Protein AF-A0A8J4U3E1-F1 (afdb_monomer)

pLDDT: mean 73.74, std 19.03, range [30.02, 97.69]

Mean predicted aligned error: 21.43 Å

Foldseek 3Di:
DDDDDDDDDDDDDDPCPRDPVVCLLQQLLLLLLLPLPDDVVVSVVSLVSNLVSLLVSLVVVLVVVVVVDDDDPPVVVVSVVVSVVSSVVSCCLRRPVSSVVLNVQLVVQLVCCVVPDPDDSVVSSVVSSVRSVVCSCVSVVVSVVCVVVVVVPDDDQVFDWDDDPWKTKTKGADDDPDDDDDPQQQKAWQPDGFPDADPVRRTGIRTGTLPPNPWDWDDDPFKIKTKTWIWGADPPRPDIDIDMDIDIDTCDCVCVVVVVQVVFKDKDKAWADPVNPGGHPALEAEFQDKTKIKIFIGGPDPFAKAKAWQWKKKFLDPDPVPGPFIDTQAYQQAERVCLVVHNKDWDQDPGRRMTMMIGGFHPGPAPGWMKMKTKMKMARDDDDASNDFHWHADPVVRAIATRHDRVVSVRVVCVVPHRDDDPDPHDMDIDMDMDDGGHYHYDDPPPDDDDDDDDDDPDDDDDDDDDDDDD

Secondary structure (DSSP, 8-state):
-PPPPPPPPP----HHHHSGGGGGGGHHHHHHHHTTTS-HHHHHHHHHHHHHHHHHHHHHHHHHHHHHS---TTHHHHHHHHHHHHHHHHHIIIIIHHHHHHHHHHHHHHHHHHHH----HHHHHHHHHHHHHHHHHHHHHHHHHHHHHHTTSSS-SEEEEEE-SSEEEEEEE----SSS---GGGEEETTBPPSEEETTTTEEEEEEETTSTTPEEEE-SSEEEEEEEEEEEPTTSS-EEEEEEEEEEE--THHHHHHHHTTS-EEEEEEB-TTSSSB-S-SEEETTSEEEEEEEEE--SSS--EEEEEEEEEESSS-GGG-SSEEEEEBTTTB-THHHHS-EEEPPPSSTTEEEEEEE--SSSTTSEEEEEEEEEEESS---BTTB--EEEEGGGTEEEESS-GGGGGGGGGGGS----------EEEEEEEEEEEEEE------------S----------PPPPPP-

Radius of gyration: 37.75 Å; Cα contacts (8 Å, |Δi|>4): 751; chains: 1; bounding box: 101×76×118 Å

Organism: Clarias magur (NCBI:txid1594786)

InterPro domains:
  IPR001507 Zona pellucida domain [PS51034] (162-398)
  IPR001507 Zona pellucida domain [SM00241] (162-394)
  IPR019560 Mitochondrial 18kDa protein [PF10558] (21-68)
  IPR019560 Mitochondrial 18kDa protein [PF10558] (75-145)
  IPR019560 Mitochondrial 18kDa protein [PTHR11001] (7-146)
  IPR042235 Zona pellucida, ZP-C domain [G3DSA:2.60.40.4100] (267-424)
  IPR055355 ZP-C domain [PF00100] (264-391)
  IPR055356 ZP-N domain [PF23344] (163-237)

Nearest PDB structures (foldseek):
  3nk4-assembly1_A  TM=5.485E-01  e=9.699E-20  Gallus gallus
  3nk3-assembly1_B  TM=5.450E-01  e=2.385E-19  Gallus gallus
  3nk4-assembly1_B  TM=5.344E-01  e=3.741E-19  Gallus gallus
  8bqu-assembly1_A  TM=5.198E-01  e=2.833E-18  Oryzias latipes
  8rki-assembly1_A  TM=5.276E-01  e=1.620E-17  Oryzias latipes

Solvent-accessible surface area (backbone atoms only — not comparable to full-atom values): 27109 Å² total; per-residue (Å²): 136,84,84,77,85,82,77,83,82,77,81,80,80,49,65,61,75,75,37,79,63,42,58,43,41,51,33,28,46,53,24,34,18,40,51,74,81,48,62,67,69,60,32,54,51,20,43,51,48,14,50,52,44,49,52,51,49,38,52,53,52,42,52,53,57,56,70,75,44,82,95,58,94,71,45,69,61,55,52,49,49,53,34,50,52,52,38,54,51,49,46,43,64,55,50,48,52,53,26,51,50,35,40,50,52,29,52,50,44,41,51,47,47,63,75,76,43,93,67,58,69,68,60,44,36,55,50,22,26,53,50,25,57,64,41,46,67,69,49,48,57,52,43,62,60,47,44,58,58,62,49,67,76,65,82,68,63,52,63,46,77,47,68,54,102,60,34,38,38,35,41,38,27,78,85,76,92,73,98,65,84,76,68,73,83,47,37,26,44,55,78,30,67,64,67,46,73,42,82,94,67,71,21,41,30,33,71,45,47,57,81,41,43,76,40,46,78,47,79,54,100,62,37,39,36,36,36,40,44,37,38,37,62,44,87,86,76,82,52,65,55,72,46,82,43,78,41,79,42,70,69,52,74,76,50,50,68,47,52,63,53,71,76,44,68,48,79,46,65,44,56,26,28,98,81,67,83,46,66,36,94,60,58,65,41,44,51,73,39,76,49,32,39,39,38,37,50,48,66,81,63,95,68,70,40,34,50,40,57,32,35,27,36,40,23,62,40,97,46,77,93,73,44,88,49,77,46,67,45,21,36,64,36,11,25,33,48,28,19,65,79,53,58,34,49,73,50,83,74,87,45,59,29,36,45,42,36,34,35,45,36,56,98,55,67,66,73,38,54,32,25,38,38,33,38,35,37,35,29,73,61,96,63,81,44,54,73,42,42,50,24,38,37,41,74,95,72,74,42,54,35,24,69,93,46,62,91,56,17,74,58,34,64,33,63,87,65,72,51,74,69,71,82,66,95,63,84,62,55,75,48,77,50,75,38,67,75,30,32,27,32,74,85,70,80,80,88,78,73,80,87,75,80,95,82,81,85,91,78,88,90,88,85,86,85,83,86,86,84,91,130

Structure (mmCIF, N/CA/C/O backbone):
data_AF-A0A8J4U3E1-F1
#
_entry.id   AF-A0A8J4U3E1-F1
#
loop_
_atom_site.group_PDB
_atom_site.id
_atom_site.type_symbol
_atom_site.label_atom_id
_atom_site.label_alt_id
_atom_site.label_comp_id
_atom_site.label_asym_id
_atom_site.label_entity_id
_atom_site.label_seq_id
_atom_site.pdbx_PDB_ins_code
_atom_site.Cartn_x
_atom_site.Cartn_y
_atom_site.Cartn_z
_atom_site.occupancy
_atom_site.B_iso_or_equiv
_atom_site.auth_seq_id
_atom_site.auth_comp_id
_atom_site.auth_asym_id
_atom_site.auth_atom_id
_atom_site.pdbx_PDB_model_num
ATOM 1 N N . MET A 1 1 ? 16.802 47.650 -18.721 1.00 38.56 1 MET A N 1
ATOM 2 C CA . MET A 1 1 ? 17.760 46.541 -18.564 1.00 38.56 1 MET A CA 1
ATOM 3 C C . MET A 1 1 ? 17.253 45.422 -19.461 1.00 38.56 1 MET A C 1
ATOM 5 O O . MET A 1 1 ? 16.408 44.644 -19.043 1.00 38.56 1 MET A O 1
ATOM 9 N N . GLU A 1 2 ? 17.628 45.460 -20.736 1.00 30.02 2 GLU A N 1
ATOM 10 C CA . GLU A 1 2 ? 17.393 44.355 -21.674 1.00 30.02 2 GLU A CA 1
ATOM 11 C C . GLU A 1 2 ? 18.264 43.160 -21.262 1.00 30.02 2 GLU A C 1
ATOM 13 O O . GLU A 1 2 ? 19.435 43.372 -20.930 1.00 30.02 2 GLU A O 1
ATOM 18 N N . PRO A 1 3 ? 17.737 41.925 -21.254 1.00 31.91 3 PRO A N 1
ATOM 19 C CA . PRO A 1 3 ? 18.568 40.743 -21.109 1.00 31.91 3 PRO A CA 1
ATOM 20 C C . PRO A 1 3 ? 19.284 40.455 -22.438 1.00 31.91 3 PRO A C 1
ATOM 22 O O . PRO A 1 3 ? 18.690 40.496 -23.513 1.00 31.91 3 PRO A O 1
ATOM 25 N N . LEU A 1 4 ? 20.590 40.213 -22.336 1.00 34.25 4 LEU A N 1
ATOM 26 C CA . LEU A 1 4 ? 21.503 39.909 -23.439 1.00 34.25 4 LEU A CA 1
ATOM 27 C C . LEU A 1 4 ? 21.145 38.576 -24.133 1.00 34.25 4 LEU A C 1
ATOM 29 O O . LEU A 1 4 ? 20.602 37.685 -23.480 1.00 34.25 4 LEU A O 1
ATOM 33 N N . PRO A 1 5 ? 21.477 38.408 -25.427 1.00 38.28 5 PRO A N 1
ATOM 34 C CA . PRO A 1 5 ? 21.166 37.193 -26.175 1.00 38.28 5 PRO A CA 1
ATOM 35 C C . PRO A 1 5 ? 22.065 36.025 -25.745 1.00 38.28 5 PRO A C 1
ATOM 37 O O . PRO A 1 5 ? 23.292 36.144 -25.740 1.00 38.28 5 PRO A O 1
ATOM 40 N N . GLU A 1 6 ? 21.457 34.881 -25.428 1.00 37.19 6 GLU A N 1
ATOM 41 C CA . GLU A 1 6 ? 22.171 33.619 -25.222 1.00 37.19 6 GLU A CA 1
ATOM 42 C C . GLU A 1 6 ? 22.764 33.105 -26.547 1.00 37.19 6 GLU A C 1
ATOM 44 O O . GLU A 1 6 ? 22.101 33.031 -27.583 1.00 37.19 6 GLU A O 1
ATOM 49 N N . THR A 1 7 ? 24.053 32.768 -26.520 1.00 33.53 7 THR A N 1
ATOM 50 C CA . THR A 1 7 ? 24.796 32.140 -27.621 1.00 33.53 7 THR A CA 1
ATOM 51 C C . THR A 1 7 ? 24.285 30.724 -27.918 1.00 33.53 7 THR A C 1
ATOM 53 O O . THR A 1 7 ? 24.004 29.990 -26.972 1.00 33.53 7 THR A O 1
ATOM 56 N N . PRO A 1 8 ? 24.243 30.272 -29.187 1.00 40.81 8 PRO A N 1
ATOM 57 C CA . PRO A 1 8 ? 23.821 28.915 -29.513 1.00 40.81 8 PRO A CA 1
ATOM 58 C C . PRO A 1 8 ? 24.887 27.910 -29.054 1.00 40.81 8 PRO A C 1
ATOM 60 O O . PRO A 1 8 ? 26.009 27.911 -29.566 1.00 40.81 8 PRO A O 1
ATOM 63 N N . GLU A 1 9 ? 24.549 27.034 -28.105 1.00 38.50 9 GLU A N 1
ATOM 64 C CA . GLU A 1 9 ? 25.389 25.883 -27.770 1.00 38.50 9 GLU A CA 1
ATOM 65 C C . GLU A 1 9 ? 25.626 25.023 -29.022 1.00 38.50 9 GLU A C 1
ATOM 67 O O . GLU A 1 9 ? 24.704 24.527 -29.675 1.00 38.50 9 GLU A O 1
ATOM 72 N N . SER A 1 10 ? 26.897 24.843 -29.380 1.00 39.38 10 SER A N 1
ATOM 73 C CA . SER A 1 10 ? 27.317 24.000 -30.492 1.00 39.38 10 SER A CA 1
ATOM 74 C C . SER A 1 10 ? 26.943 22.536 -30.225 1.00 39.38 10 SER A C 1
ATOM 76 O O . SER A 1 10 ? 27.483 21.922 -29.299 1.00 39.38 10 SER A O 1
ATOM 78 N N . LYS A 1 11 ? 26.092 21.930 -31.065 1.00 42.69 11 LYS A N 1
ATOM 79 C CA . LYS A 1 11 ? 25.952 20.464 -31.135 1.00 42.69 11 LYS A CA 1
ATOM 80 C C . LYS A 1 11 ? 27.339 19.850 -31.358 1.00 42.69 11 LYS A C 1
ATOM 82 O O . LYS A 1 11 ? 27.929 20.036 -32.421 1.00 42.69 11 LYS A O 1
ATOM 87 N N . LYS A 1 12 ? 27.875 19.131 -30.368 1.00 46.25 12 LYS A N 1
ATOM 88 C CA . LYS A 1 12 ? 29.114 18.355 -30.528 1.00 46.25 12 LYS A CA 1
ATOM 89 C C . LYS A 1 12 ? 28.865 17.259 -31.570 1.00 46.25 12 LYS A C 1
ATOM 91 O O . LYS A 1 12 ? 28.047 16.378 -31.335 1.00 46.25 12 LYS A O 1
ATOM 96 N N . VAL A 1 13 ? 29.543 17.348 -32.714 1.00 56.12 13 VAL A N 1
ATOM 97 C CA . VAL A 1 13 ? 29.458 16.379 -33.819 1.00 56.12 13 VAL A CA 1
ATOM 98 C C . VAL A 1 13 ? 30.050 15.043 -33.368 1.00 56.12 13 VAL A C 1
ATOM 100 O O . VAL A 1 13 ? 31.190 15.008 -32.899 1.00 56.12 13 VAL A O 1
ATOM 103 N N . ASP A 1 14 ? 29.300 13.948 -33.507 1.00 59.75 14 ASP A N 1
ATOM 104 C CA . ASP A 1 14 ? 29.813 12.614 -33.203 1.00 59.75 14 ASP A CA 1
ATOM 105 C C . ASP A 1 14 ? 30.542 12.048 -34.429 1.00 59.75 14 ASP A C 1
ATOM 107 O O . ASP A 1 14 ? 29.930 11.722 -35.446 1.00 59.75 14 ASP A O 1
ATOM 111 N N . ILE A 1 15 ? 31.870 11.932 -34.343 1.00 70.94 15 ILE A N 1
ATOM 112 C CA . ILE A 1 15 ? 32.731 11.522 -35.461 1.00 70.94 15 ILE A CA 1
ATOM 113 C C . ILE A 1 15 ? 32.307 10.157 -36.022 1.00 70.94 15 ILE A C 1
ATOM 115 O O . ILE A 1 15 ? 32.323 9.973 -37.236 1.00 70.94 15 ILE A O 1
ATOM 119 N N . TYR A 1 16 ? 31.884 9.209 -35.185 1.00 63.84 16 TYR A N 1
ATOM 120 C CA . TYR A 1 16 ? 31.587 7.847 -35.638 1.00 63.84 16 TYR A CA 1
ATOM 121 C C . TYR A 1 16 ? 30.203 7.708 -36.277 1.00 63.84 16 TYR A C 1
ATOM 123 O O . TYR A 1 16 ? 30.011 6.818 -37.108 1.00 63.84 16 TYR A O 1
ATOM 131 N N . ARG A 1 17 ? 29.258 8.598 -35.947 1.00 60.19 17 ARG A N 1
ATOM 132 C CA . ARG A 1 17 ? 27.871 8.549 -36.435 1.00 60.19 17 ARG A CA 1
ATOM 133 C C . ARG A 1 17 ? 27.582 9.565 -37.539 1.00 60.19 17 ARG A C 1
ATOM 135 O O . ARG A 1 17 ? 26.903 9.219 -38.505 1.00 60.19 17 ARG A O 1
ATOM 142 N N . ASP A 1 18 ? 28.103 10.780 -37.403 1.00 55.88 18 ASP A N 1
ATOM 143 C CA . ASP A 1 18 ? 27.732 11.926 -38.240 1.00 55.88 18 ASP A CA 1
ATOM 144 C C . ASP A 1 18 ? 28.701 12.147 -39.413 1.00 55.88 18 ASP A C 1
ATOM 146 O O . ASP A 1 18 ? 28.470 13.012 -40.259 1.00 55.88 18 ASP A O 1
ATOM 150 N N . THR A 1 19 ? 29.779 11.358 -39.501 1.00 71.81 19 THR A N 1
ATOM 151 C CA . THR A 1 19 ? 30.759 11.446 -40.594 1.00 71.81 19 THR A CA 1
ATOM 152 C C . THR A 1 19 ? 30.809 10.182 -41.456 1.00 71.81 19 THR A C 1
ATOM 154 O O . THR A 1 19 ? 30.267 9.125 -41.128 1.00 71.81 19 THR A O 1
ATOM 157 N N . TRP A 1 20 ? 31.519 10.282 -42.583 1.00 71.38 20 TRP A N 1
ATOM 158 C CA . TRP A 1 20 ? 31.748 9.199 -43.545 1.00 71.38 20 TRP A CA 1
ATOM 159 C C . TRP A 1 20 ? 32.472 7.981 -42.956 1.00 71.38 20 TRP A C 1
ATOM 161 O O . TRP A 1 20 ? 32.438 6.905 -43.551 1.00 71.38 20 TRP A O 1
ATOM 171 N N . VAL A 1 21 ? 33.080 8.121 -41.774 1.00 72.69 21 VAL A N 1
ATOM 172 C CA . VAL A 1 21 ? 33.740 7.028 -41.045 1.00 72.69 21 VAL A CA 1
ATOM 173 C C . VAL A 1 21 ? 32.752 5.892 -40.740 1.00 72.69 21 VAL A C 1
ATOM 175 O O . VAL A 1 21 ? 33.151 4.731 -40.738 1.00 72.69 21 VAL A O 1
ATOM 178 N N . ARG A 1 22 ? 31.448 6.191 -40.625 1.00 71.88 22 ARG A N 1
ATOM 179 C CA . ARG A 1 22 ? 30.378 5.195 -40.458 1.00 71.88 22 ARG A CA 1
ATOM 180 C C . ARG A 1 22 ? 30.391 4.075 -41.496 1.00 71.88 22 ARG A C 1
ATOM 182 O O . ARG A 1 22 ? 30.042 2.941 -41.188 1.00 71.88 22 ARG A O 1
ATOM 189 N N . PHE A 1 23 ? 30.801 4.371 -42.726 1.00 76.69 23 PHE A N 1
ATOM 190 C CA . PHE A 1 23 ? 30.786 3.381 -43.801 1.00 76.69 23 PHE A CA 1
ATOM 191 C C . PHE A 1 23 ? 31.854 2.290 -43.651 1.00 76.69 23 PHE A C 1
ATOM 193 O O . PHE A 1 23 ? 31.731 1.239 -44.274 1.00 76.69 23 PHE A O 1
ATOM 200 N N . LEU A 1 24 ? 32.860 2.490 -42.793 1.00 78.50 24 LEU A N 1
ATOM 201 C CA . LEU A 1 24 ? 33.874 1.471 -42.508 1.00 78.50 24 LEU A CA 1
ATOM 202 C C . LEU A 1 24 ? 33.285 0.246 -41.796 1.00 78.50 24 LEU A C 1
ATOM 204 O O . LEU A 1 24 ? 33.775 -0.865 -42.005 1.00 78.50 24 LEU A O 1
ATOM 208 N N . GLY A 1 25 ? 32.203 0.430 -41.032 1.00 75.31 25 GLY A N 1
ATOM 209 C CA . GLY A 1 25 ? 31.465 -0.655 -40.385 1.00 75.31 25 GLY A CA 1
ATOM 210 C C . GLY A 1 25 ? 30.764 -1.609 -41.353 1.00 75.31 25 GLY A C 1
ATOM 211 O O . GLY A 1 25 ? 30.415 -2.698 -40.931 1.00 75.31 25 GLY A O 1
ATOM 212 N N . TYR A 1 26 ? 30.615 -1.229 -42.631 1.00 77.62 26 TYR A N 1
ATOM 213 C CA . TYR A 1 26 ? 29.987 -2.051 -43.676 1.00 77.62 26 TYR A CA 1
ATOM 214 C C . TYR A 1 26 ? 30.997 -2.698 -44.641 1.00 77.62 26 TYR A C 1
ATOM 216 O O . TYR A 1 26 ? 30.669 -3.118 -45.757 1.00 77.62 26 TYR A O 1
ATOM 224 N N . SER A 1 27 ? 32.283 -2.675 -44.284 1.00 85.69 27 SER A N 1
ATOM 225 C CA . SER A 1 27 ? 33.347 -3.126 -45.183 1.00 85.69 27 SER A CA 1
ATOM 226 C C . SER A 1 27 ? 33.351 -4.647 -45.375 1.00 85.69 27 SER A C 1
ATOM 228 O O . SER A 1 27 ? 33.671 -5.116 -46.470 1.00 85.69 27 SER A O 1
ATOM 230 N N . ASN A 1 28 ? 32.936 -5.417 -44.368 1.00 86.00 28 ASN A N 1
ATOM 231 C CA . ASN A 1 28 ? 32.833 -6.877 -44.424 1.00 86.00 28 ASN A CA 1
ATOM 232 C C . ASN A 1 28 ? 31.723 -7.358 -45.375 1.00 86.00 28 ASN A C 1
ATOM 234 O O . ASN A 1 28 ? 31.923 -8.340 -46.088 1.00 86.00 28 ASN A O 1
ATOM 238 N N . GLU A 1 29 ? 30.590 -6.658 -45.470 1.00 86.44 29 GLU A N 1
ATOM 239 C CA . GLU A 1 29 ? 29.503 -6.949 -46.418 1.00 86.44 29 GLU A CA 1
ATOM 240 C C . GLU A 1 29 ? 29.973 -6.784 -47.860 1.00 86.44 29 GLU A C 1
ATOM 242 O O . GLU A 1 29 ? 29.695 -7.619 -48.726 1.00 86.44 29 GLU A O 1
ATOM 247 N N . VAL A 1 30 ? 30.724 -5.710 -48.113 1.00 88.06 30 VAL A N 1
ATOM 248 C CA . VAL A 1 30 ? 31.354 -5.469 -49.410 1.00 88.06 30 VAL A CA 1
ATOM 249 C C . VAL A 1 30 ? 32.368 -6.581 -49.694 1.00 88.06 30 VAL A C 1
ATOM 251 O O . VAL A 1 30 ? 32.330 -7.180 -50.768 1.00 88.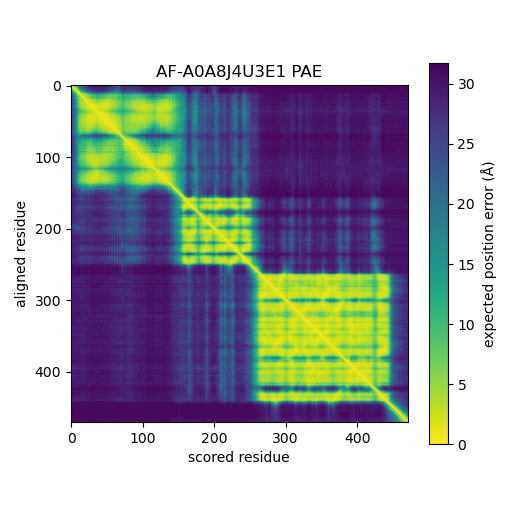06 30 VAL A O 1
ATOM 254 N N . GLY A 1 31 ? 33.215 -6.939 -48.727 1.00 88.00 31 GLY A N 1
ATOM 255 C CA . GLY A 1 31 ? 34.158 -8.053 -48.860 1.00 88.00 31 GLY A CA 1
ATOM 256 C C . GLY A 1 31 ? 33.488 -9.382 -49.228 1.00 88.00 31 GLY A C 1
ATOM 257 O O . GLY A 1 31 ? 33.941 -10.071 -50.146 1.00 88.00 31 GLY A O 1
ATOM 258 N N . GLU A 1 32 ? 32.372 -9.719 -48.581 1.00 87.38 32 GLU A N 1
ATOM 259 C CA . GLU A 1 32 ? 31.607 -10.942 -48.855 1.00 87.38 32 GLU A CA 1
ATOM 260 C C . GLU A 1 32 ? 30.890 -10.912 -50.218 1.00 87.38 32 GLU A C 1
ATOM 262 O O . GLU A 1 32 ? 30.828 -11.935 -50.907 1.00 87.38 32 GLU A O 1
ATOM 267 N N . ALA A 1 33 ? 30.436 -9.748 -50.691 1.00 88.81 33 ALA A N 1
ATOM 268 C CA . ALA A 1 33 ? 29.903 -9.606 -52.050 1.00 88.81 33 ALA A CA 1
ATOM 269 C C . ALA A 1 33 ? 30.978 -9.853 -53.130 1.00 88.81 33 ALA A C 1
ATOM 271 O O . ALA A 1 33 ? 30.711 -10.443 -54.184 1.00 88.81 33 ALA A O 1
ATOM 272 N N . PHE A 1 34 ? 32.222 -9.449 -52.861 1.00 89.12 34 PHE A N 1
ATOM 273 C CA . PHE A 1 34 ? 33.355 -9.615 -53.775 1.00 89.12 34 PHE A CA 1
ATOM 274 C C . PHE A 1 34 ? 34.077 -10.964 -53.652 1.00 89.12 34 PHE A C 1
ATOM 276 O O . PHE A 1 34 ? 34.963 -11.246 -54.462 1.00 89.12 34 PHE A O 1
ATOM 283 N N . ARG A 1 35 ? 33.678 -11.845 -52.724 1.00 86.88 35 ARG A N 1
ATOM 284 C CA . ARG A 1 35 ? 34.328 -13.142 -52.444 1.00 86.88 35 ARG A CA 1
ATOM 285 C C . ARG A 1 35 ? 34.554 -14.031 -53.675 1.00 86.88 35 ARG A C 1
ATOM 287 O O . ARG A 1 35 ? 35.485 -14.830 -53.708 1.00 86.88 35 ARG A O 1
ATOM 294 N N . ALA A 1 36 ? 33.712 -13.908 -54.702 1.00 83.75 36 ALA A N 1
ATOM 295 C CA . ALA A 1 36 ? 33.844 -14.661 -55.951 1.00 83.75 36 ALA A CA 1
ATOM 296 C C . ALA A 1 36 ? 35.002 -14.176 -56.858 1.00 83.75 36 ALA A C 1
ATOM 298 O O . ALA A 1 36 ? 35.461 -14.932 -57.729 1.00 83.75 36 ALA A O 1
ATOM 299 N N . LEU A 1 37 ? 35.453 -12.931 -56.662 1.00 86.62 37 LEU A N 1
ATOM 300 C CA . LEU A 1 37 ? 36.422 -12.205 -57.490 1.00 86.62 37 LEU A CA 1
ATOM 301 C C . LEU A 1 37 ? 37.765 -11.953 -56.785 1.00 86.62 37 LEU A C 1
ATOM 303 O O . LEU A 1 37 ? 38.789 -11.931 -57.464 1.00 86.62 37 LEU A O 1
ATOM 307 N N . VAL A 1 38 ? 37.782 -11.784 -55.459 1.00 89.06 38 VAL A N 1
ATOM 308 C CA . VAL A 1 38 ? 38.990 -11.431 -54.684 1.00 89.06 38 VAL A CA 1
ATOM 309 C C . VAL A 1 38 ? 39.526 -12.617 -53.869 1.00 89.06 38 VAL A C 1
ATOM 311 O O . VAL A 1 38 ? 38.759 -13.520 -53.525 1.00 89.06 38 VAL A O 1
ATOM 314 N N . PRO A 1 39 ? 40.834 -12.656 -53.539 1.00 87.25 39 PRO A N 1
ATOM 315 C CA . PRO A 1 39 ? 41.374 -13.687 -52.659 1.00 87.25 39 PRO A CA 1
ATOM 316 C C . PRO A 1 39 ? 40.782 -13.577 -51.251 1.00 87.25 39 PRO A C 1
ATOM 318 O O . PRO A 1 39 ? 40.477 -12.489 -50.763 1.00 87.25 39 PRO A O 1
ATOM 321 N N . VAL A 1 40 ? 40.682 -14.720 -50.570 1.00 84.88 40 VAL A N 1
ATOM 322 C CA . VAL A 1 40 ? 40.094 -14.820 -49.225 1.00 84.88 40 VAL A CA 1
ATOM 323 C C . VAL A 1 40 ? 40.796 -13.887 -48.232 1.00 84.88 40 VAL A C 1
ATOM 325 O O . VAL A 1 40 ? 40.128 -13.296 -47.395 1.00 84.88 40 VAL A O 1
ATOM 328 N N . SER A 1 41 ? 42.104 -13.655 -48.369 1.00 85.44 41 SER A N 1
ATOM 329 C CA . SER A 1 41 ? 42.853 -12.708 -47.527 1.00 85.44 41 SER A CA 1
ATOM 330 C C . SER A 1 41 ? 42.258 -11.295 -47.513 1.00 85.44 41 SER A C 1
ATOM 332 O O . SER A 1 41 ? 42.220 -10.660 -46.462 1.00 85.44 41 SER A O 1
ATOM 334 N N . LEU A 1 42 ? 41.743 -10.817 -48.649 1.00 88.00 42 LEU A N 1
ATOM 335 C CA . LEU A 1 42 ? 41.146 -9.487 -48.761 1.00 88.00 42 LEU A CA 1
ATOM 336 C C . LEU A 1 42 ? 39.767 -9.423 -48.088 1.00 88.00 42 LEU A C 1
ATOM 338 O O . LEU A 1 42 ? 39.402 -8.402 -47.512 1.00 88.00 42 LEU A O 1
ATOM 342 N N . VAL A 1 43 ? 39.039 -10.542 -48.079 1.00 87.25 43 VAL A N 1
ATOM 343 C CA . VAL A 1 43 ? 37.788 -10.679 -47.322 1.00 87.25 43 VAL A CA 1
ATOM 344 C C . VAL A 1 43 ? 38.078 -10.628 -45.820 1.00 87.25 43 VAL A C 1
ATOM 346 O O . VAL A 1 43 ? 37.457 -9.852 -45.104 1.00 87.25 43 VAL A O 1
ATOM 349 N N . TRP A 1 44 ? 39.085 -11.354 -45.332 1.00 86.00 44 TRP A N 1
ATOM 350 C CA . TRP A 1 44 ? 39.479 -11.296 -43.916 1.00 86.00 44 TRP A CA 1
ATOM 351 C C . TRP A 1 44 ? 39.955 -9.900 -43.494 1.00 86.00 44 TRP A C 1
ATOM 353 O O . TRP A 1 44 ? 39.622 -9.444 -42.402 1.00 86.00 44 TRP A O 1
ATOM 363 N N . ALA A 1 45 ? 40.668 -9.187 -44.372 1.00 88.81 45 ALA A N 1
ATOM 364 C CA . ALA A 1 45 ? 41.051 -7.798 -44.129 1.00 88.81 45 ALA A CA 1
ATOM 365 C C . ALA A 1 45 ? 39.828 -6.874 -43.977 1.00 88.81 45 ALA A C 1
ATOM 367 O O . ALA A 1 45 ? 39.830 -5.995 -43.117 1.00 88.81 45 ALA A O 1
ATOM 368 N N . SER A 1 46 ? 38.762 -7.103 -44.752 1.00 89.12 46 SER A N 1
ATOM 369 C CA . SER A 1 46 ? 37.513 -6.343 -44.617 1.00 89.12 46 SER A CA 1
ATOM 370 C C . SER A 1 46 ? 36.788 -6.606 -43.288 1.00 89.12 46 SER A C 1
ATOM 372 O O . SER A 1 46 ? 36.312 -5.669 -42.656 1.00 89.12 46 SER A O 1
ATOM 374 N N . TYR A 1 47 ? 36.813 -7.845 -42.782 1.00 83.06 47 TYR A N 1
ATOM 375 C CA . TYR A 1 47 ? 36.317 -8.171 -41.437 1.00 83.06 47 TYR A CA 1
ATOM 376 C C . TYR A 1 47 ? 37.128 -7.496 -40.330 1.00 83.06 47 TYR A C 1
ATOM 378 O O . TYR A 1 47 ? 36.553 -6.992 -39.364 1.00 83.06 47 TYR A O 1
ATOM 386 N N . ALA A 1 48 ? 38.455 -7.456 -40.467 1.00 85.38 48 ALA A N 1
ATOM 387 C CA . ALA A 1 48 ? 39.322 -6.779 -39.508 1.00 85.38 48 ALA A CA 1
ATOM 388 C C . ALA A 1 48 ? 39.045 -5.266 -39.463 1.00 85.38 48 ALA A C 1
ATOM 390 O O . ALA A 1 48 ? 38.968 -4.693 -38.377 1.00 85.38 48 ALA A O 1
ATOM 391 N N . LEU A 1 49 ? 38.840 -4.635 -40.625 1.00 87.12 49 LEU A N 1
ATOM 392 C CA . LEU A 1 49 ? 38.517 -3.210 -40.733 1.00 87.12 49 LEU A CA 1
ATOM 393 C C . LEU A 1 49 ? 37.165 -2.872 -40.084 1.00 87.12 49 LEU A C 1
ATOM 395 O O . LEU A 1 49 ? 37.095 -1.943 -39.280 1.00 87.12 49 LEU A O 1
ATOM 399 N N . ALA A 1 50 ? 36.118 -3.648 -40.382 1.00 82.06 50 ALA A N 1
ATOM 400 C CA . ALA A 1 50 ? 34.796 -3.468 -39.782 1.00 82.06 50 ALA A CA 1
ATOM 401 C C . ALA A 1 50 ? 34.823 -3.667 -38.258 1.00 82.06 50 ALA A C 1
ATOM 403 O O . ALA A 1 50 ? 34.300 -2.843 -37.509 1.00 82.06 50 ALA A O 1
ATOM 404 N N . THR A 1 51 ? 35.507 -4.714 -37.787 1.00 79.44 51 THR A N 1
ATOM 405 C CA . THR A 1 51 ? 35.642 -5.004 -36.350 1.00 79.44 51 THR A CA 1
ATOM 406 C C . THR A 1 51 ? 36.383 -3.882 -35.626 1.00 79.44 51 THR A C 1
ATOM 408 O O . THR A 1 51 ? 35.926 -3.426 -34.583 1.00 79.44 51 THR A O 1
ATOM 411 N N . ALA A 1 52 ? 37.487 -3.384 -36.195 1.00 83.75 52 ALA A N 1
ATOM 412 C CA . ALA A 1 52 ? 38.248 -2.281 -35.614 1.00 83.75 52 ALA A CA 1
ATOM 413 C C . ALA A 1 52 ? 37.417 -0.992 -35.502 1.00 83.75 52 ALA A C 1
ATOM 415 O O . ALA A 1 52 ? 37.512 -0.292 -34.493 1.00 83.75 52 ALA A O 1
ATOM 416 N N . TYR A 1 53 ? 36.576 -0.700 -36.500 1.00 82.06 53 TYR A N 1
ATOM 417 C CA . TYR A 1 53 ? 35.646 0.429 -36.450 1.00 82.06 53 TYR A CA 1
ATOM 418 C C . TYR A 1 53 ? 34.618 0.272 -35.315 1.00 82.06 53 TYR A C 1
ATOM 420 O O . TYR A 1 53 ? 34.479 1.181 -34.498 1.00 82.06 53 TYR A O 1
ATOM 428 N N . VAL A 1 54 ? 33.957 -0.888 -35.208 1.00 73.00 54 VAL A N 1
ATOM 429 C CA . VAL A 1 54 ? 32.958 -1.156 -34.153 1.00 73.00 54 VAL A CA 1
ATOM 430 C C . VAL A 1 54 ? 33.593 -1.120 -32.758 1.00 73.00 54 VAL A C 1
ATOM 432 O O . VAL A 1 54 ? 33.021 -0.552 -31.829 1.00 73.00 54 VAL A O 1
ATOM 435 N N . SER A 1 55 ? 34.808 -1.656 -32.603 1.00 74.25 55 SER A N 1
ATOM 436 C CA . SER A 1 55 ? 35.569 -1.553 -31.352 1.00 74.25 55 SER A CA 1
ATOM 437 C C . SER A 1 55 ? 35.868 -0.100 -30.978 1.00 74.25 55 SER A C 1
ATOM 439 O O . SER A 1 55 ? 35.733 0.272 -29.813 1.00 74.25 55 SER A O 1
ATOM 441 N N . ALA A 1 56 ? 36.275 0.727 -31.945 1.00 77.25 56 ALA A N 1
ATOM 442 C CA . ALA A 1 56 ? 36.589 2.132 -31.700 1.00 77.25 56 ALA A CA 1
ATOM 443 C C . ALA A 1 56 ? 35.347 2.940 -31.285 1.00 77.25 56 ALA A C 1
ATOM 445 O O . ALA A 1 56 ? 35.426 3.718 -30.333 1.00 77.25 56 ALA A O 1
ATOM 446 N N . ASP A 1 57 ? 34.202 2.704 -31.933 1.00 70.56 57 ASP A N 1
ATOM 447 C CA . ASP A 1 57 ? 32.921 3.341 -31.594 1.00 70.56 57 ASP A CA 1
ATOM 448 C C . ASP A 1 57 ? 32.424 2.933 -30.191 1.00 70.56 57 ASP A C 1
ATOM 450 O O . ASP A 1 57 ? 32.039 3.788 -29.389 1.00 70.56 57 ASP A O 1
ATOM 454 N N . ALA A 1 58 ? 32.520 1.646 -29.835 1.00 65.62 58 ALA A N 1
ATOM 455 C CA . ALA A 1 58 ? 32.149 1.153 -28.504 1.00 65.62 58 ALA A CA 1
ATOM 456 C C . ALA A 1 58 ? 33.014 1.770 -27.388 1.00 65.62 58 ALA A C 1
ATOM 458 O O . ALA A 1 58 ? 32.504 2.183 -26.342 1.00 65.62 58 ALA A O 1
ATOM 459 N N . VAL A 1 59 ? 34.327 1.889 -27.617 1.00 69.62 59 VAL A N 1
ATOM 460 C CA . VAL A 1 59 ? 35.262 2.496 -26.656 1.00 69.62 59 VAL A CA 1
ATOM 461 C C . VAL A 1 59 ? 35.020 4.000 -26.502 1.00 69.62 59 VAL A C 1
ATOM 463 O O . VAL A 1 59 ? 35.078 4.509 -25.380 1.00 69.62 59 VAL A O 1
ATOM 466 N N . ASP A 1 60 ? 34.743 4.722 -27.590 1.00 69.69 60 ASP A N 1
ATOM 467 C CA . ASP A 1 60 ? 34.448 6.158 -27.544 1.00 69.69 60 ASP A CA 1
ATOM 468 C C . ASP A 1 60 ? 33.168 6.447 -26.742 1.00 69.69 60 ASP A C 1
ATOM 470 O O . ASP A 1 60 ? 33.172 7.272 -25.820 1.00 69.69 60 ASP A O 1
ATOM 474 N N . LYS A 1 61 ? 32.098 5.684 -27.001 1.00 63.12 61 LYS A N 1
ATOM 475 C CA . LYS A 1 61 ? 30.844 5.760 -26.236 1.00 63.12 61 LYS A CA 1
ATOM 476 C C . LYS A 1 61 ? 31.038 5.385 -24.769 1.00 63.12 61 LYS A C 1
ATOM 478 O O . LYS A 1 61 ? 30.542 6.093 -23.892 1.00 63.12 61 LYS A O 1
ATOM 483 N N . GLY A 1 62 ? 31.813 4.335 -24.490 1.00 63.00 62 GLY A N 1
ATOM 484 C CA . GLY A 1 62 ? 32.156 3.918 -23.130 1.00 63.00 62 GLY A CA 1
ATOM 485 C C . GLY A 1 62 ? 32.889 5.003 -22.339 1.00 63.00 62 GLY A C 1
ATOM 486 O O . GLY A 1 62 ? 32.554 5.270 -21.184 1.00 63.00 62 GLY A O 1
ATOM 487 N N . LYS A 1 63 ? 33.846 5.696 -22.971 1.00 64.12 63 LYS A N 1
ATOM 488 C CA . LYS A 1 63 ? 34.563 6.828 -22.360 1.00 64.12 63 LYS A CA 1
ATOM 489 C C . LYS A 1 63 ? 33.642 8.020 -22.098 1.00 64.12 63 LYS A C 1
ATOM 491 O O . LYS A 1 63 ? 33.695 8.587 -21.009 1.00 64.12 63 LYS A O 1
ATOM 496 N N . LYS A 1 64 ? 32.772 8.378 -23.049 1.00 63.81 64 LYS A N 1
ATOM 497 C CA . LYS A 1 64 ? 31.777 9.455 -22.873 1.00 63.81 64 LYS A CA 1
ATOM 498 C C . LYS A 1 64 ? 30.807 9.147 -21.720 1.00 63.81 64 LYS A C 1
ATOM 500 O O . LYS A 1 64 ? 30.574 10.014 -20.881 1.00 63.81 64 LYS A O 1
ATOM 505 N N . ALA A 1 65 ? 30.317 7.909 -21.621 1.00 57.28 65 ALA A N 1
ATOM 506 C CA . ALA A 1 65 ? 29.455 7.459 -20.523 1.00 57.28 65 ALA A CA 1
ATOM 507 C C . ALA A 1 65 ? 30.178 7.455 -19.162 1.00 57.28 65 ALA A C 1
ATOM 509 O O . ALA A 1 65 ? 29.595 7.812 -18.138 1.00 57.28 65 ALA A O 1
ATOM 510 N N . ALA A 1 66 ? 31.470 7.107 -19.141 1.00 57.66 66 ALA A N 1
ATOM 511 C CA . ALA A 1 66 ? 32.283 7.139 -17.928 1.00 57.66 66 ALA A CA 1
ATOM 512 C C . ALA A 1 66 ? 32.484 8.564 -17.384 1.00 57.66 66 ALA A C 1
ATOM 514 O O . ALA A 1 66 ? 32.465 8.738 -16.166 1.00 57.66 66 ALA A O 1
ATOM 515 N N . VAL A 1 67 ? 32.645 9.560 -18.264 1.00 62.03 67 VAL A N 1
ATOM 516 C CA . VAL A 1 67 ? 32.840 10.979 -17.907 1.00 62.03 67 VAL A CA 1
ATOM 517 C C . VAL A 1 67 ? 31.535 11.659 -17.471 1.00 62.03 67 VAL A C 1
ATOM 519 O O . VAL A 1 67 ? 31.569 12.532 -16.610 1.00 62.03 67 VAL A O 1
ATOM 522 N N . ALA A 1 68 ? 30.385 11.263 -18.029 1.00 55.97 68 ALA A N 1
ATOM 523 C CA . ALA A 1 68 ? 29.085 11.877 -17.731 1.00 55.97 68 ALA A CA 1
ATOM 524 C C . ALA A 1 68 ? 28.530 11.544 -16.332 1.00 55.97 68 ALA A C 1
ATOM 526 O O . ALA A 1 68 ? 27.751 12.308 -15.771 1.00 55.97 68 ALA A O 1
ATOM 527 N N . HIS A 1 69 ? 28.937 10.419 -15.748 1.00 47.81 69 HIS A N 1
ATOM 528 C CA . HIS A 1 69 ? 28.580 10.047 -14.380 1.00 47.81 69 HIS A CA 1
ATOM 529 C C . HIS A 1 69 ? 29.783 10.340 -13.461 1.00 47.81 69 HIS A C 1
ATOM 531 O O . HIS A 1 69 ? 30.906 10.036 -13.834 1.00 47.81 69 HIS A O 1
ATOM 537 N N . GLY A 1 70 ? 29.613 10.929 -12.277 1.00 53.03 70 GLY A N 1
ATOM 538 C CA . GLY A 1 70 ? 30.719 11.199 -11.333 1.00 53.03 70 GLY A CA 1
ATOM 539 C C . GLY A 1 70 ? 31.362 9.936 -10.726 1.00 53.03 70 GLY A C 1
ATOM 540 O O . GLY A 1 70 ? 31.026 8.811 -11.116 1.00 53.03 70 GLY A O 1
ATOM 541 N N . ASP A 1 71 ? 32.307 10.114 -9.795 1.00 44.81 71 ASP A N 1
ATOM 542 C CA . ASP A 1 71 ? 33.112 9.037 -9.191 1.00 44.81 71 ASP A CA 1
ATOM 543 C C . ASP A 1 71 ? 32.343 8.310 -8.064 1.00 44.81 71 ASP A C 1
ATOM 545 O O . ASP A 1 71 ? 32.075 8.882 -7.008 1.00 44.81 71 ASP A O 1
ATOM 549 N N . GLN A 1 72 ? 31.946 7.054 -8.306 1.00 46.16 72 GLN A N 1
ATOM 550 C CA . GLN A 1 72 ? 31.331 6.153 -7.319 1.00 46.16 72 GLN A CA 1
ATOM 551 C C . GLN A 1 72 ? 32.114 4.826 -7.260 1.00 46.16 72 GLN A C 1
ATOM 553 O O . GLN A 1 72 ? 32.507 4.302 -8.311 1.00 46.16 72 GLN A O 1
ATOM 558 N N . PRO A 1 73 ? 32.303 4.222 -6.071 1.00 34.06 73 PRO A N 1
ATOM 559 C CA . PRO A 1 73 ? 33.038 2.966 -5.937 1.00 34.06 73 PRO A CA 1
ATOM 560 C C . PRO A 1 73 ? 32.301 1.807 -6.639 1.00 34.06 73 PRO A C 1
ATOM 562 O O . PRO A 1 73 ? 31.115 1.582 -6.414 1.00 34.06 73 PRO A O 1
ATOM 565 N N . GLY A 1 74 ? 33.002 1.064 -7.508 1.00 54.50 74 GLY A N 1
ATOM 566 C CA . GLY A 1 74 ? 32.459 -0.083 -8.267 1.00 54.50 74 GLY A CA 1
ATOM 567 C C . GLY A 1 74 ? 31.934 0.230 -9.681 1.00 54.50 74 GLY A C 1
ATOM 568 O O . GLY A 1 74 ? 31.491 -0.670 -10.398 1.00 54.50 74 GLY A O 1
ATOM 569 N N . LYS A 1 75 ? 32.011 1.491 -10.120 1.00 54.59 75 LYS A N 1
ATOM 570 C CA . LYS A 1 75 ? 31.531 1.952 -11.433 1.00 54.59 75 LYS A CA 1
ATOM 571 C C . LYS A 1 75 ? 32.374 1.466 -12.616 1.00 54.59 75 LYS A C 1
ATOM 573 O O . LYS A 1 75 ? 31.820 1.183 -13.674 1.00 54.59 75 LYS A O 1
ATOM 578 N N . THR A 1 76 ? 33.688 1.331 -12.450 1.00 54.72 76 THR A N 1
ATOM 579 C CA . THR A 1 76 ? 34.594 0.862 -13.516 1.00 54.72 76 THR A CA 1
ATOM 580 C C . THR A 1 76 ? 34.224 -0.536 -13.998 1.00 54.72 76 THR A C 1
ATOM 582 O O . THR A 1 76 ? 34.187 -0.764 -15.201 1.00 54.72 76 THR A O 1
ATOM 585 N N . THR A 1 77 ? 33.848 -1.435 -13.086 1.00 52.59 77 THR A N 1
ATOM 586 C CA . THR A 1 77 ? 33.392 -2.788 -13.427 1.00 52.59 77 THR A CA 1
ATOM 587 C C . THR A 1 77 ? 32.053 -2.766 -14.165 1.00 52.59 77 THR A C 1
ATOM 589 O O . THR A 1 77 ? 31.909 -3.452 -15.168 1.00 52.59 77 THR A O 1
ATOM 592 N N . ARG A 1 78 ? 31.086 -1.940 -13.737 1.00 53.28 78 ARG A N 1
ATOM 593 C CA . ARG A 1 78 ? 29.766 -1.838 -14.395 1.00 53.28 78 ARG A CA 1
ATOM 594 C C . ARG A 1 78 ? 29.843 -1.200 -15.783 1.00 53.28 78 ARG A C 1
ATOM 596 O O . ARG A 1 78 ? 29.213 -1.690 -16.713 1.00 53.28 78 ARG A O 1
ATOM 603 N N . VAL A 1 79 ? 30.645 -0.144 -15.935 1.00 56.75 79 VAL A N 1
ATOM 604 C CA . VAL A 1 79 ? 30.898 0.492 -17.237 1.00 56.75 79 VAL A CA 1
ATOM 605 C C . VAL A 1 79 ? 31.670 -0.458 -18.151 1.00 56.75 79 VAL A C 1
ATOM 607 O O . VAL A 1 79 ? 31.332 -0.567 -19.322 1.00 56.75 79 VAL A O 1
ATOM 610 N N . ALA A 1 80 ? 32.656 -1.194 -17.629 1.00 54.19 80 ALA A N 1
ATOM 611 C CA . ALA A 1 80 ? 33.382 -2.192 -18.409 1.00 54.19 80 ALA A CA 1
ATOM 612 C C . ALA A 1 80 ? 32.465 -3.324 -18.895 1.00 54.19 80 ALA A C 1
ATOM 614 O O . ALA A 1 80 ? 32.531 -3.676 -20.067 1.00 54.19 80 ALA A O 1
ATOM 615 N N . VAL A 1 81 ? 31.577 -3.845 -18.040 1.00 55.34 81 VAL A N 1
ATOM 616 C CA . VAL A 1 81 ? 30.586 -4.865 -18.431 1.00 55.34 81 VAL A CA 1
ATOM 617 C C . VAL A 1 81 ? 29.646 -4.327 -19.512 1.00 55.34 81 VAL A C 1
ATOM 619 O O . VAL A 1 81 ? 29.494 -4.967 -20.545 1.00 55.34 81 VAL A O 1
ATOM 622 N N . ALA A 1 82 ? 29.110 -3.113 -19.352 1.00 53.53 82 ALA A N 1
ATOM 623 C CA . ALA A 1 82 ? 28.242 -2.502 -20.360 1.00 53.53 82 ALA A CA 1
ATOM 624 C C . ALA A 1 82 ? 28.958 -2.260 -21.706 1.00 53.53 82 ALA A C 1
ATOM 626 O O . ALA A 1 82 ? 28.369 -2.440 -22.771 1.00 53.53 82 ALA A O 1
ATOM 627 N N . VAL A 1 83 ? 30.240 -1.881 -21.686 1.00 57.41 83 VAL A N 1
ATOM 628 C CA . VAL A 1 83 ? 31.055 -1.715 -22.903 1.00 57.41 83 VAL A CA 1
ATOM 629 C C . VAL A 1 83 ? 31.330 -3.059 -23.580 1.00 57.41 83 VAL A C 1
ATOM 631 O O . VAL A 1 83 ? 31.302 -3.145 -24.805 1.00 57.41 83 VAL A O 1
ATOM 634 N N . VAL A 1 84 ? 31.574 -4.114 -22.804 1.00 62.16 84 VAL A N 1
ATOM 635 C CA . VAL A 1 84 ? 31.783 -5.463 -23.344 1.00 62.16 84 VAL A CA 1
ATOM 636 C C . VAL A 1 84 ? 30.495 -6.001 -23.961 1.00 62.16 84 VAL A C 1
ATOM 638 O O . VAL A 1 84 ? 30.530 -6.464 -25.099 1.00 62.16 84 VAL A O 1
ATOM 641 N N . ASP A 1 85 ? 29.361 -5.878 -23.274 1.00 55.19 85 ASP A N 1
ATOM 642 C CA . ASP A 1 85 ? 28.075 -6.353 -23.785 1.00 55.19 85 ASP A CA 1
ATOM 643 C C . ASP A 1 85 ? 27.669 -5.595 -25.053 1.00 55.19 85 ASP A C 1
ATOM 645 O O . ASP A 1 85 ? 27.329 -6.211 -26.063 1.00 55.19 85 ASP A O 1
ATOM 649 N N . THR A 1 86 ? 27.790 -4.263 -25.060 1.00 58.00 86 THR A N 1
ATOM 650 C CA . THR A 1 86 ? 27.517 -3.464 -26.267 1.00 58.00 86 THR A CA 1
ATOM 651 C C . THR A 1 86 ? 28.444 -3.835 -27.418 1.00 58.00 86 THR A C 1
ATOM 653 O O . THR A 1 86 ? 27.975 -3.965 -28.545 1.00 58.00 86 THR A O 1
ATOM 656 N N . PHE A 1 87 ? 29.731 -4.076 -27.162 1.00 64.50 87 PHE A N 1
ATOM 657 C CA . PHE A 1 87 ? 30.663 -4.528 -28.192 1.00 64.50 87 PHE A CA 1
ATOM 658 C C . PHE A 1 87 ? 30.274 -5.893 -28.776 1.00 64.50 87 PHE A C 1
ATOM 660 O O . PHE A 1 87 ? 30.264 -6.051 -29.996 1.00 64.50 87 PHE A O 1
ATOM 667 N N . VAL A 1 88 ? 29.924 -6.866 -27.928 1.00 67.62 88 VAL A N 1
ATOM 668 C CA . VAL A 1 88 ? 29.516 -8.211 -28.363 1.00 67.62 88 VAL A CA 1
ATOM 669 C C . VAL A 1 88 ? 28.272 -8.135 -29.243 1.00 67.62 88 VAL A C 1
ATOM 671 O O . VAL A 1 88 ? 28.258 -8.691 -30.344 1.00 67.62 88 VAL A O 1
ATOM 674 N N . TRP A 1 89 ? 27.251 -7.404 -28.801 1.00 61.34 89 TRP A N 1
ATOM 675 C CA . TRP A 1 89 ? 26.005 -7.272 -29.549 1.00 61.34 89 TRP A CA 1
ATOM 676 C C . TRP A 1 89 ? 26.185 -6.461 -30.834 1.00 61.34 89 TRP A C 1
ATOM 678 O O . TRP A 1 89 ? 25.734 -6.904 -31.886 1.00 61.34 89 TRP A O 1
ATOM 688 N N . GLN A 1 90 ? 26.919 -5.346 -30.810 1.00 63.09 90 GLN A N 1
ATOM 689 C CA . GLN A 1 90 ? 27.223 -4.560 -32.013 1.00 63.09 90 GLN A CA 1
ATOM 690 C C . GLN A 1 90 ? 28.041 -5.355 -33.043 1.00 63.09 90 GLN A C 1
ATOM 692 O O . GLN A 1 90 ? 27.785 -5.259 -34.244 1.00 63.09 90 GLN A O 1
ATOM 697 N N . ALA A 1 91 ? 29.003 -6.172 -32.602 1.00 68.06 91 ALA A N 1
ATOM 698 C CA . ALA A 1 91 ? 29.792 -7.017 -33.496 1.00 68.06 91 ALA A CA 1
ATOM 699 C C . ALA A 1 91 ? 28.931 -8.109 -34.157 1.00 68.06 91 ALA A C 1
ATOM 701 O O . ALA A 1 91 ? 29.081 -8.394 -35.347 1.00 68.06 91 ALA A O 1
ATOM 702 N N . LEU A 1 92 ? 27.985 -8.698 -33.421 1.00 66.75 92 LEU A N 1
ATOM 703 C CA . LEU A 1 92 ? 27.046 -9.669 -33.987 1.00 66.75 92 LEU A CA 1
ATOM 704 C C . LEU A 1 92 ? 26.082 -9.017 -34.991 1.00 66.75 92 LEU A C 1
ATOM 706 O O . LEU A 1 92 ? 25.883 -9.560 -36.082 1.00 66.75 92 LEU A O 1
ATOM 710 N N . ALA A 1 93 ? 25.547 -7.843 -34.643 1.00 62.47 93 ALA A N 1
ATOM 711 C CA . ALA A 1 93 ? 24.588 -7.074 -35.435 1.00 62.47 93 ALA A CA 1
ATOM 712 C C . ALA A 1 93 ? 25.142 -6.619 -36.781 1.00 62.47 93 ALA A C 1
ATOM 714 O O . ALA A 1 93 ? 24.503 -6.789 -37.818 1.00 62.47 93 ALA A O 1
ATOM 715 N N . SER A 1 94 ? 26.332 -6.026 -36.735 1.00 63.62 94 SER A N 1
ATOM 716 C CA . SER A 1 94 ? 26.874 -5.246 -37.841 1.00 63.62 94 SER A CA 1
ATOM 717 C C . SER A 1 94 ? 27.899 -6.023 -38.648 1.00 63.62 94 SER A C 1
ATOM 719 O O . SER A 1 94 ? 28.131 -5.673 -39.791 1.00 63.62 94 SER A O 1
ATOM 721 N N . VAL A 1 95 ? 28.515 -7.069 -38.081 1.00 72.31 95 VAL A N 1
ATOM 722 C CA . VAL A 1 95 ? 29.627 -7.775 -38.739 1.00 72.31 95 VAL A CA 1
ATOM 723 C C . VAL A 1 95 ? 29.285 -9.238 -39.035 1.00 72.31 95 VAL A C 1
ATOM 725 O O . VAL A 1 95 ? 29.533 -9.737 -40.137 1.00 72.31 95 VAL A O 1
ATOM 728 N N . ALA A 1 96 ? 28.701 -9.955 -38.069 1.00 73.75 96 ALA A N 1
ATOM 729 C CA . ALA A 1 96 ? 28.484 -11.396 -38.206 1.00 73.75 96 ALA A CA 1
ATOM 730 C C . ALA A 1 96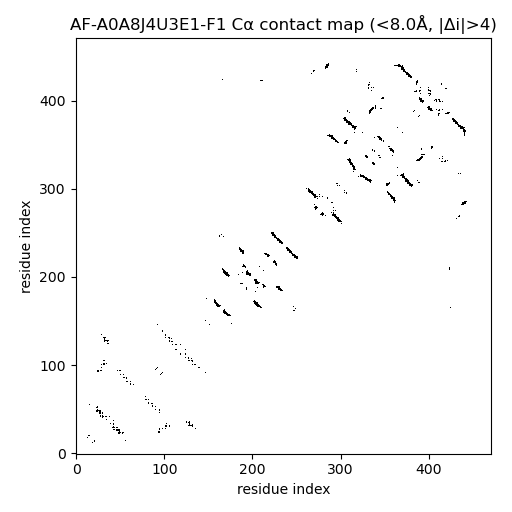 ? 27.239 -11.742 -39.040 1.00 73.75 96 ALA A C 1
ATOM 732 O O . ALA A 1 96 ? 27.339 -12.497 -40.011 1.00 73.75 96 ALA A O 1
ATOM 733 N N . ILE A 1 97 ? 26.068 -11.202 -38.680 1.00 74.19 97 ILE A N 1
ATOM 734 C CA . ILE A 1 97 ? 24.783 -11.579 -39.293 1.00 74.19 97 ILE A CA 1
ATOM 735 C C . ILE A 1 97 ? 24.679 -11.118 -40.760 1.00 74.19 97 ILE A C 1
ATOM 737 O O . ILE A 1 97 ? 24.376 -11.960 -41.620 1.00 74.19 97 ILE A O 1
ATOM 741 N N . PRO A 1 98 ? 24.958 -9.845 -41.111 1.00 74.81 98 PRO A N 1
ATOM 742 C CA . PRO A 1 98 ? 24.842 -9.400 -42.496 1.00 74.81 98 PRO A CA 1
ATOM 743 C C . PRO A 1 98 ? 25.942 -10.013 -43.372 1.00 74.81 98 PRO A C 1
ATOM 745 O O . PRO A 1 98 ? 25.650 -10.492 -44.471 1.00 74.81 98 PRO A O 1
ATOM 748 N N . GLY A 1 99 ? 27.171 -10.128 -42.853 1.00 80.50 99 GLY A N 1
ATOM 749 C CA . GLY A 1 99 ? 28.273 -10.819 -43.528 1.00 80.50 99 GLY A CA 1
ATOM 750 C C . GLY A 1 99 ? 27.954 -12.286 -43.851 1.00 80.50 99 GLY A C 1
ATOM 751 O O . GLY A 1 99 ? 28.120 -12.728 -44.990 1.00 80.50 99 GLY A O 1
ATOM 752 N N . PHE A 1 100 ? 27.408 -13.045 -42.892 1.00 81.06 100 PHE A N 1
ATOM 753 C CA . PHE A 1 100 ? 26.979 -14.428 -43.137 1.00 81.06 100 PHE A CA 1
ATOM 754 C C . PHE A 1 100 ? 25.846 -14.509 -44.168 1.00 81.06 100 PHE A C 1
ATOM 756 O O . PHE A 1 100 ? 25.867 -15.368 -45.055 1.00 81.06 100 PHE A O 1
ATOM 763 N N . THR A 1 101 ? 24.875 -13.600 -44.082 1.00 80.31 101 THR A N 1
ATOM 764 C CA . THR A 1 101 ? 23.724 -13.557 -44.992 1.00 80.31 101 THR A CA 1
ATOM 765 C C . THR A 1 101 ? 24.169 -13.305 -46.429 1.00 80.31 101 THR A C 1
ATOM 767 O O . THR A 1 101 ? 23.809 -14.071 -47.324 1.00 80.31 101 THR A O 1
ATOM 770 N N . ILE A 1 102 ? 25.020 -12.302 -46.660 1.00 84.62 102 ILE A N 1
ATOM 771 C CA . ILE A 1 102 ? 25.559 -12.001 -47.994 1.00 84.62 102 ILE A CA 1
ATOM 772 C C . ILE A 1 102 ? 26.389 -13.169 -48.521 1.00 84.62 102 ILE A C 1
ATOM 774 O O . ILE A 1 102 ? 26.222 -13.556 -49.676 1.00 84.62 102 ILE A O 1
ATOM 778 N N . ASN A 1 103 ? 27.204 -13.809 -47.680 1.00 86.12 103 ASN A N 1
ATOM 779 C CA . ASN A 1 103 ? 27.950 -15.006 -48.070 1.00 86.12 103 ASN A CA 1
ATOM 780 C C . ASN A 1 103 ? 27.013 -16.130 -48.559 1.00 86.12 103 ASN A C 1
ATOM 782 O O . ASN A 1 103 ? 27.270 -16.764 -49.585 1.00 86.12 103 ASN A O 1
ATOM 786 N N . ARG A 1 104 ? 25.893 -16.378 -47.861 1.00 88.88 104 ARG A N 1
ATOM 787 C CA . ARG A 1 104 ? 24.888 -17.371 -48.287 1.00 88.88 104 ARG A CA 1
ATOM 788 C C . ARG A 1 104 ? 24.165 -16.961 -49.569 1.00 88.88 104 ARG A C 1
ATOM 790 O O . ARG A 1 104 ? 24.004 -17.812 -50.442 1.00 88.88 104 ARG A O 1
ATOM 797 N N . VAL A 1 105 ? 23.798 -15.688 -49.724 1.00 86.31 105 VAL A N 1
ATOM 798 C CA . VAL A 1 105 ? 23.171 -15.162 -50.950 1.00 86.31 105 VAL A CA 1
ATOM 799 C C . VAL A 1 105 ? 24.112 -15.296 -52.148 1.00 86.31 105 VAL A C 1
ATOM 801 O O . VAL A 1 105 ? 23.702 -15.806 -53.192 1.00 86.31 105 VAL A O 1
ATOM 804 N N . CYS A 1 106 ? 25.383 -14.918 -52.003 1.00 86.25 106 CYS A N 1
ATOM 805 C CA . CYS A 1 106 ? 26.396 -15.063 -53.046 1.00 86.25 106 CYS A CA 1
ATOM 806 C C . CYS A 1 106 ? 26.635 -16.539 -53.400 1.00 86.25 106 CYS A C 1
ATOM 808 O O . CYS A 1 106 ? 26.662 -16.898 -54.578 1.00 86.25 106 CYS A O 1
ATOM 810 N N . ALA A 1 107 ? 26.750 -17.421 -52.403 1.00 86.19 107 ALA A N 1
ATOM 811 C CA . ALA A 1 107 ? 26.932 -18.853 -52.634 1.00 86.19 107 ALA A CA 1
ATOM 812 C C . ALA A 1 107 ? 25.727 -19.488 -53.352 1.00 86.19 107 ALA A C 1
ATOM 814 O O . ALA A 1 107 ? 25.904 -20.226 -54.324 1.00 86.19 107 ALA A O 1
ATOM 815 N N . ALA A 1 108 ? 24.505 -19.170 -52.913 1.00 88.06 108 ALA A N 1
ATOM 816 C CA . ALA A 1 108 ? 23.273 -19.660 -53.523 1.00 88.06 108 ALA A CA 1
ATOM 817 C C . ALA A 1 108 ? 23.095 -19.127 -54.950 1.00 88.06 108 ALA A C 1
ATOM 819 O O . ALA A 1 108 ? 22.767 -19.897 -55.851 1.00 88.06 108 ALA A O 1
ATOM 820 N N . SER A 1 109 ? 23.379 -17.842 -55.179 1.00 87.50 109 SER A N 1
ATOM 821 C CA . SER A 1 109 ? 23.295 -17.217 -56.503 1.00 87.50 109 SER A CA 1
ATOM 822 C C . SER A 1 109 ? 24.278 -17.857 -57.477 1.00 87.50 109 SER A C 1
ATOM 824 O O . SER A 1 109 ? 23.886 -18.233 -58.580 1.00 87.50 109 SER A O 1
ATOM 826 N N . LEU A 1 110 ? 25.530 -18.071 -57.059 1.00 85.44 110 LEU A N 1
ATOM 827 C CA . LEU A 1 110 ? 26.545 -18.715 -57.893 1.00 85.44 110 LEU A CA 1
ATOM 828 C C . LEU A 1 110 ? 26.177 -20.168 -58.228 1.00 85.44 110 LEU A C 1
ATOM 830 O O . LEU A 1 110 ? 26.347 -20.600 -59.372 1.00 85.44 110 LEU A O 1
ATOM 834 N N . TYR A 1 111 ? 25.642 -20.911 -57.254 1.00 87.88 111 TYR A N 1
ATOM 835 C CA . TYR A 1 111 ? 25.162 -22.280 -57.451 1.00 87.88 111 TYR A CA 1
ATOM 836 C C . TYR A 1 111 ? 23.960 -22.333 -58.407 1.00 87.88 111 TYR A C 1
ATOM 838 O O . TYR A 1 111 ? 23.959 -23.114 -59.363 1.00 87.88 111 TYR A O 1
ATOM 846 N N . LEU A 1 112 ? 22.965 -21.465 -58.201 1.00 87.69 112 LEU A N 1
ATOM 847 C CA . LEU A 1 112 ? 21.766 -21.380 -59.032 1.00 87.69 112 LEU A CA 1
ATOM 848 C C . LEU A 1 112 ? 22.123 -20.991 -60.469 1.00 87.69 112 LEU A C 1
ATOM 850 O O . LEU A 1 112 ? 21.695 -21.669 -61.401 1.00 87.69 112 LEU A O 1
ATOM 854 N N . LEU A 1 113 ? 22.958 -19.963 -60.658 1.00 85.62 113 LEU A N 1
ATOM 855 C CA . LEU A 1 113 ? 23.477 -19.546 -61.966 1.00 85.62 113 LEU A CA 1
ATOM 856 C C . LEU A 1 113 ? 24.226 -20.690 -62.654 1.00 85.62 113 LEU A C 1
ATOM 858 O O . LEU A 1 113 ? 24.101 -20.866 -63.865 1.00 85.62 113 LEU A O 1
ATOM 862 N N . GLY A 1 114 ? 24.954 -21.504 -61.885 1.00 83.31 114 GLY A N 1
ATOM 863 C CA . GLY A 1 114 ? 25.648 -22.686 -62.385 1.00 83.31 114 GLY A CA 1
ATOM 864 C C . GLY A 1 114 ? 24.727 -23.788 -62.908 1.00 83.31 114 GLY A C 1
ATOM 865 O O . GLY A 1 114 ? 25.087 -24.463 -63.873 1.00 83.31 114 GLY A O 1
ATOM 866 N N . LYS A 1 115 ? 23.547 -23.943 -62.297 1.00 85.19 115 LYS A N 1
ATOM 867 C CA . LYS A 1 115 ? 22.559 -24.983 -62.620 1.00 85.19 115 LYS A CA 1
ATOM 868 C C . LYS A 1 115 ? 21.533 -24.544 -63.671 1.00 85.19 115 LYS A C 1
ATOM 870 O O . LYS A 1 115 ? 21.041 -25.378 -64.422 1.00 85.19 115 LYS A O 1
ATOM 875 N N . THR A 1 116 ? 21.210 -23.253 -63.722 1.00 85.69 116 THR A N 1
ATOM 876 C CA . THR A 1 116 ? 20.135 -22.699 -64.567 1.00 85.69 116 THR A CA 1
ATOM 877 C C . THR A 1 116 ? 20.635 -22.057 -65.859 1.00 85.69 116 THR A C 1
ATOM 879 O O . THR A 1 116 ? 19.893 -22.024 -66.836 1.00 85.69 116 THR A O 1
ATOM 882 N N . THR A 1 117 ? 21.887 -21.584 -65.918 1.00 80.44 117 THR A N 1
ATOM 883 C CA . THR A 1 117 ? 22.420 -20.882 -67.100 1.00 80.44 117 THR A CA 1
ATOM 884 C C . THR A 1 117 ? 23.694 -21.532 -67.641 1.00 80.44 117 THR A C 1
ATOM 886 O O . THR A 1 117 ? 24.533 -22.032 -66.894 1.00 80.44 117 THR A O 1
ATOM 889 N N . ARG A 1 118 ? 23.907 -21.482 -68.963 1.00 85.44 118 ARG A N 1
ATOM 890 C CA . ARG A 1 118 ? 25.140 -21.968 -69.626 1.00 85.44 118 ARG A CA 1
ATOM 891 C C . ARG A 1 118 ? 26.267 -20.920 -69.680 1.00 85.44 118 ARG A C 1
ATOM 893 O O . ARG A 1 118 ? 27.156 -21.015 -70.516 1.00 85.44 118 ARG A O 1
ATOM 900 N N . TRP A 1 119 ? 26.227 -19.897 -68.825 1.00 84.69 119 TRP A N 1
ATOM 901 C CA . TRP A 1 119 ? 27.178 -18.780 -68.877 1.00 84.69 119 TRP A CA 1
ATOM 902 C C . TRP A 1 119 ? 28.609 -19.168 -68.470 1.00 84.69 119 TRP A C 1
ATOM 904 O O . TRP A 1 119 ? 28.778 -20.035 -67.611 1.00 84.69 119 TRP A O 1
ATOM 914 N N . PRO A 1 120 ? 29.647 -18.508 -69.021 1.00 84.81 120 PRO A N 1
ATOM 915 C CA . PRO A 1 120 ? 31.032 -18.737 -68.620 1.00 84.81 120 PRO A CA 1
ATOM 916 C C . PRO A 1 120 ? 31.290 -18.253 -67.179 1.00 84.81 120 PRO A C 1
ATOM 918 O O . PRO A 1 120 ? 30.656 -17.314 -66.693 1.00 84.81 120 PRO A O 1
ATOM 921 N N . LEU A 1 121 ? 32.247 -18.885 -66.486 1.00 79.56 121 LEU A N 1
ATOM 922 C CA . LEU A 1 121 ? 32.546 -18.634 -65.064 1.00 79.56 121 LEU A CA 1
ATOM 923 C C . LEU A 1 121 ? 32.779 -17.152 -64.699 1.00 79.56 121 LEU A C 1
ATOM 925 O O . LEU A 1 121 ? 32.259 -16.736 -63.662 1.00 79.56 121 LEU A O 1
ATOM 929 N N . PRO A 1 122 ? 33.483 -16.327 -65.503 1.00 84.88 122 PRO A N 1
ATOM 930 C CA . PRO A 1 122 ? 33.663 -14.908 -65.191 1.00 84.88 122 PRO A CA 1
ATOM 931 C C . PRO A 1 122 ? 32.332 -14.155 -65.127 1.00 84.88 122 PRO A C 1
ATOM 933 O O . PRO A 1 122 ? 32.100 -13.390 -64.196 1.00 84.88 122 PRO A O 1
ATOM 936 N N . MET A 1 123 ? 31.421 -14.435 -66.063 1.00 84.56 123 MET A N 1
ATOM 937 C CA . MET A 1 123 ? 30.108 -13.794 -66.121 1.00 84.56 123 MET A CA 1
ATOM 938 C C . MET A 1 123 ? 29.247 -14.190 -64.917 1.00 84.56 123 MET A C 1
ATOM 940 O O . MET A 1 123 ? 28.595 -13.337 -64.319 1.00 84.56 123 MET A O 1
ATOM 944 N N . ARG A 1 124 ? 29.314 -15.457 -64.483 1.00 85.44 124 ARG A N 1
ATOM 945 C CA . ARG A 1 124 ? 28.632 -15.920 -63.260 1.00 85.44 124 ARG A CA 1
ATOM 946 C C . ARG A 1 124 ? 29.170 -15.232 -62.002 1.00 85.44 124 ARG A C 1
ATOM 948 O O . ARG A 1 124 ? 28.377 -14.837 -61.152 1.00 85.44 124 ARG A O 1
ATOM 955 N N . LYS A 1 125 ? 30.492 -15.059 -61.890 1.00 85.75 125 LYS A N 1
ATOM 956 C CA . LYS A 1 125 ? 31.140 -14.395 -60.744 1.00 85.75 125 LYS A CA 1
ATOM 957 C C . LYS A 1 125 ? 30.773 -12.913 -60.653 1.00 85.75 125 LYS A C 1
ATOM 959 O O . LYS A 1 125 ? 30.330 -12.478 -59.598 1.00 85.75 125 LYS A O 1
ATOM 964 N N . TRP A 1 126 ? 30.866 -12.175 -61.761 1.00 89.19 126 TRP A N 1
ATOM 965 C CA . TRP A 1 126 ? 30.455 -10.767 -61.817 1.00 89.19 126 TRP A CA 1
ATOM 966 C C . TRP A 1 126 ? 28.968 -10.581 -61.517 1.00 89.19 126 TRP A C 1
ATOM 968 O O . TRP A 1 126 ? 28.606 -9.703 -60.740 1.00 89.19 126 TRP A O 1
ATOM 978 N N . THR A 1 127 ? 28.113 -11.453 -62.062 1.00 86.94 127 THR A N 1
ATOM 979 C CA . THR A 1 127 ? 26.670 -11.423 -61.775 1.00 86.94 127 THR A CA 1
ATOM 980 C C . THR A 1 127 ? 26.395 -11.705 -60.298 1.00 86.94 127 THR A C 1
ATOM 982 O O . THR A 1 127 ? 25.601 -11.009 -59.677 1.00 86.94 127 THR A O 1
ATOM 985 N N . THR A 1 128 ? 27.088 -12.681 -59.706 1.00 87.56 128 THR A N 1
ATOM 986 C CA . THR A 1 128 ? 26.954 -13.008 -58.277 1.00 87.56 128 THR A CA 1
ATOM 987 C C . THR A 1 128 ? 27.365 -11.830 -57.393 1.00 87.56 128 THR A C 1
ATOM 989 O O . THR A 1 128 ? 26.650 -11.503 -56.452 1.00 87.56 128 THR A O 1
ATOM 992 N N . THR A 1 129 ? 28.469 -11.153 -57.714 1.00 88.50 129 THR A N 1
ATOM 993 C CA . THR A 1 129 ? 28.905 -9.954 -56.984 1.00 88.50 129 THR A CA 1
ATOM 994 C C . THR A 1 129 ? 27.923 -8.795 -57.150 1.00 88.50 129 THR A C 1
ATOM 996 O O . THR A 1 129 ? 27.609 -8.131 -56.167 1.00 88.50 129 THR A O 1
ATOM 999 N N . ALA A 1 130 ? 27.371 -8.583 -58.348 1.00 89.81 130 ALA A N 1
ATOM 1000 C CA . ALA A 1 130 ? 26.342 -7.568 -58.573 1.00 89.81 130 ALA A CA 1
ATOM 1001 C C . ALA A 1 130 ? 25.067 -7.847 -57.759 1.00 89.81 130 ALA A C 1
ATOM 1003 O O . ALA A 1 130 ? 24.504 -6.921 -57.176 1.00 89.81 130 ALA A O 1
ATOM 1004 N N . ILE A 1 131 ? 24.648 -9.116 -57.660 1.00 87.25 131 ILE A N 1
ATOM 1005 C CA . ILE A 1 131 ? 23.538 -9.539 -56.794 1.00 87.25 131 ILE A CA 1
ATOM 1006 C C . ILE A 1 131 ? 23.887 -9.269 -55.327 1.00 87.25 131 ILE A C 1
ATOM 1008 O O . ILE A 1 131 ? 23.106 -8.619 -54.637 1.00 87.25 131 ILE A O 1
ATOM 1012 N N . GLY A 1 132 ? 25.070 -9.683 -54.863 1.00 86.19 132 GLY A N 1
ATOM 1013 C CA . GLY A 1 132 ? 25.539 -9.436 -53.496 1.00 86.19 132 GLY A CA 1
ATOM 1014 C C . GLY A 1 132 ? 25.495 -7.953 -53.119 1.00 86.19 132 GLY A C 1
ATOM 1015 O O . GLY A 1 132 ? 24.835 -7.593 -52.150 1.00 86.19 132 GLY A O 1
ATOM 1016 N N . LEU A 1 133 ? 26.092 -7.083 -53.942 1.00 87.31 133 LEU A N 1
ATOM 1017 C CA . LEU A 1 133 ? 26.093 -5.628 -53.739 1.00 87.31 133 LEU A CA 1
ATOM 1018 C C . LEU A 1 133 ? 24.692 -5.017 -53.796 1.00 87.31 133 LEU A C 1
ATOM 1020 O O . LEU A 1 133 ? 24.370 -4.137 -53.004 1.00 87.31 133 LEU A O 1
ATOM 1024 N N . SER A 1 134 ? 23.843 -5.496 -54.705 1.00 86.88 134 SER A N 1
ATOM 1025 C CA . SER A 1 134 ? 22.460 -5.021 -54.806 1.00 86.88 134 SER A CA 1
ATOM 1026 C C . SER A 1 134 ? 21.629 -5.439 -53.602 1.00 86.88 134 SER A C 1
ATOM 1028 O O . SER A 1 134 ? 20.672 -4.753 -53.280 1.00 86.88 134 SER A O 1
ATOM 1030 N N . THR A 1 135 ? 21.993 -6.530 -52.921 1.00 83.00 135 THR A N 1
ATOM 1031 C CA . THR A 1 135 ? 21.289 -7.023 -51.731 1.00 83.00 135 THR A CA 1
ATOM 1032 C C . THR A 1 135 ? 21.688 -6.238 -50.472 1.00 83.00 135 THR A C 1
ATOM 1034 O O . THR A 1 135 ? 20.895 -6.155 -49.540 1.00 83.00 135 THR A O 1
ATOM 1037 N N . ILE A 1 136 ? 22.856 -5.579 -50.456 1.00 81.31 136 ILE A N 1
ATOM 1038 C CA . ILE A 1 136 ? 23.363 -4.791 -49.315 1.00 81.31 136 ILE A CA 1
ATOM 1039 C C . ILE A 1 136 ? 22.336 -3.750 -48.809 1.00 81.31 136 ILE A C 1
ATOM 1041 O O . ILE A 1 136 ? 21.984 -3.811 -47.632 1.00 81.31 136 ILE A O 1
ATOM 1045 N N . PRO A 1 137 ? 21.750 -2.854 -49.636 1.00 74.44 137 PRO A N 1
ATOM 1046 C CA . PRO A 1 137 ? 20.742 -1.895 -49.167 1.00 74.44 137 PRO A CA 1
ATOM 1047 C C . PRO A 1 137 ? 19.455 -2.543 -48.640 1.00 74.44 137 PRO A C 1
ATOM 1049 O O . PRO A 1 137 ? 18.784 -1.954 -47.797 1.00 74.44 137 PRO A O 1
ATOM 1052 N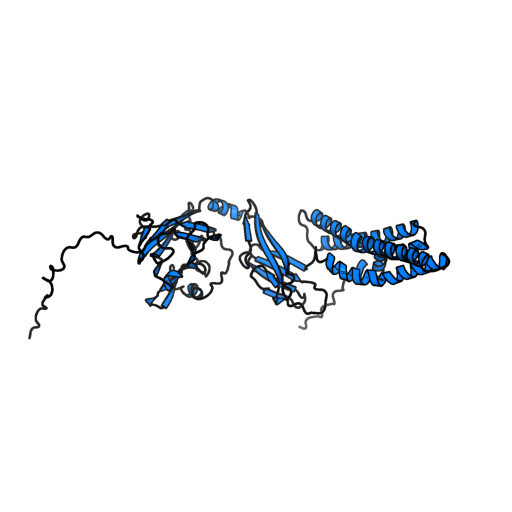 N . PHE A 1 138 ? 19.102 -3.734 -49.136 1.00 70.00 138 PHE A N 1
ATOM 1053 C CA . PHE A 1 138 ? 17.900 -4.475 -48.734 1.00 70.00 138 PHE A CA 1
ATOM 1054 C C . PHE A 1 138 ? 18.132 -5.407 -47.550 1.00 70.00 138 PHE A C 1
ATOM 1056 O O . PHE A 1 138 ? 17.164 -5.865 -46.968 1.00 70.00 138 PHE A O 1
ATOM 1063 N N . ILE A 1 139 ? 19.381 -5.693 -47.193 1.00 66.56 139 ILE A N 1
ATOM 1064 C CA . ILE A 1 139 ? 19.745 -6.393 -45.960 1.00 66.56 139 ILE A CA 1
ATOM 1065 C C . ILE A 1 139 ? 19.943 -5.358 -44.852 1.00 66.56 139 ILE A C 1
ATOM 1067 O O . ILE A 1 139 ? 19.374 -5.506 -43.781 1.00 66.56 139 ILE A O 1
ATOM 1071 N N . ILE A 1 140 ? 20.645 -4.256 -45.128 1.00 61.09 140 ILE A N 1
ATOM 1072 C CA . ILE A 1 140 ? 20.964 -3.236 -44.119 1.00 61.09 140 ILE A CA 1
ATOM 1073 C C . ILE A 1 140 ? 19.728 -2.438 -43.694 1.00 61.09 140 ILE A C 1
ATOM 1075 O O . ILE A 1 140 ? 19.508 -2.277 -42.502 1.00 61.09 140 ILE A O 1
ATOM 1079 N N . LYS A 1 141 ? 18.876 -1.969 -44.621 1.00 55.41 141 LYS A N 1
ATOM 1080 C CA . LYS A 1 141 ? 17.692 -1.165 -44.246 1.00 55.41 141 LYS A CA 1
ATOM 1081 C C . LYS A 1 141 ? 16.712 -1.897 -43.314 1.00 55.41 141 LYS A C 1
ATOM 1083 O O . LYS A 1 141 ? 16.272 -1.283 -42.343 1.00 55.41 141 LYS A O 1
ATOM 1088 N N . PRO A 1 142 ? 16.347 -3.170 -43.558 1.00 50.53 142 PRO A N 1
ATOM 1089 C CA . PRO A 1 142 ? 15.527 -3.911 -42.616 1.00 50.53 142 PRO A CA 1
ATOM 1090 C C . PRO A 1 142 ? 16.318 -4.431 -41.417 1.00 50.53 142 PRO A C 1
ATOM 1092 O O . PRO A 1 142 ? 15.688 -4.617 -40.393 1.00 50.53 142 PRO A O 1
ATOM 1095 N N . ILE A 1 143 ? 17.644 -4.617 -41.469 1.00 50.41 143 ILE A N 1
ATOM 1096 C CA . ILE A 1 143 ? 18.428 -4.961 -40.268 1.00 50.41 143 ILE A CA 1
ATOM 1097 C C . ILE A 1 143 ? 18.568 -3.761 -39.329 1.00 50.41 143 ILE A C 1
ATOM 1099 O O . ILE A 1 143 ? 18.354 -3.950 -38.148 1.00 50.41 143 ILE A O 1
ATOM 1103 N N . ASP A 1 144 ? 18.758 -2.525 -39.796 1.00 43.84 144 ASP A N 1
ATOM 1104 C CA . ASP A 1 144 ? 18.634 -1.331 -38.936 1.00 43.84 144 ASP A CA 1
ATOM 1105 C C . ASP A 1 144 ? 17.217 -1.226 -38.329 1.00 43.84 144 ASP A C 1
ATOM 1107 O O . ASP A 1 144 ? 17.044 -0.824 -37.179 1.00 43.84 144 ASP A O 1
ATOM 1111 N N . SER A 1 145 ? 16.186 -1.648 -39.076 1.00 47.16 145 SER A N 1
ATOM 1112 C CA . SER A 1 145 ? 14.788 -1.694 -38.617 1.00 47.16 145 SER A CA 1
ATOM 1113 C C . SER A 1 145 ? 14.451 -2.884 -37.703 1.00 47.16 145 SER A C 1
ATOM 1115 O O . SER A 1 145 ? 13.489 -2.799 -36.944 1.00 47.16 145 SER A O 1
ATOM 1117 N N . LEU A 1 146 ? 15.187 -3.994 -37.794 1.00 39.81 146 LEU A N 1
ATOM 1118 C CA . LEU A 1 146 ? 14.970 -5.244 -37.053 1.00 39.81 146 LEU A CA 1
ATOM 1119 C C . LEU A 1 146 ? 15.932 -5.358 -35.862 1.00 39.81 146 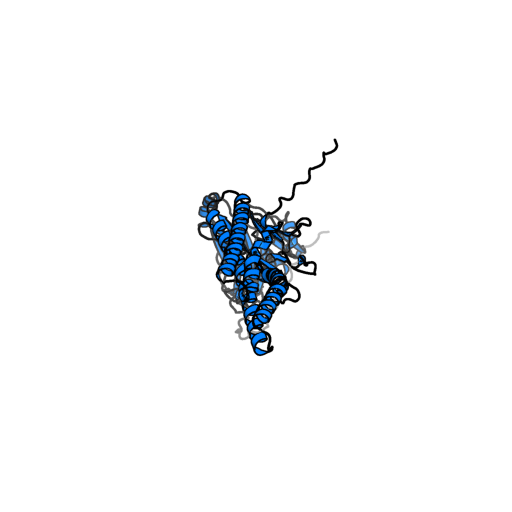LEU A C 1
ATOM 1121 O O . LEU A 1 146 ? 15.625 -6.019 -34.879 1.00 39.81 146 LEU A O 1
ATOM 1125 N N . TYR A 1 147 ? 17.051 -4.639 -35.886 1.00 43.50 147 TYR A N 1
ATOM 1126 C CA . TYR A 1 147 ? 17.909 -4.420 -34.729 1.00 43.50 147 TYR A CA 1
ATOM 1127 C C . TYR A 1 147 ? 17.327 -3.350 -33.803 1.00 43.50 147 TYR A C 1
ATOM 1129 O O . TYR A 1 147 ? 17.544 -3.419 -32.605 1.00 43.50 147 TYR A O 1
ATOM 1137 N N . LEU A 1 148 ? 16.438 -2.474 -34.293 1.00 41.00 148 LEU A N 1
ATOM 1138 C CA . LEU A 1 148 ? 15.465 -1.803 -33.421 1.00 41.00 148 LEU A CA 1
ATOM 1139 C C . LEU A 1 148 ? 14.557 -2.802 -32.677 1.00 41.00 148 LEU A C 1
ATOM 1141 O O . LEU A 1 148 ? 14.015 -2.443 -31.643 1.00 41.00 148 LEU A O 1
ATOM 1145 N N . TRP A 1 149 ? 14.399 -4.041 -33.151 1.00 33.97 149 TRP A N 1
ATOM 1146 C CA . TRP A 1 149 ? 13.633 -5.104 -32.487 1.00 33.97 149 TRP A CA 1
ATOM 1147 C C . TRP A 1 149 ? 14.485 -5.948 -31.516 1.00 33.97 149 TRP A C 1
ATOM 1149 O O . TRP A 1 149 ? 13.953 -6.414 -30.514 1.00 33.97 149 TRP A O 1
ATOM 1159 N N . THR A 1 150 ? 15.798 -6.112 -31.740 1.00 37.34 150 THR A N 1
ATOM 1160 C CA . THR A 1 150 ? 16.698 -6.844 -30.814 1.00 37.34 150 THR A CA 1
ATOM 1161 C C . THR A 1 150 ? 17.482 -5.951 -29.840 1.00 37.34 150 THR A C 1
ATOM 1163 O O . THR A 1 150 ? 17.804 -6.409 -28.750 1.00 37.34 150 THR A O 1
ATOM 1166 N N . GLU A 1 151 ? 17.689 -4.663 -30.141 1.00 40.66 151 GLU A N 1
ATOM 1167 C CA . GLU A 1 151 ? 18.047 -3.620 -29.151 1.00 40.66 151 GLU A CA 1
ATOM 1168 C C . GLU A 1 151 ? 16.837 -3.179 -28.308 1.00 40.66 151 GLU A C 1
ATOM 1170 O O . GLU A 1 151 ? 16.982 -2.406 -27.366 1.00 40.66 151 GLU A O 1
ATOM 1175 N N . SER A 1 152 ? 15.633 -3.684 -28.602 1.00 40.28 152 SER A N 1
ATOM 1176 C CA . SER A 1 152 ? 14.446 -3.470 -27.760 1.00 40.28 152 SER A CA 1
ATOM 1177 C C . SER A 1 152 ? 14.386 -4.388 -26.534 1.00 40.28 152 SER A C 1
ATOM 1179 O O . SER A 1 152 ? 13.404 -4.336 -25.800 1.00 40.28 152 SER A O 1
ATOM 1181 N N . LEU A 1 153 ? 15.402 -5.225 -26.292 1.00 37.16 153 LEU A N 1
ATOM 1182 C CA . LEU A 1 153 ? 15.394 -6.169 -25.169 1.00 37.16 153 LEU A CA 1
ATOM 1183 C C . LEU A 1 153 ? 16.491 -5.957 -24.125 1.00 37.16 153 LEU A C 1
ATOM 1185 O O . LEU A 1 153 ? 16.408 -6.600 -23.088 1.00 37.16 153 LEU A O 1
ATOM 1189 N N . LEU A 1 154 ? 17.446 -5.039 -24.322 1.00 36.88 154 LEU A N 1
ATOM 1190 C CA . LEU A 1 154 ? 18.343 -4.575 -23.254 1.00 36.88 154 LEU A CA 1
ATOM 1191 C C . LEU A 1 154 ? 18.936 -3.192 -23.594 1.00 36.88 154 LEU A C 1
ATOM 1193 O O . LEU A 1 154 ? 19.858 -3.097 -24.395 1.00 36.88 154 LEU A O 1
ATOM 1197 N N . LEU A 1 155 ? 18.443 -2.157 -22.891 1.00 36.44 155 LEU A N 1
ATOM 1198 C CA . LEU A 1 155 ? 19.004 -0.796 -22.742 1.00 36.44 155 LEU A CA 1
ATOM 1199 C C . LEU A 1 155 ? 18.882 0.083 -24.008 1.00 36.44 155 LEU A C 1
ATOM 1201 O O . LEU A 1 155 ? 19.690 0.005 -24.916 1.00 36.44 155 LEU A O 1
ATOM 1205 N N . VAL A 1 156 ? 17.952 1.030 -24.154 1.00 38.94 156 VAL A N 1
ATOM 1206 C CA . VAL A 1 156 ? 17.607 2.116 -23.231 1.00 38.94 156 VAL A CA 1
ATOM 1207 C C . VAL A 1 156 ? 16.182 2.579 -23.578 1.00 38.94 156 VAL A C 1
ATOM 1209 O O . VAL A 1 156 ? 15.985 3.458 -24.423 1.00 38.94 156 VAL A O 1
ATOM 1212 N N . MET A 1 157 ? 15.168 2.077 -22.861 1.00 49.00 157 MET A N 1
ATOM 1213 C CA . MET A 1 157 ? 14.164 3.035 -22.391 1.00 49.00 157 MET A CA 1
ATOM 1214 C C . MET A 1 157 ? 14.988 4.075 -21.641 1.00 49.00 157 MET A C 1
ATOM 1216 O O . MET A 1 157 ? 15.808 3.679 -20.813 1.00 49.00 157 MET A O 1
ATOM 1220 N N . HIS A 1 158 ? 14.889 5.367 -21.963 1.00 56.59 158 HIS A N 1
ATOM 1221 C CA . HIS A 1 158 ? 15.575 6.375 -21.148 1.00 56.59 158 HIS A CA 1
ATOM 1222 C C . HIS A 1 158 ? 14.784 6.443 -19.839 1.00 56.59 158 HIS A C 1
ATOM 1224 O O . HIS A 1 158 ? 13.923 7.301 -19.684 1.00 56.59 158 HIS A O 1
ATOM 1230 N N . LEU A 1 159 ? 14.976 5.410 -19.013 1.00 68.69 159 LEU A N 1
ATOM 1231 C CA . LEU A 1 159 ? 14.357 5.101 -17.743 1.00 68.69 159 LEU A CA 1
ATOM 1232 C C . LEU A 1 159 ? 15.395 5.497 -16.705 1.00 68.69 159 LEU A C 1
ATOM 1234 O O . LEU A 1 159 ? 16.281 4.725 -16.345 1.00 68.69 159 LEU A O 1
ATOM 1238 N N . VAL A 1 160 ? 15.336 6.758 -16.310 1.00 75.56 160 VAL A N 1
ATOM 1239 C CA . VAL A 1 160 ? 16.178 7.289 -15.245 1.00 75.56 160 VAL A CA 1
ATOM 1240 C C . VAL A 1 160 ? 15.380 7.139 -13.966 1.00 75.56 160 VAL A C 1
ATOM 1242 O O . VAL A 1 160 ? 14.327 7.760 -13.835 1.00 75.56 160 VAL A O 1
ATOM 1245 N N . ILE A 1 161 ? 15.858 6.280 -13.069 1.00 79.94 161 ILE A N 1
ATOM 1246 C CA . ILE A 1 161 ? 15.269 6.056 -11.751 1.00 79.94 161 ILE A CA 1
ATOM 1247 C C . ILE A 1 161 ? 16.138 6.802 -10.744 1.00 79.94 161 ILE A C 1
ATOM 1249 O O . ILE A 1 161 ? 17.274 6.415 -10.472 1.00 79.94 161 ILE A O 1
ATOM 1253 N N . GLU A 1 162 ? 15.597 7.879 -10.198 1.00 80.44 162 GLU A N 1
ATOM 1254 C CA . GLU A 1 162 ? 16.199 8.633 -9.109 1.00 80.44 162 GLU A CA 1
ATOM 1255 C C . GLU A 1 162 ? 15.456 8.298 -7.823 1.00 80.44 162 GLU A C 1
ATOM 1257 O O . GLU A 1 162 ? 14.325 8.730 -7.592 1.00 80.44 162 GLU A O 1
ATOM 1262 N N . CYS A 1 163 ? 16.104 7.491 -6.990 1.00 78.75 163 CYS A N 1
ATOM 1263 C CA . CYS A 1 163 ? 15.609 7.161 -5.666 1.00 78.75 163 CYS A CA 1
ATOM 1264 C C . CYS A 1 163 ? 16.101 8.221 -4.681 1.00 78.75 163 CYS A C 1
ATOM 1266 O O . CYS A 1 163 ? 17.301 8.368 -4.444 1.00 78.75 163 CYS A O 1
ATOM 1268 N N . THR A 1 164 ? 15.159 8.944 -4.097 1.00 74.25 164 THR A N 1
ATOM 1269 C CA . THR A 1 164 ? 15.374 9.707 -2.863 1.00 74.25 164 THR A CA 1
ATOM 1270 C C . THR A 1 164 ? 14.983 8.832 -1.675 1.00 74.25 164 THR A C 1
ATOM 1272 O O . THR A 1 164 ? 14.440 7.750 -1.876 1.00 74.25 164 THR A O 1
ATOM 1275 N N . ASP A 1 165 ? 15.213 9.283 -0.442 1.00 63.84 165 ASP A N 1
ATOM 1276 C CA . ASP A 1 165 ? 14.926 8.479 0.758 1.00 63.84 165 ASP A CA 1
ATOM 1277 C C . ASP A 1 165 ? 13.478 7.931 0.813 1.00 63.84 165 ASP A C 1
ATOM 1279 O O . ASP A 1 165 ? 13.243 6.861 1.381 1.00 63.84 165 ASP A O 1
ATOM 1283 N N . ASN A 1 166 ? 12.510 8.637 0.201 1.00 67.00 166 ASN A N 1
ATOM 1284 C CA . ASN A 1 166 ? 11.070 8.367 0.366 1.00 67.00 166 ASN A CA 1
ATOM 1285 C C . ASN A 1 166 ? 10.281 8.366 -0.946 1.00 67.00 166 ASN A C 1
ATOM 1287 O O . ASN A 1 166 ? 9.101 8.019 -0.963 1.00 67.00 166 ASN A O 1
ATOM 1291 N N . ALA A 1 167 ? 10.892 8.831 -2.028 1.00 75.75 167 ALA A N 1
ATOM 1292 C CA . ALA A 1 167 ? 10.225 9.046 -3.297 1.00 75.75 167 ALA A CA 1
ATOM 1293 C C . ALA A 1 167 ? 11.098 8.544 -4.430 1.00 75.75 167 ALA A C 1
ATOM 1295 O O . ALA A 1 167 ? 12.328 8.627 -4.375 1.00 75.75 167 ALA A O 1
ATOM 1296 N N . VAL A 1 168 ? 10.444 8.073 -5.477 1.00 85.50 168 VAL A N 1
ATOM 1297 C CA . VAL A 1 168 ? 11.097 7.709 -6.717 1.00 85.50 168 VAL A CA 1
ATOM 1298 C C . VAL A 1 168 ? 10.649 8.669 -7.802 1.00 85.50 168 VAL A C 1
ATOM 1300 O O . VAL A 1 168 ? 9.455 8.875 -8.037 1.00 85.50 168 VAL A O 1
ATOM 1303 N N . THR A 1 169 ? 11.636 9.272 -8.453 1.00 85.69 169 THR A N 1
ATOM 1304 C CA . THR A 1 169 ? 11.415 10.030 -9.675 1.00 85.69 169 THR A CA 1
ATOM 1305 C C . THR A 1 169 ? 11.876 9.178 -10.841 1.0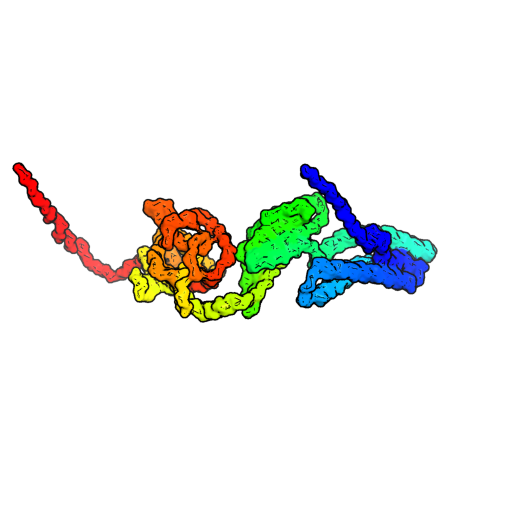0 85.69 169 THR A C 1
ATOM 1307 O O . THR A 1 169 ? 13.050 8.845 -10.963 1.00 85.69 169 THR A O 1
ATOM 1310 N N . ILE A 1 170 ? 10.930 8.793 -11.686 1.00 86.75 170 ILE A N 1
ATOM 1311 C CA . ILE A 1 170 ? 11.172 8.031 -12.897 1.00 86.75 170 ILE A CA 1
ATOM 1312 C C . ILE A 1 170 ? 10.924 8.949 -14.076 1.00 86.75 170 ILE A C 1
ATOM 1314 O O . ILE A 1 170 ? 9.791 9.353 -14.333 1.00 86.75 170 ILE A O 1
ATOM 1318 N N . LYS A 1 171 ? 11.978 9.246 -14.824 1.00 85.00 171 LYS A N 1
ATOM 1319 C CA . LYS A 1 171 ? 11.852 9.846 -16.149 1.00 85.00 171 LYS A CA 1
ATOM 1320 C C . LYS A 1 171 ? 11.896 8.720 -17.160 1.00 85.00 171 LYS A C 1
ATOM 1322 O O . LYS A 1 171 ? 12.882 7.994 -17.208 1.00 85.00 171 LYS A O 1
ATOM 1327 N N . TRP A 1 172 ? 10.831 8.570 -17.936 1.00 81.06 172 TRP A N 1
ATOM 1328 C CA . TRP A 1 172 ? 10.648 7.460 -18.854 1.00 81.06 172 TRP A CA 1
ATOM 1329 C C . TRP A 1 172 ? 10.313 7.959 -20.256 1.00 81.06 172 TRP A C 1
ATOM 1331 O O . TRP A 1 172 ? 9.226 8.478 -20.506 1.00 81.06 172 TRP A O 1
ATOM 1341 N N . ARG A 1 173 ? 11.260 7.799 -21.186 1.00 73.75 173 ARG A N 1
ATOM 1342 C CA . ARG A 1 173 ? 11.053 8.105 -22.608 1.00 73.75 173 ARG A CA 1
ATOM 1343 C C . ARG A 1 173 ? 10.975 6.812 -23.425 1.00 73.75 173 ARG A C 1
ATOM 1345 O O . ARG A 1 173 ? 12.023 6.223 -23.713 1.00 73.75 173 ARG A O 1
ATOM 1352 N N . PRO A 1 174 ? 9.774 6.367 -23.823 1.00 62.34 174 PRO A N 1
ATOM 1353 C CA . PRO A 1 174 ? 9.628 5.208 -24.687 1.00 62.34 174 PRO A CA 1
ATOM 1354 C C . PRO A 1 174 ? 9.938 5.606 -26.141 1.00 62.34 174 PRO A C 1
ATOM 1356 O O . PRO A 1 174 ? 9.211 6.379 -26.761 1.00 62.34 174 PRO A O 1
ATOM 1359 N N . LYS A 1 175 ? 11.041 5.104 -26.709 1.00 53.75 175 LYS A N 1
ATOM 1360 C CA . LYS A 1 175 ? 11.339 5.287 -28.138 1.00 53.75 175 LYS A CA 1
ATOM 1361 C C . LYS A 1 175 ? 10.554 4.264 -28.953 1.00 53.75 175 LYS A C 1
ATOM 1363 O O . LYS A 1 175 ? 11.058 3.179 -29.213 1.00 53.75 175 LYS A O 1
ATOM 1368 N N . LEU A 1 176 ? 9.330 4.611 -29.353 1.00 53.03 176 LEU A N 1
ATOM 1369 C CA . LEU A 1 176 ? 8.557 3.783 -30.277 1.00 53.03 176 LEU A CA 1
ATOM 1370 C C . LEU A 1 176 ? 8.808 4.151 -31.731 1.00 53.03 176 LEU A C 1
ATOM 1372 O O . LEU A 1 176 ? 8.694 5.301 -32.151 1.00 53.03 176 LEU A O 1
ATOM 1376 N N . THR A 1 177 ? 9.159 3.134 -32.503 1.00 47.19 177 THR A N 1
ATOM 1377 C CA . THR A 1 177 ? 9.446 3.215 -33.926 1.00 47.19 177 THR A CA 1
ATOM 1378 C C . THR A 1 177 ? 8.169 2.917 -34.720 1.00 47.19 177 THR A C 1
ATOM 1380 O O . THR A 1 177 ? 7.887 1.767 -35.030 1.00 47.19 177 THR A O 1
ATOM 1383 N N . TRP A 1 178 ? 7.437 3.996 -35.056 1.00 40.28 178 TRP A N 1
ATOM 1384 C CA . TRP A 1 178 ? 6.577 4.215 -36.247 1.00 40.28 178 TRP A CA 1
ATOM 1385 C C . TRP A 1 178 ? 5.055 4.512 -36.085 1.00 40.28 178 TRP A C 1
ATOM 1387 O O . TRP A 1 178 ? 4.295 3.801 -35.440 1.00 40.28 178 TRP A O 1
ATOM 1397 N N . VAL A 1 179 ? 4.675 5.590 -36.802 1.00 36.38 179 VAL A N 1
ATOM 1398 C CA . VAL A 1 179 ? 3.402 6.141 -37.354 1.00 36.38 179 VAL A CA 1
ATOM 1399 C C . VAL A 1 179 ? 2.212 6.493 -36.448 1.00 36.38 179 VAL A C 1
ATOM 1401 O O . VAL A 1 179 ? 1.515 7.449 -36.789 1.00 36.38 179 VAL A O 1
ATOM 1404 N N . GLU A 1 180 ? 2.003 5.886 -35.283 1.00 45.25 180 GLU A N 1
ATOM 1405 C CA . GLU A 1 180 ? 0.958 6.372 -34.362 1.00 45.25 180 GLU A CA 1
ATOM 1406 C C . GLU A 1 180 ? 1.554 7.068 -33.142 1.00 45.25 180 GLU A C 1
ATOM 1408 O O . GLU A 1 180 ? 2.461 6.570 -32.477 1.00 45.25 180 GLU A O 1
ATOM 1413 N N . LYS A 1 181 ? 1.043 8.273 -32.869 1.00 50.88 181 LYS A N 1
ATOM 1414 C CA . LYS A 1 181 ? 1.382 9.067 -31.691 1.00 50.88 181 LYS A CA 1
ATOM 1415 C C . LYS A 1 181 ? 1.090 8.215 -30.459 1.00 50.88 181 LYS A C 1
ATOM 1417 O O . LYS A 1 181 ? -0.069 7.932 -30.169 1.00 50.88 181 LYS A O 1
ATOM 1422 N N . LEU A 1 182 ? 2.149 7.783 -29.781 1.00 56.50 182 LEU A N 1
ATOM 1423 C CA . LEU A 1 182 ? 2.053 6.924 -28.614 1.00 56.50 182 LEU A CA 1
ATOM 1424 C C . LEU A 1 182 ? 1.117 7.553 -27.581 1.00 56.50 182 LEU A C 1
ATOM 1426 O O . LEU A 1 182 ? 1.328 8.691 -27.158 1.00 56.50 182 LEU A O 1
ATOM 1430 N N . ASP A 1 183 ? 0.091 6.813 -27.171 1.00 62.69 183 ASP A N 1
ATOM 1431 C CA . ASP A 1 183 ? -0.788 7.266 -26.104 1.00 62.69 183 ASP A CA 1
ATOM 1432 C C . ASP A 1 183 ? -0.097 7.016 -24.763 1.00 62.69 183 ASP A C 1
ATOM 1434 O O . ASP A 1 183 ? -0.098 5.913 -24.209 1.00 62.69 183 ASP A O 1
ATOM 1438 N N . LEU A 1 184 ? 0.569 8.060 -24.284 1.00 67.81 184 LEU A N 1
ATOM 1439 C CA . LEU A 1 184 ? 1.348 8.067 -23.052 1.00 67.81 184 LEU A CA 1
ATOM 1440 C C . LEU A 1 184 ? 0.471 7.898 -21.796 1.00 67.81 184 LEU A C 1
ATOM 1442 O O . LEU A 1 184 ? 0.993 7.580 -20.731 1.00 67.81 184 LEU A O 1
ATOM 1446 N N . SER A 1 185 ? -0.858 8.026 -21.915 1.00 68.12 185 SER A N 1
ATOM 1447 C CA . SER A 1 185 ? -1.806 7.769 -20.818 1.00 68.12 185 SER A CA 1
ATOM 1448 C C . SER A 1 185 ? -1.939 6.282 -20.448 1.00 68.12 185 SER A C 1
ATOM 1450 O O . SER A 1 185 ? -2.481 5.947 -19.393 1.00 68.12 185 SER A O 1
ATOM 1452 N N . LYS A 1 186 ? -1.407 5.383 -21.287 1.00 75.94 186 LYS A N 1
ATOM 1453 C CA . LYS A 1 186 ? -1.435 3.920 -21.096 1.00 75.94 186 LYS A CA 1
ATOM 1454 C C . LYS A 1 186 ? -0.276 3.375 -20.261 1.00 75.94 186 LYS A C 1
ATOM 1456 O O . LYS A 1 186 ? -0.203 2.167 -20.024 1.00 75.94 186 LYS A O 1
ATOM 1461 N N . ALA A 1 187 ? 0.623 4.255 -19.832 1.00 81.19 187 ALA A N 1
ATOM 1462 C CA . ALA A 1 187 ? 1.707 3.937 -18.920 1.00 81.19 187 ALA A CA 1
ATOM 1463 C C . ALA A 1 187 ? 1.204 3.905 -17.473 1.00 81.19 187 ALA A C 1
ATOM 1465 O O . ALA A 1 187 ? 0.487 4.811 -17.043 1.00 81.19 187 ALA A O 1
ATOM 1466 N N . ARG A 1 188 ? 1.609 2.896 -16.703 1.00 86.19 188 ARG A N 1
ATOM 1467 C CA . ARG A 1 188 ? 1.327 2.804 -15.268 1.00 86.19 188 ARG A CA 1
ATOM 1468 C C . ARG A 1 188 ? 2.547 2.341 -14.496 1.00 86.19 188 ARG A C 1
ATOM 1470 O O . ARG A 1 188 ? 3.213 1.409 -14.919 1.00 86.19 188 ARG A O 1
ATOM 1477 N N . LEU A 1 189 ? 2.809 2.943 -13.345 1.00 86.25 189 LEU A N 1
ATOM 1478 C CA . LEU A 1 189 ? 3.768 2.441 -12.364 1.00 86.25 189 LEU A CA 1
ATOM 1479 C C . LEU A 1 189 ? 2.968 1.758 -11.256 1.00 86.25 189 LEU A C 1
ATOM 1481 O O . LEU A 1 189 ? 2.327 2.444 -10.461 1.00 86.25 189 LEU A O 1
ATOM 1485 N N . GLY A 1 190 ? 2.922 0.426 -11.265 1.00 84.94 190 GLY A N 1
ATOM 1486 C CA . GLY A 1 190 ? 1.971 -0.342 -10.461 1.00 84.94 190 GLY A CA 1
ATOM 1487 C C . GLY A 1 190 ? 0.532 0.146 -10.674 1.00 84.94 190 GLY A C 1
ATOM 1488 O O . GLY A 1 190 ? -0.020 0.004 -11.766 1.00 84.94 190 GLY A O 1
ATOM 1489 N N . SER A 1 191 ? -0.075 0.752 -9.650 1.00 80.88 191 SER A N 1
ATOM 1490 C CA . SER A 1 191 ? -1.434 1.318 -9.729 1.00 80.88 191 SER A CA 1
ATOM 1491 C C . SER A 1 191 ? -1.509 2.791 -10.167 1.00 80.88 191 SER A C 1
ATOM 1493 O O . SER A 1 191 ? -2.608 3.289 -10.417 1.00 80.88 191 SER A O 1
ATOM 1495 N N . CYS A 1 192 ? -0.383 3.498 -10.294 1.00 83.88 192 CYS A N 1
ATOM 1496 C CA . CYS A 1 192 ? -0.364 4.944 -10.536 1.00 83.88 192 CYS A CA 1
ATOM 1497 C C . CYS A 1 192 ? -0.224 5.330 -12.018 1.00 83.88 192 CYS A C 1
ATOM 1499 O O . CYS A 1 192 ? 0.568 4.716 -12.739 1.00 83.88 192 CYS A O 1
ATOM 1501 N N . PRO A 1 193 ? -0.932 6.381 -12.481 1.00 84.81 193 PRO A N 1
ATOM 1502 C CA . PRO A 1 193 ? -0.649 7.036 -13.758 1.00 84.81 193 PRO A CA 1
ATOM 1503 C C . PRO A 1 193 ? 0.608 7.934 -13.674 1.00 84.81 193 PRO A C 1
ATOM 1505 O O . PRO A 1 193 ? 1.073 8.230 -12.571 1.00 84.81 193 PRO A O 1
ATOM 1508 N N . PRO A 1 194 ? 1.160 8.387 -14.815 1.00 84.06 194 PRO A N 1
ATOM 1509 C CA . PRO A 1 194 ? 2.260 9.354 -14.839 1.00 84.06 194 PRO A CA 1
ATOM 1510 C C . PRO A 1 194 ? 1.868 10.695 -14.202 1.00 84.06 194 PRO A C 1
ATOM 1512 O O . PRO A 1 194 ? 0.756 11.182 -14.402 1.00 84.06 194 PRO A O 1
ATOM 1515 N N . SER A 1 195 ? 2.799 11.302 -13.458 1.00 82.00 195 SER A N 1
ATOM 1516 C CA . SER A 1 195 ? 2.590 12.554 -12.714 1.00 82.00 195 SER A CA 1
ATOM 1517 C C . SER A 1 195 ? 2.590 13.780 -13.626 1.00 82.00 195 SER A C 1
ATOM 1519 O O . SER A 1 195 ? 1.807 14.707 -13.427 1.00 82.00 195 SER A O 1
ATOM 1521 N N . SER A 1 196 ? 3.477 13.813 -14.620 1.00 74.31 196 SER A N 1
ATOM 1522 C CA . SER A 1 196 ? 3.527 14.891 -15.605 1.00 74.31 196 SER A CA 1
ATOM 1523 C C . SER A 1 196 ? 4.154 14.432 -16.919 1.00 74.31 196 SER A C 1
ATOM 1525 O O . SER A 1 196 ? 4.743 13.352 -17.023 1.00 74.31 196 SER A O 1
ATOM 1527 N N . PHE A 1 197 ? 3.995 15.266 -17.944 1.00 73.81 197 PHE A N 1
ATOM 1528 C CA . PHE A 1 197 ? 4.598 15.076 -19.254 1.00 73.81 197 PHE A CA 1
ATOM 1529 C C . PHE A 1 197 ? 5.578 16.217 -19.528 1.00 73.81 197 PHE A C 1
ATOM 1531 O O . PHE A 1 197 ? 5.207 17.389 -19.452 1.00 73.81 197 PHE A O 1
ATOM 1538 N N . SER A 1 198 ? 6.826 15.874 -19.839 1.00 68.06 198 SER A N 1
ATOM 1539 C CA . SER A 1 198 ? 7.823 16.842 -20.290 1.00 68.06 198 SER A CA 1
ATOM 1540 C C . SER A 1 198 ? 7.739 16.971 -21.809 1.00 68.06 198 SER A C 1
ATOM 1542 O O . SER A 1 198 ? 8.054 16.023 -22.528 1.00 68.06 198 SER A O 1
ATOM 1544 N N . VAL A 1 199 ? 7.299 18.142 -22.278 1.00 58.91 199 VAL A N 1
ATOM 1545 C CA . VAL A 1 199 ? 7.077 18.438 -23.704 1.00 58.91 199 VAL A CA 1
ATOM 1546 C C . VAL A 1 199 ? 8.398 18.570 -24.473 1.00 58.91 199 VAL A C 1
ATOM 1548 O O . VAL A 1 199 ? 8.463 18.151 -25.622 1.00 58.91 199 VAL A O 1
ATOM 1551 N N . ASP A 1 200 ? 9.459 19.079 -23.840 1.00 55.91 200 ASP A N 1
ATOM 1552 C CA . ASP A 1 200 ? 10.778 19.234 -24.479 1.00 55.91 200 ASP A CA 1
ATOM 1553 C C . ASP A 1 200 ? 11.506 17.892 -24.677 1.00 55.91 200 ASP A C 1
ATOM 1555 O O . ASP A 1 200 ? 12.269 17.715 -25.628 1.00 55.91 200 ASP A O 1
ATOM 1559 N N . ASP A 1 201 ? 11.238 16.915 -23.804 1.00 57.84 201 ASP A N 1
ATOM 1560 C CA . ASP A 1 201 ? 11.925 15.621 -23.771 1.00 57.84 201 ASP A CA 1
ATOM 1561 C C . ASP A 1 201 ? 11.039 14.425 -24.160 1.00 57.84 201 ASP A C 1
ATOM 1563 O O . ASP A 1 201 ? 11.484 13.288 -24.000 1.00 57.84 201 ASP A O 1
ATOM 1567 N N . ASP A 1 202 ? 9.812 14.636 -24.651 1.00 67.12 202 ASP A N 1
ATOM 1568 C CA . ASP A 1 202 ? 8.784 13.600 -24.895 1.00 67.12 202 ASP A CA 1
ATOM 1569 C C . ASP A 1 202 ? 8.767 12.478 -23.831 1.00 67.12 202 ASP A C 1
ATOM 1571 O O . ASP A 1 202 ? 8.646 11.291 -24.148 1.00 67.12 202 ASP A O 1
ATOM 1575 N N . ALA A 1 203 ? 8.962 12.835 -22.560 1.00 73.06 203 ALA A N 1
ATOM 1576 C CA . ALA A 1 203 ? 9.182 11.884 -21.476 1.00 73.06 203 ALA A CA 1
ATOM 1577 C C . ALA A 1 203 ? 8.033 11.929 -20.469 1.00 73.06 203 ALA A C 1
ATOM 1579 O O . ALA A 1 203 ? 7.555 12.999 -20.082 1.00 73.06 203 ALA A O 1
ATOM 1580 N N . LEU A 1 204 ? 7.629 10.749 -20.008 1.00 78.94 204 LEU A N 1
ATOM 1581 C CA . LEU A 1 204 ? 6.735 10.588 -18.873 1.00 78.94 204 LEU A CA 1
ATOM 1582 C C . LEU A 1 204 ? 7.531 10.733 -17.586 1.00 78.94 204 LEU A C 1
ATOM 1584 O O . LEU A 1 204 ? 8.558 10.078 -17.412 1.00 78.94 204 LEU A O 1
ATOM 1588 N N . LEU A 1 205 ? 7.047 11.579 -16.687 1.00 79.75 205 LEU A N 1
ATOM 1589 C CA . LEU A 1 205 ? 7.619 11.730 -15.363 1.00 79.75 205 LEU A CA 1
ATOM 1590 C C . LEU A 1 205 ? 6.673 11.099 -14.348 1.00 79.75 205 LEU A C 1
ATOM 1592 O O . LEU A 1 205 ? 5.526 11.522 -14.202 1.00 79.75 205 LEU A O 1
ATOM 1596 N N . PHE A 1 206 ? 7.164 10.103 -13.628 1.00 86.31 206 PHE A N 1
ATOM 1597 C CA . PHE A 1 206 ? 6.539 9.621 -12.408 1.00 86.31 206 PHE A CA 1
ATOM 1598 C C . PHE A 1 206 ? 7.332 10.215 -11.259 1.00 86.31 206 PHE A C 1
ATOM 1600 O O . PHE A 1 206 ? 8.503 9.912 -11.107 1.00 86.31 206 PHE A O 1
ATOM 1607 N N . SER A 1 207 ? 6.715 11.078 -10.470 1.00 85.50 207 SER A N 1
ATOM 1608 C CA . SER A 1 207 ? 7.254 11.496 -9.182 1.00 85.50 207 SER A CA 1
ATOM 1609 C C . SER A 1 207 ? 6.248 11.026 -8.149 1.00 85.50 207 SER A C 1
ATOM 1611 O O . SER A 1 207 ? 5.165 11.603 -8.022 1.00 85.50 207 SER A O 1
ATOM 1613 N N . VAL A 1 208 ? 6.550 9.882 -7.539 1.00 81.31 208 VAL A N 1
ATOM 1614 C CA . VAL A 1 208 ? 5.644 9.179 -6.627 1.00 81.31 208 VAL A CA 1
ATOM 1615 C C . VAL A 1 208 ? 6.405 8.739 -5.388 1.00 81.31 208 VAL A C 1
ATOM 1617 O O . VAL A 1 208 ? 7.619 8.522 -5.432 1.00 81.31 208 VAL A O 1
ATOM 1620 N N . LEU A 1 209 ? 5.708 8.607 -4.265 1.00 75.50 209 LEU A N 1
ATOM 1621 C CA . LEU A 1 209 ? 6.326 8.112 -3.042 1.00 75.50 209 LEU A CA 1
ATOM 1622 C C . LEU A 1 209 ? 6.558 6.597 -3.154 1.00 75.50 209 LEU A C 1
ATOM 1624 O O . LEU A 1 209 ? 5.774 5.882 -3.777 1.00 75.50 209 LEU A O 1
ATOM 1628 N N . LEU A 1 210 ? 7.618 6.092 -2.517 1.00 70.38 210 LEU A N 1
ATOM 1629 C CA . LEU A 1 210 ? 7.939 4.652 -2.454 1.00 70.38 210 LEU A CA 1
ATOM 1630 C C . LEU A 1 210 ? 6.901 3.830 -1.672 1.00 70.38 210 LEU A C 1
ATOM 1632 O O . LEU A 1 210 ? 6.997 2.610 -1.586 1.00 70.38 210 LEU A O 1
ATOM 1636 N N . SER A 1 211 ? 5.939 4.505 -1.066 1.00 67.56 211 SER A N 1
ATOM 1637 C CA . SER A 1 211 ? 4.812 3.971 -0.310 1.00 67.56 211 SER A CA 1
ATOM 1638 C C . SER A 1 211 ? 3.492 4.019 -1.087 1.00 67.56 211 SER A C 1
ATOM 1640 O O . SER A 1 211 ? 2.523 3.383 -0.677 1.00 67.56 211 SER A O 1
ATOM 1642 N N . ASP A 1 212 ? 3.461 4.720 -2.220 1.00 67.88 212 ASP A N 1
ATOM 1643 C CA . ASP A 1 212 ? 2.310 4.770 -3.116 1.00 67.88 212 ASP A CA 1
ATOM 1644 C C . ASP A 1 212 ? 2.390 3.648 -4.163 1.00 67.88 212 ASP A C 1
ATOM 1646 O O . ASP A 1 212 ? 3.280 2.798 -4.145 1.00 67.88 212 ASP A O 1
ATOM 1650 N N . CYS A 1 213 ? 1.446 3.622 -5.104 1.00 78.31 213 CYS A N 1
ATOM 1651 C CA . CYS A 1 213 ? 1.554 2.871 -6.361 1.00 78.31 213 CYS A CA 1
ATOM 1652 C C . CYS A 1 213 ? 1.746 1.346 -6.244 1.00 78.31 213 CYS A C 1
ATOM 1654 O O . CYS A 1 213 ? 2.023 0.691 -7.248 1.00 78.31 213 CYS A O 1
ATOM 1656 N N . GLY A 1 214 ? 1.596 0.770 -5.046 1.00 77.56 214 GLY A N 1
ATOM 1657 C CA . GLY A 1 214 ? 1.767 -0.660 -4.785 1.00 77.56 214 GLY A CA 1
ATOM 1658 C C . GLY A 1 214 ? 3.223 -1.135 -4.702 1.00 77.56 214 GLY A C 1
ATOM 1659 O O . GLY A 1 214 ? 3.479 -2.308 -4.977 1.00 77.56 214 GLY A O 1
ATOM 1660 N N . PHE A 1 215 ? 4.175 -0.265 -4.342 1.00 75.38 215 PHE A N 1
ATOM 1661 C CA . PHE A 1 215 ? 5.569 -0.666 -4.108 1.00 75.38 215 PHE A CA 1
ATOM 1662 C C . PHE A 1 215 ? 5.668 -1.746 -3.014 1.00 75.38 215 PHE A C 1
ATOM 1664 O O . PHE A 1 215 ? 5.140 -1.611 -1.911 1.00 75.38 215 PHE A O 1
ATOM 1671 N N . ARG A 1 216 ? 6.390 -2.831 -3.303 1.00 71.00 216 ARG A N 1
ATOM 1672 C CA . ARG A 1 216 ? 6.705 -3.898 -2.350 1.00 71.00 216 ARG A CA 1
ATOM 1673 C C . ARG A 1 216 ? 7.999 -3.572 -1.624 1.00 71.00 216 ARG A C 1
ATOM 1675 O O . ARG A 1 216 ? 9.037 -3.382 -2.256 1.00 71.00 216 ARG A O 1
ATOM 1682 N N . ARG A 1 217 ? 7.948 -3.562 -0.296 1.00 68.94 217 ARG A N 1
ATOM 1683 C CA . ARG A 1 217 ? 9.094 -3.280 0.569 1.00 68.94 217 ARG A CA 1
ATOM 1684 C C . ARG A 1 217 ? 9.669 -4.570 1.146 1.00 68.94 217 ARG A C 1
ATOM 1686 O O . ARG A 1 217 ? 8.978 -5.306 1.842 1.00 68.94 217 ARG A O 1
ATOM 1693 N N . LEU A 1 218 ? 10.951 -4.799 0.907 1.00 63.47 218 LEU A N 1
ATOM 1694 C CA . LEU A 1 218 ? 11.721 -5.931 1.406 1.00 63.47 218 LEU A CA 1
ATOM 1695 C C . LEU A 1 218 ? 12.792 -5.406 2.362 1.00 63.47 218 LEU A C 1
ATOM 1697 O O . LEU A 1 218 ? 13.580 -4.529 2.010 1.00 63.47 218 LEU A O 1
ATOM 1701 N N . VAL A 1 219 ? 12.807 -5.916 3.591 1.00 58.84 219 VAL A N 1
ATOM 1702 C CA . VAL A 1 219 ? 13.773 -5.507 4.618 1.00 58.84 219 VAL A CA 1
ATOM 1703 C C . VAL A 1 219 ? 14.785 -6.632 4.805 1.00 58.84 219 VAL A C 1
ATOM 1705 O O . VAL A 1 219 ? 14.415 -7.724 5.222 1.00 58.84 219 VAL A O 1
ATOM 1708 N N . SER A 1 220 ? 16.049 -6.343 4.502 1.00 63.34 220 SER A N 1
ATOM 1709 C CA . SER A 1 220 ? 17.208 -7.185 4.807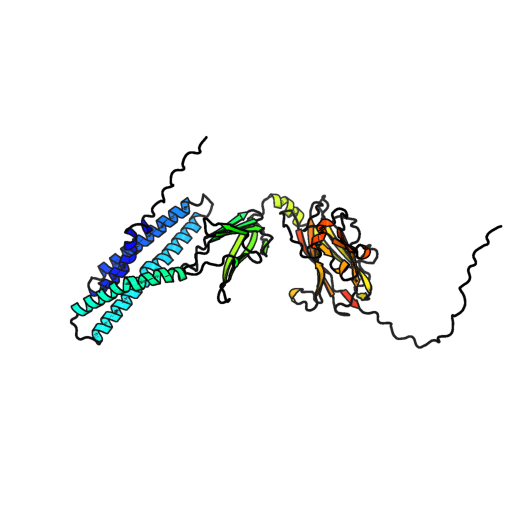 1.00 63.34 220 SER A CA 1
ATOM 1710 C C . SER A 1 220 ? 17.994 -6.587 5.988 1.00 63.34 220 SER A C 1
ATOM 1712 O O . SER A 1 220 ? 17.661 -5.505 6.478 1.00 63.34 220 SER A O 1
ATOM 1714 N N . GLU A 1 221 ? 19.019 -7.282 6.488 1.00 54.72 221 GLU A N 1
ATOM 1715 C CA . GLU A 1 221 ? 19.721 -6.922 7.733 1.00 54.72 221 GLU A CA 1
ATOM 1716 C C . GLU A 1 221 ? 20.308 -5.493 7.736 1.00 54.72 221 GLU A C 1
ATOM 1718 O O . GLU A 1 221 ? 20.246 -4.793 8.758 1.00 54.72 221 GLU A O 1
ATOM 1723 N N . ASP A 1 222 ? 20.834 -5.033 6.599 1.00 66.06 222 ASP A N 1
ATOM 1724 C CA . ASP A 1 222 ? 21.513 -3.742 6.417 1.00 66.06 222 ASP A CA 1
ATOM 1725 C C . ASP A 1 222 ? 20.837 -2.810 5.391 1.00 66.06 222 ASP A C 1
ATOM 1727 O O . ASP A 1 222 ? 21.137 -1.612 5.344 1.00 66.06 222 ASP A O 1
ATOM 1731 N N . LYS A 1 223 ? 19.897 -3.334 4.596 1.00 63.62 223 LYS A N 1
ATOM 1732 C CA . LYS A 1 223 ? 19.294 -2.643 3.448 1.00 63.62 223 LYS A CA 1
ATOM 1733 C C . LYS A 1 223 ? 17.781 -2.804 3.413 1.00 63.62 223 LYS A C 1
ATOM 1735 O O . LYS A 1 223 ? 17.251 -3.887 3.652 1.00 63.62 223 LYS A O 1
ATOM 1740 N N . VAL A 1 224 ? 17.084 -1.732 3.054 1.00 71.75 224 VAL A N 1
ATOM 1741 C CA . VAL A 1 224 ? 15.672 -1.775 2.665 1.00 71.75 224 VAL A CA 1
ATOM 1742 C C . VAL A 1 224 ? 15.569 -1.602 1.157 1.00 71.75 224 VAL A C 1
ATOM 1744 O O . VAL A 1 224 ? 16.205 -0.722 0.584 1.00 71.75 224 VAL A O 1
ATOM 1747 N N . THR A 1 225 ? 14.774 -2.455 0.526 1.00 73.19 225 THR A N 1
ATOM 1748 C CA . THR A 1 225 ? 14.603 -2.502 -0.924 1.00 73.19 225 THR A CA 1
ATOM 1749 C C . THR A 1 225 ? 13.134 -2.293 -1.258 1.00 73.19 225 THR A C 1
ATOM 1751 O O . THR A 1 225 ? 12.281 -3.042 -0.786 1.00 73.19 225 THR A O 1
ATOM 1754 N N . TYR A 1 226 ? 12.827 -1.280 -2.058 1.00 79.56 226 TYR A N 1
ATOM 1755 C CA . TYR A 1 226 ? 11.488 -1.019 -2.579 1.00 79.56 226 TYR A CA 1
ATOM 1756 C C . TYR A 1 226 ? 11.428 -1.449 -4.039 1.00 79.56 226 TYR A C 1
ATOM 1758 O O . TYR A 1 226 ? 12.279 -1.048 -4.827 1.00 79.56 226 TYR A O 1
ATOM 1766 N N . THR A 1 227 ? 10.430 -2.254 -4.396 1.00 79.69 227 THR A N 1
ATOM 1767 C CA . THR A 1 227 ? 10.277 -2.838 -5.735 1.00 79.69 227 THR A CA 1
ATOM 1768 C C . THR A 1 227 ? 8.893 -2.553 -6.311 1.00 79.69 227 THR A C 1
ATOM 1770 O O . THR A 1 227 ? 7.894 -2.655 -5.605 1.00 79.69 227 THR A O 1
ATOM 1773 N N . ASN A 1 228 ? 8.806 -2.197 -7.590 1.00 86.12 228 ASN A N 1
ATOM 1774 C CA . ASN A 1 228 ? 7.544 -2.060 -8.328 1.00 86.12 228 ASN A CA 1
ATOM 1775 C C . ASN A 1 228 ? 7.776 -2.343 -9.817 1.00 86.12 228 ASN A C 1
ATOM 1777 O O . ASN A 1 228 ? 8.907 -2.578 -10.233 1.00 86.12 228 ASN A O 1
ATOM 1781 N N . VAL A 1 229 ? 6.716 -2.344 -10.621 1.00 84.69 229 VAL A N 1
ATOM 1782 C CA . VAL A 1 229 ? 6.784 -2.631 -12.055 1.00 84.69 229 VAL A CA 1
ATOM 1783 C C . VAL A 1 229 ? 6.125 -1.503 -12.839 1.00 84.69 229 VAL A C 1
ATOM 1785 O O . VAL A 1 229 ? 4.956 -1.170 -12.633 1.00 84.69 229 VAL A O 1
ATOM 1788 N N . LEU A 1 230 ? 6.881 -0.918 -13.760 1.00 85.12 230 LEU A N 1
ATOM 1789 C CA . LEU A 1 230 ? 6.396 0.033 -14.747 1.00 85.12 230 LEU A CA 1
ATOM 1790 C C . LEU A 1 230 ? 5.840 -0.739 -15.943 1.00 85.12 230 LEU A C 1
ATOM 1792 O O . LEU A 1 230 ? 6.548 -1.534 -16.543 1.00 85.12 230 LEU A O 1
ATOM 1796 N N . THR A 1 231 ? 4.577 -0.517 -16.285 1.00 82.25 231 THR A N 1
ATOM 1797 C CA . THR A 1 231 ? 3.843 -1.256 -17.314 1.00 82.25 231 THR A CA 1
ATOM 1798 C C . THR A 1 231 ? 3.320 -0.316 -18.391 1.00 82.25 231 THR A C 1
ATOM 1800 O O . THR A 1 231 ? 2.740 0.728 -18.091 1.00 82.25 231 THR A O 1
ATOM 1803 N N . TYR A 1 232 ? 3.456 -0.713 -19.652 1.00 80.00 232 TYR A N 1
ATOM 1804 C CA . TYR A 1 232 ? 2.845 -0.041 -20.794 1.00 80.00 232 TYR A CA 1
ATOM 1805 C C . TYR A 1 232 ? 2.017 -1.017 -21.613 1.00 80.00 232 TYR A C 1
ATOM 1807 O O . TYR A 1 232 ? 2.524 -2.047 -22.054 1.00 80.00 232 TYR A O 1
ATOM 1815 N N . SER A 1 233 ? 0.742 -0.686 -21.813 1.00 72.56 233 SER A N 1
ATOM 1816 C CA . SER A 1 233 ? -0.229 -1.557 -22.481 1.00 72.56 233 SER A CA 1
ATOM 1817 C C . SER A 1 233 ? -0.477 -1.124 -23.930 1.00 72.56 233 SER A C 1
ATOM 1819 O O . SER A 1 233 ? -0.874 0.014 -24.193 1.00 72.56 233 SER A O 1
ATOM 1821 N N . PHE A 1 234 ? -0.272 -2.040 -24.883 1.00 69.44 234 PHE A N 1
ATOM 1822 C CA . PHE A 1 234 ? -0.650 -1.834 -26.284 1.00 69.44 234 PHE A CA 1
ATOM 1823 C C . PHE A 1 234 ? -2.091 -2.289 -26.514 1.00 69.44 234 PHE A C 1
ATOM 1825 O O . PHE A 1 234 ? -2.513 -3.320 -25.997 1.00 69.44 234 PHE A O 1
ATOM 1832 N N . TYR A 1 235 ? -2.864 -1.519 -27.285 1.00 53.78 235 TYR A N 1
ATOM 1833 C CA . TYR A 1 235 ? -4.232 -1.899 -27.644 1.00 53.78 235 TYR A CA 1
ATOM 1834 C C . TYR A 1 235 ? -4.246 -2.717 -28.949 1.00 53.78 235 TYR A C 1
ATOM 1836 O O . TYR A 1 235 ? -3.512 -2.346 -29.866 1.00 53.78 235 TYR A O 1
ATOM 1844 N N . PRO A 1 236 ? -5.091 -3.760 -29.072 1.00 54.25 236 PRO A N 1
ATOM 1845 C CA . PRO A 1 236 ? -5.917 -4.374 -28.034 1.00 54.25 236 PRO A CA 1
ATOM 1846 C C . PRO A 1 236 ? -5.166 -5.562 -27.403 1.00 54.25 236 PRO A C 1
ATOM 1848 O O . PRO A 1 236 ? -5.101 -6.633 -27.992 1.00 54.25 236 PRO A O 1
ATOM 1851 N N . GLU A 1 237 ? -4.561 -5.347 -26.230 1.00 53.41 237 GLU A N 1
ATOM 1852 C CA . GLU A 1 237 ? -4.118 -6.348 -25.232 1.00 53.41 237 GLU A CA 1
ATOM 1853 C C . GLU A 1 237 ? -3.139 -7.460 -25.666 1.00 53.41 237 GLU A C 1
ATOM 1855 O O . GLU A 1 237 ? -2.870 -8.379 -24.898 1.00 53.41 237 GLU A O 1
ATOM 1860 N N . LEU A 1 238 ? -2.536 -7.384 -26.854 1.00 51.47 238 LEU A N 1
ATOM 1861 C CA . LEU A 1 238 ? -1.630 -8.434 -27.345 1.00 51.47 238 LEU A CA 1
ATOM 1862 C C . LEU A 1 238 ? -0.258 -8.462 -26.647 1.00 51.47 238 LEU A C 1
ATOM 1864 O O . LEU A 1 238 ? 0.398 -9.502 -26.636 1.00 51.47 238 LEU A O 1
ATOM 1868 N N . PHE A 1 239 ? 0.204 -7.331 -26.103 1.00 59.53 239 PHE A N 1
ATOM 1869 C CA . PHE A 1 239 ? 1.542 -7.205 -25.521 1.00 59.53 239 PHE A CA 1
ATOM 1870 C C . PHE A 1 239 ? 1.600 -6.070 -24.487 1.00 59.53 239 PHE A C 1
ATOM 1872 O O . PHE A 1 239 ? 1.018 -5.001 -24.692 1.00 59.53 239 PHE A O 1
ATOM 1879 N N . SER A 1 240 ? 2.328 -6.285 -23.389 1.00 60.97 240 SER A N 1
ATOM 1880 C CA . SER A 1 240 ? 2.640 -5.258 -22.391 1.00 60.97 240 SER A CA 1
ATOM 1881 C C . SER A 1 240 ? 4.137 -5.232 -22.118 1.00 60.97 240 SER A C 1
ATOM 1883 O O . SER A 1 240 ? 4.719 -6.270 -21.809 1.00 60.97 240 SER A O 1
ATOM 1885 N N . ILE A 1 241 ? 4.749 -4.051 -22.198 1.00 68.75 241 ILE A N 1
ATOM 1886 C CA . ILE A 1 241 ? 6.143 -3.863 -21.781 1.00 68.75 241 ILE A CA 1
ATOM 1887 C C . ILE A 1 241 ? 6.141 -3.643 -20.274 1.00 68.75 241 ILE A C 1
ATOM 1889 O O . ILE A 1 241 ? 5.418 -2.771 -19.792 1.00 68.75 241 ILE A O 1
ATOM 1893 N N . THR A 1 242 ? 6.932 -4.427 -19.546 1.00 76.19 242 THR A N 1
ATOM 1894 C CA . THR A 1 242 ? 7.077 -4.329 -18.091 1.00 76.19 242 THR A CA 1
ATOM 1895 C C . THR A 1 242 ? 8.536 -4.134 -17.717 1.00 76.19 242 THR A C 1
ATOM 1897 O O . THR A 1 242 ? 9.364 -4.964 -18.079 1.00 76.19 242 THR A O 1
ATOM 1900 N N . GLU A 1 243 ? 8.834 -3.094 -16.948 1.00 78.19 243 GLU A N 1
ATOM 1901 C CA . GLU A 1 243 ? 10.175 -2.782 -16.456 1.00 78.19 243 GLU A CA 1
ATOM 1902 C C . GLU A 1 243 ? 10.193 -2.768 -14.920 1.00 78.19 243 GLU A C 1
ATOM 1904 O O . GLU A 1 243 ? 9.364 -2.082 -14.309 1.00 78.19 243 GLU A O 1
ATOM 1909 N N . PRO A 1 244 ? 11.101 -3.508 -14.261 1.00 76.69 244 PRO A N 1
ATOM 1910 C CA . PRO A 1 244 ? 11.217 -3.486 -12.811 1.00 76.69 244 PRO A CA 1
ATOM 1911 C C . PRO A 1 244 ? 11.867 -2.182 -12.332 1.00 76.69 244 PRO A C 1
ATOM 1913 O O . PRO A 1 244 ? 12.849 -1.697 -12.888 1.00 76.69 244 PRO A O 1
ATOM 1916 N N . VAL A 1 245 ? 11.330 -1.634 -11.250 1.00 82.06 245 VAL A N 1
ATOM 1917 C CA . VAL A 1 245 ? 11.838 -0.446 -10.563 1.00 82.06 245 VAL A CA 1
ATOM 1918 C C . VAL A 1 245 ? 12.288 -0.879 -9.178 1.00 82.06 245 VAL A C 1
ATOM 1920 O O . VAL A 1 245 ? 11.473 -1.385 -8.408 1.00 82.06 245 VAL A O 1
ATOM 1923 N N . GLU A 1 246 ? 13.565 -0.673 -8.859 1.00 81.31 246 GLU A N 1
ATOM 1924 C CA . GLU A 1 246 ? 14.159 -1.051 -7.576 1.00 81.31 246 GLU A CA 1
ATOM 1925 C C . GLU A 1 246 ? 14.911 0.131 -6.949 1.00 81.31 246 GLU A C 1
ATOM 1927 O O . GLU A 1 246 ? 15.793 0.720 -7.572 1.00 81.31 246 GLU A O 1
ATOM 1932 N N . CYS A 1 247 ? 14.576 0.456 -5.700 1.00 79.12 247 CYS A N 1
ATOM 1933 C CA . CYS A 1 247 ? 15.257 1.465 -4.892 1.00 79.12 247 CYS A CA 1
ATOM 1934 C C . CYS A 1 247 ? 15.811 0.826 -3.616 1.00 79.12 247 CYS A C 1
ATOM 1936 O O . CYS A 1 247 ? 15.049 0.333 -2.782 1.00 79.12 247 CYS A O 1
ATOM 1938 N N . VAL A 1 248 ? 17.137 0.848 -3.454 1.00 79.75 248 VAL A N 1
ATOM 1939 C CA . VAL A 1 248 ? 17.842 0.256 -2.306 1.00 79.75 248 VAL A CA 1
ATOM 1940 C C . VAL A 1 248 ? 18.406 1.362 -1.423 1.00 79.75 248 VAL A C 1
ATOM 1942 O O . VAL A 1 248 ? 19.243 2.147 -1.867 1.00 79.75 248 VAL A O 1
ATOM 1945 N N . HIS A 1 249 ? 18.002 1.381 -0.155 1.00 75.56 249 HIS A N 1
ATOM 1946 C CA . HIS A 1 249 ? 18.492 2.336 0.837 1.00 75.56 249 HIS A CA 1
ATOM 1947 C C . HIS A 1 249 ? 19.211 1.616 1.977 1.00 75.56 249 HIS A C 1
ATOM 1949 O O . HIS A 1 249 ? 18.741 0.599 2.497 1.00 75.56 249 HIS A O 1
ATOM 1955 N N . ASN A 1 250 ? 20.354 2.167 2.390 1.00 68.00 250 ASN A N 1
ATOM 1956 C CA . ASN A 1 250 ? 21.054 1.714 3.587 1.00 68.00 250 ASN A CA 1
ATOM 1957 C C . ASN A 1 250 ? 20.281 2.164 4.826 1.00 68.00 250 ASN A C 1
ATOM 1959 O O . ASN A 1 250 ? 19.825 3.305 4.913 1.00 68.00 250 ASN A O 1
ATOM 1963 N N . ILE A 1 251 ? 20.178 1.285 5.818 1.00 63.25 251 ILE A N 1
ATOM 1964 C CA . ILE A 1 251 ? 19.568 1.622 7.103 1.00 63.25 251 ILE A CA 1
ATOM 1965 C C . ILE A 1 251 ? 20.570 2.509 7.875 1.00 63.25 251 ILE A C 1
ATOM 1967 O O . ILE A 1 251 ? 21.424 2.004 8.598 1.00 63.25 251 ILE A O 1
ATOM 1971 N N . SER A 1 252 ? 20.515 3.831 7.649 1.00 54.22 252 SER A N 1
ATOM 1972 C CA . SER A 1 252 ? 21.369 4.855 8.283 1.00 54.22 252 SER A CA 1
ATOM 1973 C C . SER A 1 252 ? 21.414 4.703 9.807 1.00 54.22 252 SER A C 1
ATOM 1975 O O . SER A 1 252 ? 20.409 4.381 10.431 1.00 54.22 252 SER A O 1
ATOM 1977 N N . SER A 1 253 ? 22.567 4.975 10.421 1.00 46.44 253 SER A N 1
ATOM 1978 C CA . SER A 1 253 ? 22.884 4.797 11.848 1.00 46.44 253 SER A CA 1
ATOM 1979 C C . SER A 1 253 ? 21.962 5.541 12.829 1.00 46.44 253 SER A C 1
ATOM 1981 O O . SER A 1 253 ? 21.944 5.206 14.009 1.00 46.44 253 SER A O 1
ATOM 1983 N N . ASN A 1 254 ? 21.123 6.478 12.375 1.00 43.22 254 ASN A N 1
ATOM 1984 C CA . ASN A 1 254 ? 20.042 7.039 13.204 1.00 43.22 254 ASN A CA 1
ATOM 1985 C C . ASN A 1 254 ? 18.852 6.075 13.371 1.00 43.22 254 ASN 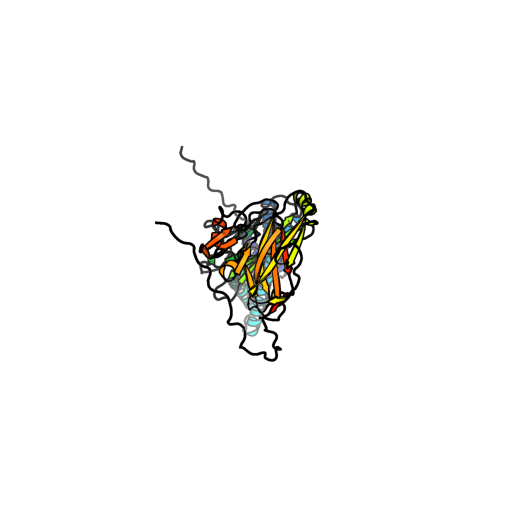A C 1
ATOM 1987 O O . ASN A 1 254 ? 18.105 6.161 14.342 1.00 43.22 254 ASN A O 1
ATOM 1991 N N . ALA A 1 255 ? 18.737 5.074 12.500 1.00 41.69 255 ALA A N 1
ATOM 1992 C CA . ALA A 1 255 ? 17.922 3.890 12.712 1.00 41.69 255 ALA A CA 1
ATOM 1993 C C . ALA A 1 255 ? 18.598 2.865 13.641 1.00 41.69 255 ALA A C 1
ATOM 1995 O O . ALA A 1 255 ? 17.973 1.855 13.929 1.00 41.69 255 ALA A O 1
ATOM 1996 N N . ALA A 1 256 ? 19.824 3.079 14.150 1.00 38.09 256 ALA A N 1
ATOM 1997 C CA . ALA A 1 256 ? 20.397 2.231 15.206 1.00 38.09 256 ALA A CA 1
ATOM 1998 C C . ALA A 1 256 ? 19.736 2.513 16.568 1.00 38.09 256 ALA A C 1
ATOM 2000 O O . ALA A 1 256 ? 19.433 1.583 17.311 1.00 38.09 256 ALA A O 1
ATOM 2001 N N . VAL A 1 257 ? 19.399 3.780 16.843 1.00 39.66 257 VAL A N 1
ATOM 2002 C CA . VAL A 1 257 ? 18.578 4.168 18.006 1.00 39.66 257 VAL A CA 1
ATOM 2003 C C . VAL A 1 257 ? 17.173 3.558 17.893 1.00 39.66 257 VAL A C 1
ATOM 2005 O O . VAL A 1 257 ? 16.612 3.084 18.875 1.00 39.66 257 VAL A O 1
ATOM 2008 N N . MET A 1 258 ? 16.645 3.466 16.669 1.00 39.12 258 MET A N 1
ATOM 2009 C CA . MET A 1 258 ? 15.336 2.878 16.372 1.00 39.12 258 MET A CA 1
ATOM 2010 C C . MET A 1 258 ? 15.361 1.343 16.219 1.00 39.12 258 MET A C 1
ATOM 2012 O O . MET A 1 258 ? 14.357 0.691 16.478 1.00 39.12 258 MET A O 1
ATOM 2016 N N . LYS A 1 259 ? 16.505 0.735 15.862 1.00 38.72 259 LYS A N 1
ATOM 2017 C CA . LYS A 1 259 ? 16.747 -0.722 15.904 1.00 38.72 259 LYS A CA 1
ATOM 2018 C C . LYS A 1 259 ? 16.747 -1.224 17.345 1.00 38.72 259 LYS A C 1
ATOM 2020 O O . LYS A 1 259 ? 16.314 -2.350 17.563 1.00 38.72 259 LYS A O 1
ATOM 2025 N N . ASN A 1 260 ? 17.155 -0.388 18.303 1.00 38.09 260 ASN A N 1
ATOM 2026 C CA . ASN A 1 260 ? 16.981 -0.689 19.723 1.00 38.09 260 ASN A CA 1
ATOM 2027 C C . ASN A 1 260 ? 15.503 -0.616 20.150 1.00 38.09 260 ASN A C 1
ATOM 2029 O O . ASN A 1 260 ? 15.088 -1.447 20.941 1.00 38.09 260 ASN A O 1
ATOM 2033 N N . LEU A 1 261 ? 14.676 0.267 19.565 1.00 43.97 261 LEU A N 1
ATOM 2034 C CA . LEU A 1 261 ? 13.214 0.244 19.782 1.00 43.97 261 LEU A CA 1
ATOM 2035 C C . LEU A 1 261 ? 12.506 -0.923 19.069 1.00 43.97 261 LEU A C 1
ATOM 2037 O O . LEU A 1 261 ? 11.451 -1.373 19.506 1.00 43.97 261 LEU A O 1
ATOM 2041 N N . LYS A 1 262 ? 13.072 -1.424 17.965 1.00 45.81 262 LYS A N 1
ATOM 2042 C CA . LYS A 1 262 ? 12.462 -2.462 17.115 1.00 45.81 262 LYS A CA 1
ATOM 2043 C C . LYS A 1 262 ? 12.406 -3.852 17.762 1.00 45.81 262 LYS A C 1
ATOM 2045 O O . LYS A 1 262 ? 11.818 -4.752 17.170 1.00 45.81 262 LYS A O 1
ATOM 2050 N N . LYS A 1 263 ? 13.032 -4.041 18.929 1.00 46.97 263 LYS A N 1
ATOM 2051 C CA . LYS A 1 263 ? 13.008 -5.298 19.693 1.00 46.97 263 LYS A CA 1
ATOM 2052 C C . LYS A 1 263 ? 12.013 -5.315 20.862 1.00 46.97 263 LYS A C 1
ATOM 2054 O O . LYS A 1 263 ? 11.796 -6.395 21.398 1.00 46.97 263 LYS A O 1
ATOM 2059 N N . ASP A 1 264 ? 11.357 -4.191 21.175 1.00 58.97 264 ASP A N 1
ATOM 2060 C CA . ASP A 1 264 ? 10.612 -4.039 22.439 1.00 58.97 264 ASP A CA 1
ATOM 2061 C C . ASP A 1 264 ? 9.111 -3.727 22.284 1.00 58.97 264 ASP A C 1
ATOM 2063 O O . ASP A 1 264 ? 8.438 -3.517 23.292 1.00 58.97 264 ASP A O 1
ATOM 2067 N N . LEU A 1 265 ? 8.576 -3.664 21.055 1.00 76.19 265 LEU A N 1
ATOM 2068 C CA . LEU A 1 265 ? 7.148 -3.411 20.811 1.00 76.19 265 LEU A CA 1
ATOM 2069 C C . LEU A 1 265 ? 6.396 -4.726 20.579 1.00 76.19 265 LEU A C 1
ATOM 2071 O O . LEU A 1 265 ? 6.566 -5.362 19.535 1.00 76.19 265 LEU A O 1
ATOM 2075 N N . VAL A 1 266 ? 5.549 -5.117 21.532 1.00 83.31 266 VAL A N 1
ATOM 2076 C CA . VAL A 1 266 ? 4.701 -6.317 21.435 1.00 83.31 266 VAL A CA 1
ATOM 2077 C C . VAL A 1 266 ? 3.253 -5.884 21.237 1.00 83.31 266 VAL A C 1
ATOM 2079 O O . VAL A 1 266 ? 2.701 -5.144 22.046 1.00 83.31 266 VAL A O 1
ATOM 2082 N N . PHE A 1 267 ? 2.650 -6.311 20.129 1.00 87.94 267 PHE A N 1
ATOM 2083 C CA . PHE A 1 267 ? 1.277 -5.967 19.772 1.00 87.94 267 PHE A CA 1
ATOM 2084 C C . PHE A 1 267 ? 0.336 -7.096 20.170 1.00 87.94 267 PHE A C 1
ATOM 2086 O O . PHE A 1 267 ? 0.470 -8.211 19.667 1.00 87.94 267 PHE A O 1
ATOM 2093 N N . ASN A 1 268 ? -0.659 -6.774 20.986 1.00 87.56 268 ASN A N 1
ATOM 2094 C CA . ASN A 1 268 ? -1.659 -7.713 21.470 1.00 87.56 268 ASN A CA 1
ATOM 2095 C C . ASN A 1 268 ? -3.032 -7.312 20.931 1.00 87.56 268 ASN A C 1
ATOM 2097 O O . ASN A 1 268 ? -3.418 -6.143 20.996 1.00 87.56 268 ASN A O 1
ATOM 2101 N N . LEU A 1 269 ? -3.769 -8.292 20.414 1.00 92.94 269 LEU A N 1
ATOM 2102 C CA . LEU A 1 269 ? -5.157 -8.158 19.987 1.00 92.94 269 LEU A CA 1
ATOM 2103 C C . LEU A 1 269 ? -5.969 -9.221 20.724 1.00 92.94 269 LEU A C 1
ATOM 2105 O O . LEU A 1 269 ? -5.679 -10.407 20.600 1.00 92.94 269 LEU A O 1
ATOM 2109 N N . GLU A 1 270 ? -6.952 -8.802 21.517 1.00 90.44 270 GLU A N 1
ATOM 2110 C CA . GLU A 1 270 ? -7.590 -9.664 22.514 1.00 90.44 270 GLU A CA 1
ATOM 2111 C C . GLU A 1 270 ? -9.110 -9.479 22.560 1.00 90.44 270 GLU A C 1
ATOM 2113 O O . GLU A 1 270 ? -9.628 -8.369 22.405 1.00 90.44 270 GLU A O 1
ATOM 2118 N N . LEU A 1 271 ? -9.820 -10.578 22.838 1.00 90.62 271 LEU A N 1
ATOM 2119 C CA . LEU A 1 271 ? -11.226 -10.551 23.238 1.00 90.62 271 LEU A CA 1
ATOM 2120 C C . LEU A 1 271 ? -11.320 -10.222 24.727 1.00 90.62 271 LEU A C 1
ATOM 2122 O O . LEU A 1 271 ? -10.721 -10.907 25.558 1.00 90.62 271 LEU A O 1
ATOM 2126 N N . MET A 1 272 ? -12.124 -9.221 25.063 1.00 91.81 272 MET A N 1
ATOM 2127 C CA . MET A 1 272 ? -12.281 -8.732 26.430 1.00 91.81 272 MET A CA 1
ATOM 2128 C C . MET A 1 272 ? -13.664 -9.058 26.995 1.00 91.81 272 MET A C 1
ATOM 2130 O O . MET A 1 272 ? -14.615 -9.348 26.268 1.00 91.81 272 MET A O 1
ATOM 2134 N N . ASN A 1 273 ? -13.793 -8.997 28.318 1.00 86.62 273 ASN A N 1
ATOM 2135 C CA . ASN A 1 273 ? -15.097 -8.973 28.975 1.00 86.62 273 ASN A CA 1
ATOM 2136 C C . ASN A 1 273 ? -15.805 -7.613 28.784 1.00 86.62 273 ASN A C 1
ATOM 2138 O O . ASN A 1 273 ? -15.230 -6.661 28.254 1.00 86.62 273 ASN A O 1
ATOM 2142 N N . SER A 1 274 ? -17.066 -7.507 29.219 1.00 89.88 274 SER A N 1
ATOM 2143 C CA . SER A 1 274 ? -17.880 -6.288 29.061 1.00 89.88 274 SER A CA 1
ATOM 2144 C C . SER A 1 274 ? -17.259 -5.038 29.688 1.00 89.88 274 SER A C 1
ATOM 2146 O O . SER A 1 274 ? -17.492 -3.935 29.198 1.00 89.88 274 SER A O 1
ATOM 2148 N N . ASP A 1 275 ? -16.463 -5.221 30.743 1.00 88.56 275 ASP A N 1
ATOM 2149 C CA . ASP A 1 275 ? -15.887 -4.137 31.538 1.00 88.56 275 ASP A CA 1
ATOM 2150 C C . ASP A 1 275 ? -14.433 -3.815 31.151 1.00 88.56 275 ASP A C 1
ATOM 2152 O O . ASP A 1 275 ? -13.826 -2.937 31.757 1.00 88.56 275 ASP A O 1
ATOM 2156 N N . PHE A 1 276 ? -13.863 -4.512 30.157 1.00 90.25 276 PHE A N 1
ATOM 2157 C CA . PHE A 1 276 ? -12.471 -4.376 29.695 1.00 90.25 276 PHE A CA 1
ATOM 2158 C C . PHE A 1 276 ? -11.397 -4.593 30.778 1.00 90.25 276 PHE A C 1
ATOM 2160 O O . PHE A 1 276 ? -10.240 -4.216 30.606 1.00 90.25 276 PHE A O 1
ATOM 2167 N N . ASN A 1 277 ? -11.752 -5.260 31.877 1.00 84.69 277 ASN A N 1
ATOM 2168 C CA . ASN A 1 277 ? -10.844 -5.524 32.998 1.00 84.69 277 ASN A CA 1
ATOM 2169 C C . ASN A 1 277 ? -10.104 -6.865 32.874 1.00 84.69 277 ASN A C 1
ATOM 2171 O O . ASN A 1 277 ? -9.245 -7.177 33.695 1.00 84.69 277 ASN A O 1
ATOM 2175 N N . GLY A 1 278 ? -10.445 -7.678 31.876 1.00 82.75 278 GLY A N 1
ATOM 2176 C CA . GLY A 1 278 ? -9.832 -8.981 31.663 1.00 82.75 278 GLY A CA 1
ATOM 2177 C C . GLY A 1 278 ? -10.308 -9.655 30.378 1.00 82.75 278 GLY A C 1
ATOM 2178 O O . GLY A 1 278 ? -11.129 -9.082 29.651 1.00 82.75 278 GLY A O 1
ATOM 2179 N N . PRO A 1 279 ? -9.805 -10.870 30.102 1.00 84.56 279 PRO A N 1
ATOM 2180 C CA . PRO A 1 279 ? -10.161 -11.617 28.904 1.00 84.56 279 PRO A CA 1
ATOM 2181 C C . PRO A 1 279 ? -11.650 -11.975 28.885 1.00 84.56 279 PRO A C 1
ATOM 2183 O O . PRO A 1 279 ? -12.305 -12.072 29.929 1.00 84.56 279 PRO A O 1
ATOM 2186 N N . ALA A 1 280 ? -12.189 -12.184 27.686 1.00 86.62 280 ALA A N 1
ATOM 2187 C CA . ALA A 1 280 ? -13.570 -12.611 27.513 1.00 86.62 280 ALA A CA 1
ATOM 2188 C C . ALA A 1 280 ? -13.830 -13.956 28.226 1.00 86.62 280 ALA A C 1
ATOM 2190 O O . ALA A 1 280 ? -13.033 -14.886 28.091 1.00 86.62 280 ALA A O 1
ATOM 2191 N N . PRO A 1 281 ? -14.959 -14.104 28.946 1.00 81.50 281 PRO A N 1
ATOM 2192 C CA . PRO A 1 281 ? -15.298 -15.352 29.638 1.00 81.50 281 PRO A CA 1
ATOM 2193 C C . PRO A 1 281 ? -15.677 -16.489 28.675 1.00 81.50 281 PRO A C 1
ATOM 2195 O O . PRO A 1 281 ? -15.739 -17.647 29.077 1.00 81.50 281 PRO A O 1
ATOM 2198 N N . SER A 1 282 ? -15.968 -16.156 27.416 1.00 84.94 282 SER A N 1
ATOM 2199 C CA . SER A 1 282 ? -16.374 -17.075 26.356 1.00 84.94 282 SER A CA 1
ATOM 2200 C C . SER A 1 282 ? -15.864 -16.557 25.013 1.00 84.94 282 SER A C 1
ATOM 2202 O O . SER A 1 282 ? -15.802 -15.348 24.791 1.00 84.94 282 SER A O 1
ATOM 2204 N N . THR A 1 283 ? -15.545 -17.474 24.103 1.00 89.50 283 THR A N 1
ATOM 2205 C CA . THR A 1 283 ? -15.268 -17.196 22.682 1.00 89.50 283 THR A CA 1
ATOM 2206 C C . THR A 1 283 ? -16.489 -17.459 21.796 1.00 89.50 283 THR A C 1
ATOM 2208 O O . THR A 1 283 ? -16.388 -17.488 20.575 1.00 89.50 283 THR A O 1
ATOM 2211 N N . THR A 1 284 ? -17.655 -17.678 22.403 1.00 90.75 284 THR A N 1
ATOM 2212 C CA . THR A 1 284 ? -18.941 -17.861 21.726 1.00 90.75 284 THR A CA 1
ATOM 2213 C C . THR A 1 284 ? -19.859 -16.709 22.097 1.00 90.75 284 THR A C 1
ATOM 2215 O O . THR A 1 284 ? -20.125 -16.487 23.282 1.00 90.75 284 THR A O 1
ATOM 2218 N N . PHE A 1 285 ? -20.347 -15.995 21.087 1.00 94.38 285 PHE A N 1
ATOM 2219 C CA . PHE A 1 285 ? -21.171 -14.805 21.247 1.00 94.38 285 PHE A CA 1
ATOM 2220 C C . PHE A 1 285 ? -22.537 -15.018 20.603 1.00 94.38 285 PHE A C 1
ATOM 2222 O O . PHE A 1 285 ? -22.645 -15.427 19.448 1.00 94.38 285 PHE A O 1
ATOM 2229 N N . LEU A 1 286 ? -23.596 -14.725 21.354 1.00 94.94 286 LEU A N 1
ATOM 2230 C CA . LEU A 1 286 ? -24.954 -14.768 20.824 1.00 94.94 286 LEU A CA 1
ATOM 2231 C C . LEU A 1 286 ? -25.178 -13.567 19.908 1.00 94.94 286 LEU A C 1
ATOM 2233 O O . LEU A 1 286 ? -24.777 -12.450 20.250 1.00 94.94 286 LEU A O 1
ATOM 2237 N N . VAL A 1 287 ? -25.851 -13.769 18.779 1.00 95.38 287 VAL A N 1
ATOM 2238 C CA . VAL A 1 287 ? -26.268 -12.670 17.899 1.00 95.38 287 VAL A CA 1
ATOM 2239 C C . VAL A 1 287 ? -27.012 -11.607 18.718 1.00 95.38 287 VAL A C 1
ATOM 2241 O O . VAL A 1 287 ? -27.891 -11.915 19.521 1.00 95.38 287 VAL A O 1
ATOM 2244 N N . GLY A 1 288 ? -26.625 -10.343 18.546 1.00 93.94 288 GLY A N 1
ATOM 2245 C CA . GLY A 1 288 ? -27.136 -9.209 19.313 1.00 93.94 288 GLY A CA 1
ATOM 2246 C C . GLY A 1 288 ? -26.328 -8.856 20.569 1.00 93.94 288 GLY A C 1
ATOM 2247 O O . GLY A 1 288 ? -26.522 -7.771 21.117 1.00 93.94 288 GLY A O 1
ATOM 2248 N N . THR A 1 289 ? -25.395 -9.699 21.019 1.00 95.12 289 THR A N 1
ATOM 2249 C CA . THR A 1 289 ? -24.491 -9.363 22.137 1.00 95.12 289 THR A CA 1
ATOM 2250 C C . THR A 1 289 ? -23.278 -8.565 21.663 1.00 95.12 289 THR A C 1
ATOM 2252 O O . THR A 1 289 ? -22.939 -8.576 20.484 1.00 95.12 289 THR A O 1
ATOM 2255 N N . LYS A 1 290 ? -22.628 -7.824 22.565 1.00 95.69 290 LYS A N 1
ATOM 2256 C CA . LYS A 1 290 ? -21.410 -7.064 22.245 1.00 95.69 290 LYS A CA 1
ATOM 2257 C C . LYS A 1 290 ? -20.194 -7.988 22.290 1.00 95.69 290 LYS A C 1
ATOM 2259 O O . LYS A 1 290 ? -20.049 -8.736 23.251 1.00 95.69 290 LYS A O 1
ATOM 2264 N N . ILE A 1 291 ? -19.314 -7.870 21.299 1.00 96.69 291 ILE A N 1
ATOM 2265 C CA . ILE A 1 291 ? -17.996 -8.507 21.231 1.00 96.69 291 ILE A CA 1
ATOM 2266 C C . ILE A 1 291 ? -16.947 -7.433 21.549 1.00 96.69 291 ILE A C 1
ATOM 2268 O O . ILE A 1 291 ? -16.682 -6.579 20.696 1.00 96.69 291 ILE A O 1
ATOM 2272 N N . PRO A 1 292 ? -16.388 -7.412 22.770 1.00 96.06 292 PRO A N 1
ATOM 2273 C CA . PRO A 1 292 ? -15.408 -6.414 23.182 1.00 96.06 292 PRO A CA 1
ATOM 2274 C C . PRO A 1 292 ? -14.010 -6.799 22.684 1.00 96.06 292 PRO A C 1
ATOM 2276 O O . PRO A 1 292 ? -13.552 -7.918 22.917 1.00 96.06 292 PRO A O 1
ATOM 2279 N N . ILE A 1 293 ? -13.321 -5.875 22.016 1.00 97.25 293 ILE A N 1
ATOM 2280 C CA . ILE A 1 293 ? -11.972 -6.068 21.476 1.00 97.25 293 ILE A CA 1
ATOM 2281 C C . ILE A 1 293 ? -11.041 -4.999 22.029 1.00 97.25 293 ILE A C 1
ATOM 2283 O O . ILE A 1 293 ? -11.345 -3.803 21.986 1.00 97.25 293 ILE A O 1
ATOM 2287 N N . ARG A 1 294 ? -9.865 -5.439 22.467 1.00 95.62 294 ARG A N 1
ATOM 2288 C CA . ARG A 1 294 ? -8.760 -4.572 22.855 1.00 95.62 294 ARG A CA 1
ATOM 2289 C C . ARG A 1 294 ? -7.563 -4.810 21.952 1.00 95.62 294 ARG A C 1
ATOM 2291 O O . ARG A 1 294 ? -7.137 -5.949 21.781 1.00 95.62 294 ARG A O 1
ATOM 2298 N N . ALA A 1 295 ? -6.999 -3.728 21.430 1.00 95.69 295 ALA A N 1
ATOM 2299 C CA . ALA A 1 295 ? -5.686 -3.729 20.806 1.00 95.69 295 ALA A CA 1
ATOM 2300 C C . ALA A 1 295 ? -4.728 -2.887 21.652 1.00 95.69 295 ALA A C 1
ATOM 2302 O O . ALA A 1 295 ? -5.029 -1.735 21.973 1.00 95.69 295 ALA A O 1
ATOM 2303 N N . ARG A 1 296 ? -3.586 -3.462 22.028 1.00 91.50 296 ARG A N 1
ATOM 2304 C CA . ARG A 1 296 ? -2.601 -2.833 22.913 1.00 91.50 296 ARG A CA 1
ATOM 2305 C C . ARG A 1 296 ? -1.190 -3.053 22.388 1.00 91.50 296 ARG A C 1
ATOM 2307 O O . ARG A 1 296 ? -0.882 -4.113 21.853 1.00 91.50 296 ARG A O 1
ATOM 2314 N N . VAL A 1 297 ? -0.335 -2.055 22.569 1.00 90.44 297 VAL A N 1
ATOM 2315 C CA . VAL A 1 297 ? 1.105 -2.165 22.337 1.00 90.44 297 VAL A CA 1
ATOM 2316 C C . VAL A 1 297 ? 1.828 -2.055 23.667 1.00 90.44 297 VAL A C 1
ATOM 2318 O O . VAL A 1 297 ? 1.738 -1.041 24.359 1.00 90.44 297 VAL A O 1
ATOM 2321 N N . GLU A 1 298 ? 2.561 -3.099 24.020 1.00 85.19 298 GLU A N 1
ATOM 2322 C CA . GLU A 1 298 ? 3.523 -3.053 25.111 1.00 85.19 298 GLU A CA 1
ATOM 2323 C C . GLU A 1 298 ? 4.817 -2.424 24.597 1.00 85.19 298 GLU A C 1
ATOM 2325 O O . GLU A 1 298 ? 5.300 -2.787 23.525 1.00 85.19 298 GLU A O 1
ATOM 2330 N N . HIS A 1 299 ? 5.363 -1.462 25.341 1.00 77.81 299 HIS A N 1
ATOM 2331 C CA . HIS A 1 299 ? 6.617 -0.793 25.007 1.00 77.81 299 HIS A CA 1
ATOM 2332 C C . HIS A 1 299 ? 7.513 -0.686 26.243 1.00 77.81 299 HIS A C 1
ATOM 2334 O O . HIS A 1 299 ? 7.044 -0.351 27.329 1.00 77.81 299 HIS A O 1
ATOM 2340 N N . GLN A 1 300 ? 8.817 -0.928 26.081 1.00 67.19 300 GLN A N 1
ATOM 2341 C CA . GLN A 1 300 ? 9.805 -0.772 27.166 1.00 67.19 300 GLN A CA 1
ATOM 2342 C C . GLN A 1 300 ? 10.435 0.633 27.218 1.00 67.19 300 GLN A C 1
ATOM 2344 O O . GLN A 1 300 ? 11.165 0.964 28.151 1.00 67.19 300 GLN A O 1
ATOM 2349 N N . GLY A 1 301 ? 10.164 1.477 26.216 1.00 65.44 301 GLY A N 1
ATOM 2350 C CA . GLY A 1 301 ? 10.718 2.827 26.118 1.00 65.44 301 GLY A CA 1
ATOM 2351 C C . GLY A 1 301 ? 10.002 3.862 27.002 1.00 65.44 301 GLY A C 1
ATOM 2352 O O . GLY A 1 301 ? 8.832 3.680 27.333 1.00 65.44 301 GLY A O 1
ATOM 2353 N N . PRO A 1 302 ? 10.662 4.986 27.338 1.00 62.47 302 PRO A N 1
ATOM 2354 C CA . PRO A 1 302 ? 10.091 6.044 28.178 1.00 62.47 302 PRO A CA 1
ATOM 2355 C C . PRO A 1 302 ? 9.034 6.917 27.476 1.00 62.47 302 PRO A C 1
ATOM 2357 O O . PRO A 1 302 ? 8.337 7.678 28.142 1.00 62.47 302 PRO A O 1
ATOM 2360 N N . ASN A 1 303 ? 8.918 6.842 26.146 1.00 66.81 303 ASN A N 1
ATOM 2361 C CA . ASN A 1 303 ? 8.011 7.686 25.365 1.00 66.81 303 ASN A CA 1
ATOM 2362 C C . ASN A 1 303 ? 6.680 6.965 25.091 1.00 66.81 303 ASN A C 1
ATOM 2364 O O . ASN A 1 303 ? 6.715 5.786 24.732 1.00 66.81 303 ASN A O 1
ATOM 2368 N N . PRO A 1 304 ? 5.524 7.652 25.203 1.00 74.00 304 PRO A N 1
ATOM 2369 C CA . PRO A 1 304 ? 4.228 7.057 24.902 1.00 74.00 304 PRO A CA 1
ATOM 2370 C C . PRO A 1 304 ? 4.098 6.765 23.405 1.00 74.00 304 PRO A C 1
ATOM 2372 O O . PRO A 1 304 ? 4.443 7.595 22.564 1.00 74.00 304 PRO A O 1
ATOM 2375 N N . VAL A 1 305 ? 3.551 5.596 23.082 1.00 84.62 305 VAL A N 1
ATOM 2376 C CA . VAL A 1 305 ? 3.321 5.147 21.706 1.00 84.62 305 VAL A CA 1
ATOM 2377 C C . VAL A 1 305 ? 1.825 5.147 21.417 1.00 84.62 305 VAL A C 1
ATOM 2379 O O . VAL A 1 305 ? 1.045 4.642 22.213 1.00 84.62 305 VAL A O 1
ATOM 2382 N N . TRP A 1 306 ? 1.421 5.702 20.279 1.00 88.06 306 TRP A N 1
ATOM 2383 C CA . TRP A 1 306 ? 0.036 5.768 19.821 1.00 88.06 306 TRP A CA 1
ATOM 2384 C C . TRP A 1 306 ? -0.295 4.591 18.917 1.00 88.06 306 TRP A C 1
ATOM 2386 O O . TRP A 1 306 ? 0.386 4.416 17.910 1.00 88.06 306 TRP A O 1
ATOM 2396 N N . ILE A 1 307 ? -1.345 3.829 19.229 1.00 91.44 307 ILE A N 1
ATOM 2397 C CA . ILE A 1 307 ? -1.825 2.719 18.388 1.00 91.44 307 ILE A CA 1
ATOM 2398 C C . ILE A 1 307 ? -3.058 3.116 17.563 1.00 91.44 307 ILE A C 1
ATOM 2400 O O . ILE A 1 307 ? -4.009 3.717 18.079 1.00 91.44 307 ILE A O 1
ATOM 2404 N N . TYR A 1 308 ? -3.068 2.714 16.290 1.00 92.25 308 TYR A N 1
ATOM 2405 C CA . TYR A 1 308 ? -4.213 2.843 15.386 1.00 92.25 308 TYR A CA 1
ATOM 2406 C C . TYR A 1 308 ? -4.503 1.519 14.678 1.00 92.25 308 TYR A C 1
ATOM 2408 O O . TYR A 1 308 ? -3.585 0.785 14.309 1.00 92.25 308 TYR A O 1
ATOM 2416 N N . LEU A 1 309 ? -5.790 1.243 14.462 1.00 93.88 309 LEU A N 1
ATOM 2417 C CA . LEU A 1 309 ? -6.271 0.123 13.656 1.00 93.88 309 LEU A CA 1
ATOM 2418 C C . LEU A 1 309 ? -6.536 0.632 12.239 1.00 93.88 309 LEU A C 1
ATOM 2420 O O . LEU A 1 309 ? -7.486 1.378 12.026 1.00 93.88 309 LEU A O 1
ATOM 2424 N N . GLN A 1 310 ? -5.706 0.254 11.273 1.00 90.12 310 GLN A N 1
ATOM 2425 C CA . GLN A 1 310 ? -5.809 0.740 9.895 1.00 90.12 310 GLN A CA 1
ATOM 2426 C C . GLN A 1 310 ? -6.942 0.042 9.140 1.00 90.12 310 GLN A C 1
ATOM 2428 O O . GLN A 1 310 ? -7.793 0.687 8.517 1.00 90.12 310 GLN A O 1
ATOM 2433 N N . ARG A 1 311 ? -6.962 -1.291 9.197 1.00 92.50 311 ARG A N 1
ATOM 2434 C CA . ARG A 1 311 ? -7.971 -2.133 8.551 1.00 92.50 311 ARG A CA 1
ATOM 2435 C C . ARG A 1 311 ? -8.235 -3.350 9.410 1.00 92.50 311 ARG A C 1
ATOM 2437 O O . ARG A 1 311 ? -7.280 -3.971 9.856 1.00 92.50 311 ARG A O 1
ATOM 2444 N N . CYS A 1 312 ? -9.502 -3.706 9.585 1.00 95.38 312 CYS A N 1
ATOM 2445 C CA . CYS A 1 312 ? -9.888 -4.934 10.260 1.00 95.38 312 CYS A CA 1
ATOM 2446 C C . CYS A 1 312 ? -10.947 -5.699 9.466 1.00 95.38 312 CYS A C 1
ATOM 2448 O O . CYS A 1 312 ? -11.955 -5.114 9.059 1.00 95.38 312 CYS A O 1
ATOM 2450 N N . MET A 1 313 ? -10.730 -6.997 9.265 1.00 95.12 313 MET A N 1
ATOM 2451 C CA . MET A 1 313 ? -11.598 -7.878 8.484 1.00 95.12 313 MET A CA 1
ATOM 2452 C C . MET A 1 313 ? -11.948 -9.136 9.269 1.00 95.12 313 MET A C 1
ATOM 2454 O O . MET A 1 313 ? -11.069 -9.781 9.833 1.00 95.12 313 MET A O 1
ATOM 2458 N N . LEU A 1 314 ? -13.229 -9.488 9.282 1.00 95.44 314 LEU A N 1
ATOM 2459 C CA . LEU A 1 314 ? -13.705 -10.783 9.752 1.00 95.44 314 LEU A CA 1
ATOM 2460 C C . LEU A 1 314 ? -13.638 -11.785 8.602 1.00 95.44 314 LEU A C 1
ATOM 2462 O O . LEU A 1 314 ? -14.060 -11.461 7.491 1.00 95.44 314 LEU A O 1
ATOM 2466 N N . ALA A 1 315 ? -13.145 -12.987 8.879 1.00 93.50 315 ALA A N 1
ATOM 2467 C CA . ALA A 1 315 ? -13.067 -14.091 7.931 1.00 93.50 315 ALA A CA 1
ATOM 2468 C C . ALA A 1 315 ? -13.470 -15.414 8.590 1.00 93.50 315 ALA A C 1
ATOM 2470 O O . ALA A 1 315 ? -13.385 -15.562 9.808 1.00 93.50 315 ALA A O 1
ATOM 2471 N N . ASN A 1 316 ? -13.860 -16.393 7.778 1.00 92.81 316 ASN A N 1
ATOM 2472 C CA . ASN A 1 316 ? -14.215 -17.742 8.230 1.00 92.81 316 ASN A CA 1
ATOM 2473 C C . ASN A 1 316 ? -13.036 -18.738 8.254 1.00 92.81 316 ASN A C 1
ATOM 2475 O O . ASN A 1 316 ? -13.230 -19.946 8.338 1.00 92.81 316 ASN A O 1
ATOM 2479 N N . THR A 1 317 ? -11.803 -18.252 8.128 1.00 87.06 317 THR A N 1
ATOM 2480 C CA . THR A 1 317 ? -10.581 -19.068 8.044 1.00 87.06 317 THR A CA 1
ATOM 2481 C C . THR A 1 317 ? -9.396 -18.300 8.631 1.00 87.06 317 THR A C 1
ATOM 2483 O O . THR A 1 317 ? -9.423 -17.069 8.575 1.00 87.06 317 THR A O 1
ATOM 2486 N N . PRO A 1 318 ? -8.368 -18.996 9.166 1.00 81.62 318 PRO A N 1
ATOM 2487 C CA . PRO A 1 318 ? -7.116 -18.401 9.628 1.00 81.62 318 PRO A CA 1
ATOM 2488 C C . PRO A 1 318 ? -6.185 -17.916 8.493 1.00 81.62 318 PRO A C 1
ATOM 2490 O O . PRO A 1 318 ? -5.215 -17.210 8.784 1.00 81.62 318 PRO A O 1
ATOM 2493 N N . ASP A 1 319 ? -6.490 -18.190 7.221 1.00 83.81 319 ASP A N 1
ATOM 2494 C CA . ASP A 1 319 ? -5.783 -17.609 6.070 1.00 83.81 319 ASP A CA 1
ATOM 2495 C C . ASP A 1 319 ? -6.715 -16.734 5.221 1.00 83.81 319 ASP A C 1
ATOM 2497 O O . ASP A 1 319 ? -7.598 -17.232 4.518 1.00 83.81 319 ASP A O 1
ATOM 2501 N N . LEU A 1 320 ? -6.475 -15.420 5.239 1.00 81.19 320 LEU A N 1
ATOM 2502 C CA . LEU A 1 320 ? -7.276 -14.438 4.511 1.00 81.19 320 LEU A CA 1
ATOM 2503 C C . LEU A 1 320 ? -7.302 -14.697 2.991 1.00 81.19 320 LEU A C 1
ATOM 2505 O O . LEU A 1 320 ? -8.296 -14.379 2.341 1.00 81.19 320 LEU A O 1
ATOM 2509 N N . ALA A 1 321 ? -6.254 -15.302 2.414 1.00 83.31 321 ALA A N 1
ATOM 2510 C CA . ALA A 1 321 ? -6.203 -15.616 0.982 1.00 83.31 321 ALA A CA 1
ATOM 2511 C C . ALA A 1 321 ? -7.194 -16.719 0.568 1.00 83.31 321 ALA A C 1
ATOM 2513 O O . ALA A 1 321 ? -7.553 -16.821 -0.604 1.00 83.31 321 ALA A O 1
ATOM 2514 N N . GLN A 1 322 ? -7.637 -17.536 1.525 1.00 86.81 322 GLN A N 1
ATOM 2515 C CA . GLN A 1 322 ? -8.567 -18.647 1.314 1.00 86.81 322 GLN A CA 1
ATOM 2516 C C . GLN A 1 322 ? -9.987 -18.329 1.802 1.00 86.81 322 GLN A C 1
ATOM 2518 O O . GLN A 1 322 ? -10.866 -19.191 1.758 1.00 86.81 322 GLN A O 1
ATOM 2523 N N . ALA A 1 323 ? -10.223 -17.111 2.293 1.00 85.19 323 ALA A N 1
ATOM 2524 C CA . ALA A 1 323 ? -11.498 -16.735 2.878 1.00 85.19 323 ALA A CA 1
ATOM 2525 C C . ALA A 1 323 ? -12.605 -16.652 1.824 1.00 85.19 323 ALA A C 1
ATOM 2527 O O . ALA A 1 323 ? -12.485 -15.959 0.814 1.00 85.19 323 ALA A O 1
ATOM 2528 N N . THR A 1 324 ? -13.710 -17.349 2.086 1.00 88.56 324 THR A N 1
ATOM 2529 C CA . THR A 1 324 ? -14.903 -17.346 1.222 1.00 88.56 324 THR A CA 1
ATOM 2530 C C . THR A 1 324 ? -15.956 -16.357 1.702 1.00 88.56 324 THR A C 1
ATOM 2532 O O . THR A 1 324 ? -16.735 -15.852 0.897 1.00 88.56 324 THR A O 1
ATOM 2535 N N . GLN A 1 325 ? -15.971 -16.061 3.003 1.00 91.00 325 GLN A N 1
ATOM 2536 C CA . GLN A 1 325 ? -16.814 -15.041 3.615 1.00 91.00 325 GLN A CA 1
ATOM 2537 C C . GLN A 1 325 ? -15.923 -14.014 4.305 1.00 91.00 325 GLN A C 1
ATOM 2539 O O . GLN A 1 325 ? -15.095 -14.367 5.144 1.00 91.00 325 GLN A O 1
ATOM 2544 N N . LEU A 1 326 ? -16.091 -12.745 3.931 1.00 93.00 326 LEU A N 1
ATOM 2545 C CA . LEU A 1 326 ? -15.302 -11.625 4.430 1.00 93.00 326 LEU A CA 1
ATOM 2546 C C . LEU A 1 326 ? -16.214 -10.455 4.779 1.00 93.00 326 LEU A C 1
ATOM 2548 O O . LEU A 1 326 ? -17.073 -10.078 3.983 1.00 93.00 326 LEU A O 1
ATOM 2552 N N . HIS A 1 327 ? -15.981 -9.842 5.936 1.00 94.44 327 HIS A N 1
ATOM 2553 C CA . HIS A 1 327 ? -16.686 -8.631 6.353 1.00 94.44 327 HIS A CA 1
ATOM 2554 C C . HIS A 1 327 ? -15.711 -7.564 6.839 1.00 94.44 327 HIS A C 1
ATOM 2556 O O . HIS A 1 327 ? -14.765 -7.859 7.568 1.00 94.44 327 HIS A O 1
ATOM 2562 N N . ARG A 1 328 ? -15.922 -6.310 6.434 1.00 94.56 328 ARG A N 1
ATOM 2563 C CA . ARG A 1 328 ? -15.025 -5.193 6.761 1.00 94.56 328 ARG A CA 1
ATOM 2564 C C . ARG A 1 328 ? -15.513 -4.485 8.018 1.00 94.56 328 ARG A C 1
ATOM 2566 O O . ARG A 1 328 ? -16.481 -3.740 7.968 1.00 94.56 328 ARG A O 1
ATOM 2573 N N . LEU A 1 329 ? -14.795 -4.665 9.124 1.00 96.12 329 LEU A N 1
ATOM 2574 C CA . LEU A 1 329 ? -15.096 -3.997 10.390 1.00 96.12 329 LEU A CA 1
ATOM 2575 C C . LEU A 1 329 ? -14.524 -2.570 10.410 1.00 96.12 329 LEU A C 1
ATOM 2577 O O . LEU A 1 329 ? -15.231 -1.604 10.697 1.00 96.12 329 LEU A O 1
ATOM 2581 N N . ILE A 1 330 ? -13.240 -2.441 10.059 1.00 95.62 330 ILE A N 1
ATOM 2582 C CA . ILE A 1 330 ? -12.520 -1.165 9.940 1.00 95.62 330 ILE A CA 1
ATOM 2583 C C . ILE A 1 330 ? -11.906 -1.093 8.543 1.00 95.62 330 ILE A C 1
ATOM 2585 O O . ILE A 1 330 ? -11.290 -2.050 8.075 1.00 95.62 330 ILE A O 1
ATOM 2589 N N . SER A 1 331 ? -12.061 0.039 7.866 1.00 90.75 331 SER A N 1
ATOM 2590 C CA . SER A 1 331 ? -11.543 0.261 6.514 1.00 90.75 331 SER A CA 1
ATOM 2591 C C . SER A 1 331 ? -11.012 1.686 6.351 1.00 90.75 331 SER A C 1
ATOM 2593 O O . SER A 1 331 ? -11.060 2.476 7.292 1.00 90.75 331 SER A O 1
ATOM 2595 N N . ASN A 1 332 ? -10.482 2.017 5.169 1.00 87.88 332 ASN A N 1
ATOM 2596 C CA . ASN A 1 332 ? -10.046 3.376 4.828 1.00 87.88 332 ASN A CA 1
ATOM 2597 C C . ASN A 1 332 ? -9.068 4.004 5.846 1.00 87.88 332 ASN A C 1
ATOM 2599 O O . ASN A 1 3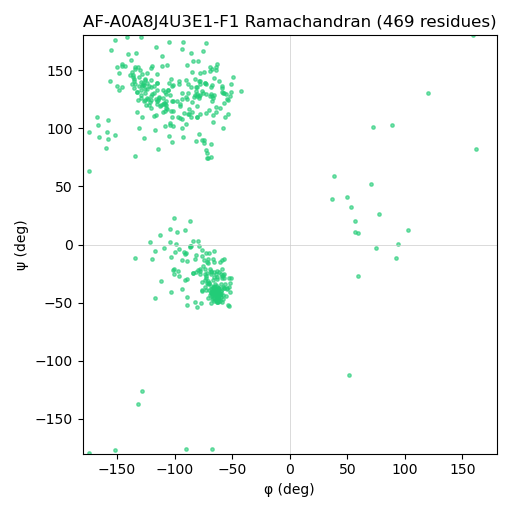32 ? -9.100 5.213 6.068 1.00 87.88 332 ASN A O 1
ATOM 2603 N N . GLY A 1 333 ? -8.219 3.193 6.485 1.00 86.81 333 GLY A N 1
ATOM 2604 C CA . GLY A 1 333 ? -7.194 3.665 7.414 1.00 86.81 333 GLY A CA 1
ATOM 2605 C C . GLY A 1 333 ? -7.750 4.190 8.734 1.00 86.81 333 GLY A C 1
ATOM 2606 O O . GLY A 1 333 ? -7.486 5.335 9.094 1.00 86.81 333 GLY A O 1
ATOM 2607 N N . GLY A 1 334 ? -8.591 3.404 9.408 1.00 92.25 334 GLY A N 1
ATOM 2608 C CA . GLY A 1 334 ? -9.157 3.760 10.714 1.00 92.25 334 GLY A CA 1
ATOM 2609 C C . GLY A 1 334 ? -10.605 4.246 10.722 1.00 92.25 334 GLY A C 1
ATOM 2610 O O . GLY A 1 334 ? -11.066 4.749 11.743 1.00 92.25 334 GLY A O 1
ATOM 2611 N N . CYS A 1 335 ? -11.358 4.084 9.632 1.00 95.75 335 CYS A N 1
ATOM 2612 C CA . CYS A 1 335 ? -12.807 4.295 9.625 1.00 95.75 335 CYS A CA 1
ATOM 2613 C C . CYS A 1 335 ? -13.530 3.021 10.091 1.00 95.75 335 CYS A C 1
ATOM 2615 O O . CYS A 1 335 ? -13.502 2.003 9.394 1.00 95.75 335 CYS A O 1
ATOM 2617 N N . LEU A 1 336 ? -14.202 3.065 11.245 1.00 97.44 336 LEU A N 1
ATOM 2618 C CA . LEU A 1 336 ? -15.027 1.968 11.764 1.00 97.44 336 LEU A CA 1
ATOM 2619 C C . LEU A 1 336 ? -16.316 1.847 10.944 1.00 97.44 336 LEU A C 1
ATOM 2621 O O . LEU A 1 336 ? -17.363 2.358 11.337 1.00 97.44 336 LEU A O 1
ATOM 2625 N N . ALA A 1 337 ? -16.236 1.195 9.786 1.00 95.50 337 ALA A N 1
ATOM 2626 C CA . ALA A 1 337 ? -17.347 1.032 8.845 1.00 95.50 337 ALA A CA 1
ATOM 2627 C C . ALA A 1 337 ? -18.587 0.415 9.513 1.00 95.50 337 ALA A C 1
ATOM 2629 O O . ALA A 1 337 ? -19.709 0.881 9.306 1.00 95.50 337 ALA A O 1
ATOM 2630 N N . GLU A 1 338 ? -18.366 -0.538 10.421 1.00 96.06 338 GLU A N 1
ATOM 2631 C CA . GLU A 1 338 ? -19.436 -1.214 11.157 1.00 96.06 338 GLU A CA 1
ATOM 2632 C C . GLU A 1 338 ? -20.251 -0.278 12.062 1.00 96.06 338 GLU A C 1
ATOM 2634 O O . GLU A 1 338 ? -21.408 -0.556 12.350 1.00 96.06 338 GLU A O 1
ATOM 2639 N N . SER A 1 339 ? -19.708 0.871 12.480 1.00 96.69 339 SER A N 1
ATOM 2640 C CA . SER A 1 339 ? -20.485 1.861 13.247 1.00 96.69 339 SER A CA 1
ATOM 2641 C C . SER A 1 339 ? -21.581 2.537 12.413 1.00 96.69 339 SER A C 1
ATOM 2643 O O . SER A 1 339 ? -22.582 3.005 12.957 1.00 96.69 339 SER A O 1
ATOM 2645 N N . LYS A 1 340 ? -21.425 2.553 11.083 1.00 95.00 340 LYS A N 1
ATOM 2646 C CA . LYS A 1 340 ? -22.421 3.067 10.141 1.00 95.00 340 LYS A CA 1
ATOM 2647 C C . LYS A 1 340 ? -23.392 1.969 9.712 1.00 95.00 340 LYS A C 1
ATOM 2649 O O . LYS A 1 340 ? -24.604 2.154 9.818 1.00 95.00 340 LYS A O 1
ATOM 2654 N N . GLU A 1 341 ? -22.858 0.836 9.257 1.00 92.25 341 GLU A N 1
ATOM 2655 C CA . GLU A 1 341 ? -23.636 -0.270 8.678 1.00 92.25 341 GLU A CA 1
ATOM 2656 C C . GLU A 1 341 ? -24.370 -1.098 9.744 1.00 92.25 341 GLU A C 1
ATOM 2658 O O . GLU A 1 341 ? -25.539 -1.438 9.568 1.00 92.25 341 GLU A O 1
ATOM 2663 N N . GLY A 1 342 ? -23.733 -1.336 10.890 1.00 92.69 342 GLY A N 1
ATOM 2664 C CA . GLY A 1 342 ? -24.267 -2.124 11.997 1.00 92.69 342 GLY A CA 1
ATOM 2665 C C . GLY A 1 342 ? -24.110 -1.407 13.331 1.00 92.69 342 GLY A C 1
ATOM 2666 O O . GLY A 1 342 ? -24.425 -0.223 13.440 1.00 92.69 342 GLY A O 1
ATOM 2667 N N . ASN A 1 343 ? -23.702 -2.112 14.380 1.00 94.31 343 ASN A N 1
ATOM 2668 C CA . ASN A 1 343 ? -23.592 -1.531 15.717 1.00 94.31 343 ASN A CA 1
ATOM 2669 C C . ASN A 1 343 ? -22.197 -1.781 16.275 1.00 94.31 343 ASN A C 1
ATOM 2671 O O . ASN A 1 343 ? -21.936 -2.807 16.898 1.00 94.31 343 ASN A O 1
ATOM 2675 N N . ALA A 1 344 ? -21.302 -0.829 16.033 1.00 97.44 344 ALA A N 1
ATOM 2676 C CA . ALA A 1 344 ? -19.966 -0.814 16.598 1.00 97.44 344 ALA A CA 1
ATOM 2677 C C . ALA A 1 344 ? -19.623 0.570 17.135 1.00 97.44 344 ALA A C 1
ATOM 2679 O O . ALA A 1 344 ? -20.128 1.588 16.659 1.00 97.44 344 ALA A O 1
ATOM 2680 N N . THR A 1 345 ? -18.767 0.616 18.147 1.00 96.75 345 THR A N 1
ATOM 2681 C CA . THR A 1 345 ? -18.387 1.870 18.801 1.00 96.75 345 THR A CA 1
ATOM 2682 C C . THR A 1 345 ? -16.970 1.756 19.340 1.00 96.75 345 THR A C 1
ATOM 2684 O O . THR A 1 345 ? -16.612 0.741 19.946 1.00 96.75 345 THR A O 1
ATOM 2687 N N . PHE A 1 346 ? -16.174 2.805 19.140 1.00 97.62 346 PHE A N 1
ATOM 2688 C CA . PHE A 1 346 ? -14.905 2.952 19.844 1.00 97.62 346 PHE A CA 1
ATOM 2689 C C . PHE A 1 346 ? -15.160 3.455 21.263 1.00 97.62 346 PHE A C 1
ATOM 2691 O O . PHE A 1 346 ? -16.010 4.314 21.493 1.00 97.62 346 PHE A O 1
ATOM 2698 N N . LEU A 1 347 ? -14.409 2.940 22.229 1.00 95.69 347 LEU A N 1
ATOM 2699 C CA . LEU A 1 347 ? -14.423 3.488 23.578 1.00 95.69 347 LEU A CA 1
ATOM 2700 C C . LEU A 1 347 ? -13.451 4.667 23.683 1.00 95.69 347 LEU A C 1
ATOM 2702 O O . LEU A 1 347 ? -12.408 4.642 23.026 1.00 95.69 347 LEU A O 1
ATOM 2706 N N . PRO A 1 348 ? -13.747 5.672 24.531 1.00 94.50 348 PRO A N 1
ATOM 2707 C CA . PRO A 1 348 ? -12.824 6.770 24.789 1.00 94.50 348 PRO A CA 1
ATOM 2708 C C . PRO A 1 348 ? -11.443 6.248 25.179 1.00 94.50 348 PRO A C 1
ATOM 2710 O O . PRO A 1 348 ? -11.311 5.422 26.090 1.00 94.50 348 PRO A O 1
ATOM 2713 N N . ARG A 1 349 ? -10.414 6.732 24.482 1.00 92.31 349 ARG A N 1
ATOM 2714 C CA . ARG A 1 349 ? -9.042 6.279 24.689 1.00 92.31 349 ARG A CA 1
ATOM 2715 C C . ARG A 1 349 ? -8.540 6.719 26.065 1.00 92.31 349 ARG A C 1
ATOM 2717 O O . ARG A 1 349 ? -8.530 7.907 26.374 1.00 92.31 349 ARG A O 1
ATOM 2724 N N . ARG A 1 350 ? -8.110 5.754 26.885 1.00 88.56 350 ARG A N 1
ATOM 2725 C CA . ARG A 1 350 ? -7.510 6.005 28.211 1.00 88.56 350 ARG A CA 1
ATOM 2726 C C . ARG A 1 350 ? -5.989 6.091 28.159 1.00 88.56 350 ARG A C 1
ATOM 2728 O O . ARG A 1 350 ? -5.402 6.921 28.843 1.00 88.56 350 ARG A O 1
ATOM 2735 N N . GLU A 1 351 ? -5.367 5.256 27.330 1.00 89.25 351 GLU A N 1
ATOM 2736 C CA . GLU A 1 351 ? -3.919 5.197 27.134 1.00 89.25 351 GLU A CA 1
ATOM 2737 C C . GLU A 1 351 ? -3.592 5.308 25.637 1.00 89.25 351 GLU A C 1
ATOM 2739 O O . GLU A 1 351 ? -4.256 4.654 24.833 1.00 89.25 351 GLU A O 1
ATOM 2744 N N . PRO A 1 352 ? -2.573 6.086 25.224 1.00 90.06 352 PRO A N 1
ATOM 2745 C CA . PRO A 1 352 ? -2.162 6.192 23.819 1.00 90.06 352 PRO A CA 1
ATOM 2746 C C . PRO A 1 352 ? -1.886 4.839 23.147 1.00 90.06 352 PRO A C 1
ATOM 2748 O O . PRO A 1 352 ? -2.221 4.635 21.979 1.00 90.06 352 PRO A O 1
ATOM 2751 N N . SER A 1 353 ? -1.310 3.907 23.906 1.00 90.88 353 SER A N 1
ATOM 2752 C CA . SER A 1 353 ? -0.878 2.585 23.450 1.00 90.88 353 SER A CA 1
ATOM 2753 C C . SER A 1 353 ? -1.991 1.540 23.448 1.00 90.88 353 SER A C 1
ATOM 2755 O O . SER A 1 353 ? -1.738 0.384 23.114 1.00 90.88 353 SER A O 1
ATOM 2757 N N . GLU A 1 354 ? -3.222 1.928 23.783 1.00 93.31 354 GLU A N 1
ATOM 2758 C CA . GLU A 1 354 ? -4.393 1.060 23.788 1.00 93.31 354 GLU A CA 1
ATOM 2759 C C . GLU A 1 354 ? -5.528 1.686 22.973 1.00 93.31 354 GLU A C 1
ATOM 2761 O O . GLU A 1 354 ? -5.783 2.888 23.041 1.00 93.31 354 GLU A O 1
ATOM 2766 N N . ILE A 1 355 ? -6.235 0.869 22.197 1.00 95.75 355 ILE A N 1
ATOM 2767 C CA . ILE A 1 355 ? -7.505 1.235 21.572 1.00 95.75 355 ILE A CA 1
ATOM 2768 C C . ILE A 1 355 ? -8.514 0.111 21.795 1.00 95.75 355 ILE A C 1
ATOM 2770 O O . ILE A 1 355 ? -8.231 -1.068 21.572 1.00 95.75 355 ILE A O 1
ATOM 2774 N N . CYS A 1 356 ? -9.702 0.492 22.253 1.00 96.62 356 CYS A N 1
ATOM 2775 C CA . CYS A 1 356 ? -10.764 -0.431 22.622 1.00 96.62 356 CYS A CA 1
ATOM 2776 C C . CYS A 1 356 ? -12.002 -0.150 21.774 1.00 96.62 356 CYS A C 1
ATOM 2778 O O . CYS A 1 356 ? -12.397 1.004 21.594 1.00 96.62 356 CYS A O 1
ATOM 2780 N N . LEU A 1 357 ? -12.633 -1.205 21.272 1.00 97.69 357 LEU A N 1
ATOM 2781 C CA . LEU A 1 357 ? -13.911 -1.121 20.577 1.00 97.69 357 LEU A CA 1
ATOM 2782 C C . LEU A 1 357 ? -14.801 -2.292 20.961 1.00 97.69 357 LEU A C 1
ATOM 2784 O O . LEU A 1 357 ? -14.340 -3.315 21.460 1.00 97.69 357 LEU A O 1
ATOM 2788 N N . TYR A 1 358 ? -16.084 -2.165 20.671 1.00 97.06 358 TYR A N 1
ATOM 2789 C CA . TYR A 1 358 ? -16.960 -3.320 20.580 1.00 97.06 358 TYR A CA 1
ATOM 2790 C C . TYR A 1 358 ? -17.771 -3.247 19.297 1.00 97.06 358 TYR A C 1
ATOM 2792 O O . TYR A 1 358 ? -18.065 -2.162 18.795 1.00 97.06 358 TYR A O 1
ATOM 2800 N N . PHE A 1 359 ? -18.168 -4.410 18.799 1.00 97.44 359 PHE A N 1
ATOM 2801 C CA . PHE A 1 359 ? -19.187 -4.528 17.766 1.00 97.44 359 PHE A CA 1
ATOM 2802 C C . PHE A 1 359 ? -20.225 -5.562 18.190 1.00 97.44 359 PHE A C 1
ATOM 2804 O O . PHE A 1 359 ? -19.938 -6.469 18.970 1.00 97.44 359 PHE A O 1
ATOM 2811 N N . GLN A 1 360 ? -21.460 -5.382 17.752 1.00 96.62 360 GLN A N 1
ATOM 2812 C CA . GLN A 1 360 ? -22.552 -6.289 18.052 1.00 96.62 360 GLN A CA 1
ATOM 2813 C C . GLN A 1 360 ? -22.435 -7.524 17.160 1.00 96.62 360 GLN A C 1
ATOM 2815 O O . GLN A 1 360 ? -22.322 -7.391 15.947 1.00 96.62 360 GLN A O 1
ATOM 2820 N N . ALA A 1 361 ? -22.476 -8.717 17.749 1.00 95.62 361 ALA A N 1
ATOM 2821 C CA . ALA A 1 361 ? -22.506 -9.970 17.011 1.00 95.62 361 ALA A CA 1
ATOM 2822 C C . ALA A 1 361 ? -23.706 -9.981 16.053 1.00 95.62 361 ALA A C 1
ATOM 2824 O O . ALA A 1 361 ? -24.839 -9.701 16.457 1.00 95.62 361 ALA A O 1
ATOM 2825 N N . PHE A 1 362 ? -23.461 -10.320 14.794 1.00 94.75 362 PHE A N 1
ATOM 2826 C CA . PHE A 1 362 ? -24.460 -10.358 13.731 1.00 94.75 362 PHE A CA 1
ATOM 2827 C C . PHE A 1 362 ? -24.400 -11.704 13.006 1.00 94.75 362 PHE A C 1
ATOM 2829 O O . PHE A 1 362 ? -23.606 -12.581 13.343 1.00 94.75 362 PHE A O 1
ATOM 2836 N N . LYS A 1 363 ? -25.277 -11.907 12.023 1.00 92.88 363 LYS A N 1
ATOM 2837 C CA . LYS A 1 363 ? -25.332 -13.166 11.276 1.00 92.88 363 LYS A CA 1
ATOM 2838 C C . LYS A 1 363 ? -24.180 -13.247 10.274 1.00 92.88 363 LYS A C 1
ATOM 2840 O O . LYS A 1 363 ? -24.324 -12.825 9.132 1.00 92.88 363 LYS A O 1
ATOM 2845 N N . PHE A 1 364 ? -23.056 -13.801 10.716 1.00 91.38 364 PHE A N 1
ATOM 2846 C CA . PHE A 1 364 ? -21.861 -14.058 9.914 1.00 91.38 364 PHE A CA 1
ATOM 2847 C C . PHE A 1 364 ? -21.382 -15.484 10.182 1.00 91.38 364 PHE A C 1
ATOM 2849 O O . PHE A 1 364 ? -21.009 -15.778 11.313 1.00 91.38 364 PHE A O 1
ATOM 2856 N N . VAL A 1 365 ? -21.453 -16.359 9.169 1.00 90.12 365 VAL A N 1
ATOM 2857 C CA . VAL A 1 365 ? -21.074 -17.790 9.247 1.00 90.12 365 VAL A CA 1
ATOM 2858 C C . VAL A 1 365 ? -21.464 -18.451 10.584 1.00 90.12 365 VAL A C 1
ATOM 2860 O O . VAL A 1 365 ? -20.629 -18.903 11.362 1.00 90.12 365 VAL A O 1
ATOM 2863 N N . LEU A 1 366 ? -22.766 -18.434 10.894 1.00 89.62 366 LEU A N 1
ATOM 2864 C CA . LEU A 1 366 ? -23.290 -18.842 12.203 1.00 89.62 366 LEU A CA 1
ATOM 2865 C C . LEU A 1 366 ? -22.849 -20.259 12.595 1.00 89.62 366 LEU A C 1
ATOM 2867 O O . LEU A 1 366 ? -23.043 -21.207 11.840 1.00 89.62 366 LEU A O 1
ATOM 2871 N N . GLY A 1 367 ? -22.310 -20.399 13.806 1.00 85.00 367 GLY A N 1
ATOM 2872 C CA . GLY A 1 367 ? -21.801 -21.668 14.334 1.00 85.00 367 GLY A CA 1
ATOM 2873 C C . GLY A 1 367 ? -20.454 -22.118 13.754 1.00 85.00 367 GLY A C 1
ATOM 2874 O O . GLY A 1 367 ? -19.920 -23.128 14.209 1.00 85.00 367 GLY A O 1
ATOM 2875 N N . GLU A 1 368 ? -19.881 -21.381 12.801 1.00 91.25 368 GLU A N 1
ATOM 2876 C CA . GLU A 1 368 ? -18.539 -21.626 12.272 1.00 91.25 368 GLU A CA 1
ATOM 2877 C C . GLU A 1 368 ? -17.482 -20.785 13.001 1.00 91.25 368 GLU A C 1
ATOM 2879 O O . GLU A 1 368 ? -17.785 -19.871 13.774 1.00 91.25 368 GLU A O 1
ATOM 2884 N N . GLN A 1 369 ? -16.212 -21.113 12.755 1.00 90.00 369 GLN A N 1
ATOM 2885 C CA . GLN A 1 369 ? -15.080 -20.369 13.295 1.00 90.00 369 GLN A CA 1
ATOM 2886 C C . GLN A 1 369 ? -14.898 -19.044 12.552 1.00 90.00 369 GLN A C 1
ATOM 2888 O O . GLN A 1 369 ? -14.804 -19.006 11.328 1.00 90.00 369 GLN A O 1
ATOM 2893 N N . VAL A 1 370 ? -14.781 -17.968 13.321 1.00 94.19 370 VAL A N 1
ATOM 2894 C CA . VAL A 1 370 ? -14.530 -16.608 12.851 1.00 94.19 370 VAL A CA 1
ATOM 2895 C C . VAL A 1 370 ? -13.171 -16.137 13.357 1.00 94.19 370 VAL A C 1
ATOM 2897 O O . VAL A 1 370 ? -12.800 -16.362 14.512 1.00 94.19 370 VAL A O 1
ATOM 2900 N N . PHE A 1 371 ? -12.443 -15.452 12.481 1.00 93.62 371 PHE A N 1
ATOM 2901 C CA . PHE A 1 371 ? -11.150 -14.834 12.741 1.00 93.62 371 PHE A CA 1
ATOM 2902 C C . PHE A 1 371 ? -11.221 -13.347 12.397 1.00 93.62 371 PHE A C 1
ATOM 2904 O O . PHE A 1 371 ? -11.812 -12.964 11.390 1.00 93.62 371 PHE A O 1
ATOM 2911 N N . LEU A 1 372 ? -10.613 -12.506 13.228 1.00 95.00 372 LEU A N 1
ATOM 2912 C CA . LEU A 1 372 ? -10.486 -11.070 13.018 1.00 95.00 372 LEU A CA 1
ATOM 2913 C C . LEU A 1 372 ? -9.034 -10.731 12.684 1.00 95.00 372 LEU A C 1
ATOM 2915 O O . LEU A 1 372 ? -8.151 -10.857 13.528 1.00 95.00 372 LEU A O 1
ATOM 2919 N N . TYR A 1 373 ? -8.808 -10.246 11.472 1.00 93.06 373 TYR A N 1
ATOM 2920 C CA . TYR A 1 373 ? -7.528 -9.727 11.002 1.00 93.06 373 TYR A CA 1
ATOM 2921 C C . TYR A 1 373 ? -7.502 -8.240 11.230 1.00 93.06 373 TYR A C 1
ATOM 2923 O O . TYR A 1 373 ? -8.431 -7.577 10.784 1.00 93.06 373 TYR A O 1
ATOM 2931 N N . CYS A 1 374 ? -6.451 -7.711 11.842 1.00 93.94 374 CYS A N 1
ATOM 2932 C CA . CYS A 1 374 ? -6.263 -6.275 11.971 1.00 93.94 374 CYS A CA 1
ATOM 2933 C C . CYS A 1 374 ? -4.847 -5.864 11.575 1.00 93.94 374 CYS A C 1
ATOM 2935 O O . CYS A 1 374 ? -3.868 -6.330 12.157 1.00 93.94 374 CYS A O 1
ATOM 2937 N N . ASP A 1 375 ? -4.763 -4.936 10.626 1.00 90.44 375 ASP A N 1
ATOM 2938 C CA . ASP A 1 375 ? -3.561 -4.173 10.318 1.00 90.44 375 ASP A CA 1
ATOM 2939 C C . ASP A 1 375 ? -3.457 -3.038 11.348 1.00 90.44 375 ASP A C 1
ATOM 2941 O O . ASP A 1 375 ? -4.347 -2.186 11.443 1.00 90.44 375 ASP A O 1
ATOM 2945 N N . MET A 1 376 ? -2.386 -3.025 12.132 1.00 89.00 376 MET A N 1
ATOM 2946 C CA . MET A 1 376 ? -2.155 -2.086 13.226 1.00 89.00 376 MET A CA 1
ATOM 2947 C C . MET A 1 376 ? -0.885 -1.290 12.988 1.00 89.00 376 MET A C 1
ATOM 2949 O O . MET A 1 376 ? 0.115 -1.842 12.544 1.00 89.00 376 MET A O 1
ATOM 2953 N N . SER A 1 377 ? -0.919 -0.008 13.335 1.00 86.81 377 SER A N 1
ATOM 2954 C CA . SER A 1 377 ? 0.209 0.910 13.172 1.00 86.81 377 SER A CA 1
ATOM 2955 C C . SER A 1 377 ? 0.494 1.655 14.471 1.00 86.81 377 SER A C 1
ATOM 2957 O O . SER A 1 377 ? -0.454 2.099 15.129 1.00 86.81 377 SER A O 1
ATOM 2959 N N . THR A 1 378 ? 1.769 1.851 14.809 1.00 85.62 378 THR A N 1
ATOM 2960 C CA . THR A 1 378 ? 2.189 2.649 15.972 1.00 85.62 378 THR A CA 1
ATOM 2961 C C . THR A 1 378 ? 2.964 3.898 15.609 1.00 85.62 378 THR A C 1
ATOM 2963 O O . THR A 1 378 ? 3.779 3.849 14.694 1.00 85.62 378 THR A O 1
ATOM 2966 N N . TRP A 1 379 ? 2.799 4.958 16.402 1.00 77.88 379 TRP A N 1
ATOM 2967 C CA . TRP A 1 379 ? 3.455 6.253 16.212 1.00 77.88 379 TRP A CA 1
ATOM 2968 C C . TRP A 1 379 ? 3.994 6.828 17.526 1.00 77.88 379 TRP A C 1
ATOM 2970 O O . TRP A 1 379 ? 3.386 6.663 18.577 1.00 77.88 379 TRP A O 1
ATOM 2980 N N . ASP A 1 380 ? 5.122 7.531 17.477 1.00 66.81 380 ASP A N 1
ATOM 2981 C CA . ASP A 1 380 ? 5.810 8.112 18.643 1.00 66.81 380 ASP A CA 1
ATOM 2982 C C . ASP A 1 380 ? 5.237 9.467 19.100 1.00 66.81 380 ASP A C 1
ATOM 2984 O O . ASP A 1 380 ? 5.557 9.954 20.186 1.00 66.81 380 ASP A O 1
ATOM 2988 N N . ARG A 1 381 ? 4.386 10.096 18.281 1.00 67.44 381 ARG A N 1
ATOM 2989 C CA . ARG A 1 381 ? 3.766 11.397 18.569 1.00 67.44 381 ARG A CA 1
ATOM 2990 C C . ARG A 1 381 ? 2.283 11.396 18.237 1.00 67.44 381 ARG A C 1
ATOM 2992 O O . ARG A 1 381 ? 1.859 10.868 17.206 1.00 67.44 381 ARG A O 1
ATOM 2999 N N . GLN A 1 382 ? 1.511 12.083 19.077 1.00 66.88 382 GLN A N 1
ATOM 3000 C CA . GLN A 1 382 ? 0.117 12.383 18.782 1.00 66.88 382 GLN A CA 1
ATOM 3001 C C . GLN A 1 382 ? 0.069 13.347 17.598 1.00 66.88 382 GLN A C 1
ATOM 3003 O O . GLN A 1 382 ? 0.515 14.490 17.677 1.00 66.88 382 GLN A O 1
ATOM 3008 N N . SER A 1 383 ? -0.428 12.851 16.478 1.00 70.88 383 SER A N 1
ATOM 3009 C CA . SER A 1 383 ? -0.663 13.624 15.268 1.00 70.88 383 SER A CA 1
ATOM 3010 C C . SER A 1 383 ? -1.863 13.006 14.580 1.00 70.88 383 SER A C 1
ATOM 3012 O O . SER A 1 383 ? -1.940 11.784 14.462 1.00 70.88 383 SER A O 1
ATOM 3014 N N . PHE A 1 384 ? -2.799 13.849 14.162 1.00 72.38 384 PHE A N 1
ATOM 3015 C CA . PHE A 1 384 ? -4.001 13.408 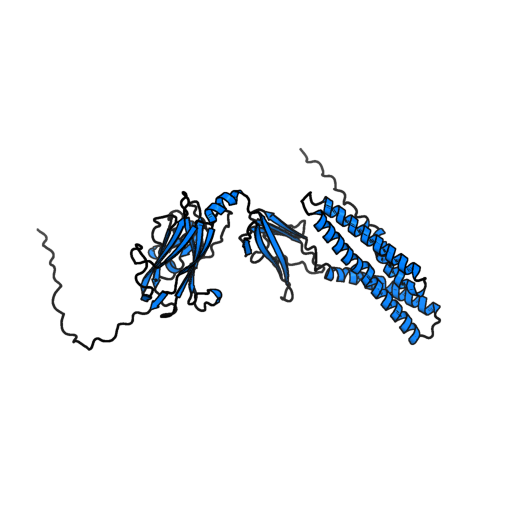13.477 1.00 72.38 384 PHE A CA 1
ATOM 3016 C C . PHE A 1 384 ? -3.898 13.794 12.015 1.00 72.38 384 PHE A C 1
ATOM 3018 O O . PHE A 1 384 ? -3.691 14.956 11.662 1.00 72.38 384 PHE A O 1
ATOM 3025 N N . ASN A 1 385 ? -4.011 12.799 11.153 1.00 73.31 385 ASN A N 1
ATOM 3026 C CA . ASN A 1 385 ? -4.051 12.987 9.716 1.00 73.31 385 ASN A CA 1
ATOM 3027 C C . ASN A 1 385 ? -4.860 11.842 9.094 1.00 73.31 385 ASN A C 1
ATOM 3029 O O . ASN A 1 385 ? -5.419 10.998 9.796 1.00 73.31 385 ASN A O 1
ATOM 3033 N N . VAL A 1 386 ? -4.942 11.813 7.766 1.00 74.44 386 VAL A N 1
ATOM 3034 C CA . VAL A 1 386 ? -5.701 10.776 7.054 1.00 74.44 386 VAL A CA 1
ATOM 3035 C C . VAL A 1 386 ? -5.137 9.369 7.319 1.00 74.44 386 VAL A C 1
ATOM 3037 O O . VAL A 1 386 ? -5.883 8.399 7.243 1.00 74.44 386 VAL A O 1
ATOM 3040 N N . ASP A 1 387 ? -3.868 9.256 7.699 1.00 72.25 387 ASP A N 1
ATOM 3041 C CA . ASP A 1 387 ? -3.153 8.013 8.001 1.00 72.25 387 ASP A CA 1
ATOM 3042 C C . ASP A 1 387 ? -3.180 7.638 9.497 1.00 72.25 387 ASP A C 1
ATOM 3044 O O . ASP A 1 387 ? -2.844 6.514 9.861 1.00 72.25 387 ASP A O 1
ATOM 3048 N N . LYS A 1 388 ? -3.584 8.565 10.373 1.00 84.94 388 LYS A N 1
ATOM 3049 C CA . LYS A 1 388 ? -3.554 8.455 11.840 1.00 84.94 388 LYS A CA 1
ATOM 3050 C C . LYS A 1 388 ? -4.878 8.946 12.411 1.00 84.94 388 LYS A C 1
ATOM 3052 O O . LYS A 1 388 ? -4.995 10.073 12.897 1.00 84.94 388 LYS A O 1
ATOM 3057 N N . LYS A 1 389 ? -5.903 8.109 12.289 1.00 92.12 389 LYS A N 1
ATOM 3058 C CA . LYS A 1 389 ? -7.257 8.421 12.747 1.00 92.12 389 LYS A CA 1
ATOM 3059 C C . LYS A 1 389 ? -7.964 7.174 13.258 1.00 92.12 389 LYS A C 1
ATOM 3061 O O . LYS A 1 389 ? -7.673 6.062 12.830 1.00 92.12 389 LYS A O 1
ATOM 3066 N N . ALA A 1 390 ? -8.914 7.383 14.156 1.00 96.06 390 ALA A N 1
ATOM 3067 C CA . ALA A 1 390 ? -9.902 6.395 14.561 1.00 96.06 390 ALA A CA 1
ATOM 3068 C C . ALA A 1 390 ? -11.265 7.082 14.480 1.00 96.06 390 ALA A C 1
ATOM 3070 O O . ALA A 1 390 ? -11.609 7.905 15.323 1.00 96.06 390 ALA A O 1
ATOM 3071 N N . CYS A 1 391 ? -11.996 6.820 13.405 1.00 97.00 391 CYS A N 1
ATOM 3072 C CA . CYS A 1 391 ? -13.247 7.491 13.092 1.00 97.00 391 CYS A CA 1
ATOM 3073 C C . CYS A 1 391 ? -14.415 6.549 13.354 1.00 97.00 391 CYS A C 1
ATOM 3075 O O . CYS A 1 391 ? -14.405 5.410 12.884 1.00 97.00 391 CYS A O 1
ATOM 3077 N N . GLN A 1 392 ? -15.441 7.042 14.039 1.00 96.69 392 GLN A N 1
ATOM 3078 C CA . GLN A 1 392 ? -16.718 6.347 14.179 1.00 96.69 392 GLN A CA 1
ATOM 3079 C C . GLN A 1 392 ? -17.856 7.178 13.599 1.00 96.69 392 GLN A C 1
ATOM 3081 O O . GLN A 1 392 ? -17.792 8.405 13.548 1.00 96.69 392 GLN A O 1
ATOM 3086 N N . TYR A 1 393 ? -18.909 6.507 13.163 1.00 97.25 393 TYR A N 1
ATOM 3087 C CA . TYR A 1 393 ? -20.108 7.134 12.647 1.00 97.25 393 TYR A CA 1
ATOM 3088 C C . TYR A 1 393 ? -21.150 7.266 13.755 1.00 97.25 393 TYR A C 1
ATOM 3090 O O . TYR A 1 393 ? -21.589 6.277 14.341 1.00 97.25 393 TYR A O 1
ATOM 3098 N N . LEU A 1 394 ? -21.570 8.497 14.033 1.00 96.00 394 LEU A N 1
ATOM 3099 C CA . LEU A 1 394 ? -22.643 8.782 14.974 1.00 96.00 394 LEU A CA 1
ATOM 3100 C C . LEU A 1 394 ? -23.975 8.792 14.232 1.00 96.00 394 LEU A C 1
ATOM 3102 O O . LEU A 1 394 ? -24.305 9.771 13.561 1.00 96.00 394 LEU A O 1
ATOM 3106 N N . LYS A 1 395 ? -24.760 7.721 14.378 1.00 94.25 395 LYS A N 1
ATOM 3107 C CA . LYS A 1 395 ? -26.057 7.582 13.695 1.00 94.25 395 LYS A CA 1
ATOM 3108 C C . LYS A 1 395 ? -27.040 8.694 14.062 1.00 94.25 395 LYS A C 1
ATOM 3110 O O . LYS A 1 395 ? -27.674 9.244 13.169 1.00 94.25 395 LYS A O 1
ATOM 3115 N N . ASP A 1 396 ? -27.088 9.092 15.333 1.00 94.44 396 ASP A N 1
ATOM 3116 C CA . ASP A 1 396 ? -27.993 10.148 15.816 1.00 94.44 396 ASP A CA 1
ATOM 3117 C C . ASP A 1 396 ? -27.692 11.528 15.210 1.00 94.44 396 ASP A C 1
ATOM 3119 O O . ASP A 1 396 ? -28.569 12.381 15.113 1.00 94.44 396 ASP A O 1
ATOM 3123 N N . GLN A 1 397 ? -26.442 11.751 14.796 1.00 94.25 397 GLN A N 1
ATOM 3124 C CA . GLN A 1 397 ? -25.968 13.023 14.242 1.00 94.25 397 GLN A CA 1
ATOM 3125 C C . GLN A 1 397 ? -25.675 12.941 12.739 1.00 94.25 397 GLN A C 1
ATOM 3127 O O . GLN A 1 397 ? -25.310 13.946 12.131 1.00 94.25 397 GLN A O 1
ATOM 3132 N N . ASN A 1 398 ? -25.818 11.750 12.148 1.00 94.75 398 ASN A N 1
ATOM 3133 C CA . ASN A 1 398 ? -25.554 11.453 10.744 1.00 94.75 398 ASN A CA 1
ATOM 3134 C C . ASN A 1 398 ? -24.177 11.959 10.259 1.00 94.75 398 ASN A C 1
ATOM 3136 O O . ASN A 1 398 ? -24.056 12.507 9.161 1.00 94.75 398 ASN A O 1
ATOM 3140 N N . ARG A 1 399 ? -23.133 11.808 11.087 1.00 95.06 399 ARG A N 1
ATOM 3141 C CA . ARG A 1 399 ? -21.778 12.308 10.794 1.00 95.06 399 ARG A CA 1
ATOM 3142 C C . ARG A 1 399 ? -20.682 11.369 11.289 1.00 95.06 399 ARG A C 1
ATOM 3144 O O . ARG A 1 399 ? -20.858 10.671 12.286 1.00 95.06 399 ARG A O 1
ATOM 3151 N N . TRP A 1 400 ? -19.528 11.422 10.628 1.00 96.19 400 TRP A N 1
ATOM 3152 C CA . TRP A 1 400 ? -18.292 10.839 11.144 1.00 96.19 400 TRP A CA 1
ATOM 3153 C C . TRP A 1 400 ? -17.675 11.743 12.212 1.00 96.19 400 TRP A C 1
ATOM 3155 O O . TRP A 1 400 ? -17.624 12.961 12.044 1.00 96.19 400 TRP A O 1
ATOM 3165 N N . GLU A 1 401 ? -17.189 11.137 13.288 1.00 96.06 401 GLU A N 1
ATOM 3166 C CA . GLU A 1 401 ? -16.510 11.807 14.392 1.00 96.06 401 GLU A CA 1
ATOM 3167 C C . GLU A 1 401 ? -15.166 11.129 14.676 1.00 96.06 401 GLU A C 1
ATOM 3169 O O . GLU A 1 401 ? -15.061 9.897 14.672 1.00 96.06 401 GLU A O 1
ATOM 3174 N N . LEU A 1 402 ? -14.129 11.942 14.891 1.00 95.94 402 LEU A N 1
ATOM 3175 C CA . LEU A 1 402 ? -12.804 11.469 15.283 1.00 95.94 402 LEU A CA 1
ATOM 3176 C C . LEU A 1 402 ? -12.794 11.154 16.785 1.00 95.94 402 LEU A C 1
ATOM 3178 O O . LEU A 1 402 ? -13.145 12.009 17.593 1.00 95.94 402 LEU A O 1
ATOM 3182 N N . LEU A 1 403 ? -12.355 9.946 17.148 1.00 95.31 403 LEU A N 1
ATOM 3183 C CA . LEU A 1 403 ? -12.341 9.448 18.526 1.00 95.31 403 LEU A CA 1
ATOM 3184 C C . LEU A 1 403 ? -11.515 10.329 19.468 1.00 95.31 403 LEU A C 1
ATOM 3186 O O . LEU A 1 403 ? -11.964 10.665 20.560 1.00 95.31 403 LEU A O 1
ATOM 3190 N N . ASP A 1 404 ? -10.287 10.642 19.057 1.00 91.38 404 ASP A N 1
ATOM 3191 C CA . ASP A 1 404 ? -9.290 11.258 19.932 1.00 91.38 404 ASP A CA 1
ATOM 3192 C C . ASP A 1 404 ? -9.441 12.791 20.020 1.00 91.38 404 ASP A C 1
ATOM 3194 O O . ASP A 1 404 ? -9.032 13.390 21.013 1.00 91.38 404 ASP A O 1
ATOM 3198 N N . ASP A 1 405 ? -10.040 13.425 19.004 1.00 91.38 405 ASP A N 1
ATOM 3199 C CA . ASP A 1 405 ? -10.350 14.861 18.990 1.00 91.38 405 ASP A CA 1
ATOM 3200 C C . ASP A 1 405 ? -11.576 15.165 18.100 1.00 91.38 405 ASP A C 1
ATOM 3202 O O . ASP A 1 405 ? -11.439 15.385 16.888 1.00 91.38 405 ASP A O 1
ATOM 3206 N N . PRO A 1 406 ? -12.790 15.236 18.681 1.00 92.94 406 PRO A N 1
ATOM 3207 C CA . PRO A 1 406 ? -14.010 15.530 17.932 1.00 92.94 406 PRO A CA 1
ATOM 3208 C C . PRO A 1 406 ? -13.978 16.859 17.162 1.00 92.94 406 PRO A C 1
ATOM 3210 O O . PRO A 1 406 ? -14.666 16.985 16.143 1.00 92.94 406 PRO A O 1
ATOM 3213 N N . ALA A 1 407 ? -13.172 17.845 17.581 1.00 90.94 407 ALA A N 1
ATOM 3214 C CA . ALA A 1 407 ? -13.055 19.123 16.875 1.00 90.94 407 ALA A CA 1
ATOM 3215 C C . ALA A 1 407 ? -12.360 18.975 15.508 1.00 90.94 407 ALA A C 1
ATOM 3217 O O . ALA A 1 407 ? -12.591 19.781 14.605 1.00 90.94 407 ALA A O 1
ATOM 3218 N N . GLN A 1 408 ? -11.566 17.916 15.317 1.00 91.62 408 GLN A N 1
ATOM 3219 C CA . GLN A 1 408 ? -10.857 17.612 14.070 1.00 91.62 408 GLN A CA 1
ATOM 3220 C C . GLN A 1 408 ? -11.547 16.537 13.218 1.00 91.62 408 GLN A C 1
ATOM 3222 O O . GLN A 1 408 ? -10.939 15.928 12.336 1.00 91.62 408 GLN A O 1
ATOM 3227 N N . SER A 1 409 ? -12.855 16.344 13.406 1.00 94.12 409 SER A N 1
ATOM 3228 C CA . SER A 1 409 ? -13.644 15.345 12.666 1.00 94.12 409 SER A CA 1
ATOM 3229 C C . SER A 1 409 ? -13.643 15.527 11.139 1.00 94.12 409 SER A C 1
ATOM 3231 O O . SER A 1 409 ? -13.985 14.594 10.414 1.00 94.12 409 SER A O 1
ATOM 3233 N N . TYR A 1 410 ? -13.190 16.674 10.614 1.00 89.44 410 TYR A N 1
ATOM 3234 C CA . TYR A 1 410 ? -12.969 16.866 9.175 1.00 89.44 410 TYR A CA 1
ATOM 3235 C C . TYR A 1 410 ? -11.983 15.842 8.579 1.00 89.44 410 TYR A C 1
ATOM 3237 O O . TYR A 1 410 ? -12.092 15.512 7.398 1.00 89.44 410 TYR A O 1
ATOM 3245 N N . ILE A 1 411 ? -11.066 15.289 9.382 1.00 90.44 411 ILE A N 1
ATOM 3246 C CA . ILE A 1 411 ? -10.130 14.223 8.980 1.00 90.44 411 ILE A CA 1
ATOM 3247 C C . ILE A 1 411 ? -10.884 12.939 8.589 1.00 90.44 411 ILE A C 1
ATOM 3249 O O . ILE A 1 411 ? -10.442 12.191 7.717 1.00 90.44 411 ILE A O 1
ATOM 3253 N N . CYS A 1 412 ? -12.057 12.709 9.183 1.00 94.38 412 CYS A N 1
ATOM 3254 C CA . CYS A 1 412 ? -12.912 11.557 8.913 1.00 94.38 412 CYS A CA 1
ATOM 3255 C C . CYS A 1 412 ? -13.853 11.752 7.712 1.00 94.38 412 CYS A C 1
ATOM 3257 O O . CYS A 1 412 ? -14.583 10.831 7.354 1.00 94.38 412 CYS A O 1
ATOM 3259 N N . SER A 1 413 ? -13.842 12.918 7.057 1.00 91.00 413 SER A N 1
ATOM 3260 C CA . SER A 1 413 ? -14.721 13.204 5.907 1.00 91.00 413 SER A CA 1
ATOM 3261 C C . SER A 1 413 ? -14.525 12.240 4.729 1.00 91.00 413 SER A C 1
ATOM 3263 O O . SER A 1 413 ? -15.455 11.990 3.966 1.00 91.00 413 SER A O 1
ATOM 3265 N N . CYS A 1 414 ? -13.339 11.641 4.602 1.00 90.44 414 CYS A N 1
ATOM 3266 C CA . CYS A 1 414 ? -13.050 10.656 3.565 1.00 90.44 414 CYS A CA 1
ATOM 3267 C C . CYS A 1 414 ? -13.644 9.264 3.838 1.00 90.44 414 CYS A C 1
ATOM 3269 O O . CYS A 1 414 ? -13.639 8.430 2.935 1.00 90.44 414 CYS A O 1
ATOM 3271 N N . CYS A 1 415 ? -14.176 8.998 5.037 1.00 92.44 415 CYS A N 1
ATOM 3272 C CA . CYS A 1 415 ? -14.695 7.678 5.402 1.00 92.44 415 CYS A CA 1
ATOM 3273 C C . CYS A 1 415 ? -15.936 7.258 4.593 1.00 92.44 415 CYS A C 1
ATOM 3275 O O . CYS A 1 415 ? -16.166 6.063 4.435 1.00 92.44 415 CYS A O 1
ATOM 3277 N N . ASP A 1 416 ? -16.693 8.211 4.036 1.00 88.25 416 ASP A N 1
ATOM 3278 C CA . ASP A 1 416 ? -17.808 7.936 3.112 1.00 88.25 416 ASP A CA 1
ATOM 3279 C C . ASP A 1 416 ? -17.366 7.677 1.664 1.00 88.25 416 ASP A C 1
ATOM 3281 O O . ASP A 1 416 ? -18.176 7.290 0.824 1.00 88.25 416 ASP A O 1
ATOM 3285 N N . SER A 1 417 ? -16.090 7.909 1.358 1.00 86.00 417 SER A N 1
ATOM 3286 C CA . SER A 1 417 ? -15.511 7.712 0.032 1.00 86.00 417 SER A CA 1
ATOM 3287 C C . SER A 1 417 ? -14.251 6.850 0.149 1.00 86.00 417 SER A C 1
ATOM 3289 O O . SER A 1 417 ? -14.294 5.764 0.727 1.00 86.00 417 SER A O 1
ATOM 3291 N N . SER A 1 418 ? -13.129 7.322 -0.383 1.00 83.38 418 SER A N 1
ATOM 3292 C CA . SER A 1 418 ? -11.836 6.656 -0.283 1.00 83.38 418 SER A CA 1
ATOM 3293 C C . SER A 1 418 ? -10.854 7.609 0.378 1.00 83.38 418 SER A C 1
ATOM 3295 O O . SER A 1 418 ? -10.581 8.692 -0.142 1.00 83.38 418 SER A O 1
ATOM 3297 N N . CYS A 1 419 ? -10.303 7.212 1.522 1.00 80.81 419 CYS A N 1
ATOM 3298 C CA . CYS A 1 419 ? -9.246 7.975 2.173 1.00 80.81 419 CYS A CA 1
ATOM 3299 C C . CYS A 1 419 ? -7.939 7.821 1.390 1.00 80.81 419 CYS A C 1
ATOM 3301 O O . CYS A 1 419 ? -7.373 6.732 1.312 1.00 80.81 419 CYS A O 1
ATOM 3303 N N . ILE A 1 420 ? -7.479 8.921 0.789 1.00 71.56 420 ILE A N 1
ATOM 3304 C CA . ILE A 1 420 ? -6.180 8.984 0.117 1.00 71.56 420 ILE A CA 1
ATOM 3305 C C . ILE A 1 420 ? -5.118 9.184 1.192 1.00 71.56 420 ILE A C 1
ATOM 3307 O O . ILE A 1 420 ? -5.026 10.249 1.804 1.00 71.56 420 ILE A O 1
ATOM 3311 N N . HIS A 1 421 ? -4.338 8.139 1.408 1.00 59.75 421 HIS A N 1
ATOM 3312 C CA . HIS A 1 421 ? -3.215 8.129 2.326 1.00 59.75 421 HIS A CA 1
ATOM 3313 C C . HIS A 1 421 ? -2.104 9.048 1.805 1.00 59.75 421 HIS A C 1
ATOM 3315 O O . HIS A 1 421 ? -1.720 8.966 0.639 1.00 59.75 421 HIS A O 1
ATOM 3321 N N . ARG A 1 422 ? -1.623 9.971 2.646 1.00 48.81 422 ARG A N 1
ATOM 3322 C CA . ARG A 1 422 ? -0.450 10.795 2.346 1.00 48.81 422 ARG A CA 1
ATOM 3323 C C . ARG A 1 422 ? 0.665 10.216 3.176 1.00 48.81 422 ARG A C 1
ATOM 3325 O O . ARG A 1 422 ? 0.849 10.594 4.323 1.00 48.81 422 ARG A O 1
ATOM 3332 N N . THR A 1 423 ? 1.431 9.313 2.599 1.00 39.56 423 THR A N 1
ATOM 3333 C CA . THR A 1 423 ? 2.570 8.706 3.283 1.00 39.56 423 THR A CA 1
ATOM 3334 C C . THR A 1 423 ? 3.706 9.714 3.444 1.00 39.56 423 THR A C 1
ATOM 3336 O O . THR A 1 423 ? 4.719 9.684 2.753 1.00 39.56 423 THR A O 1
ATOM 3339 N N . THR A 1 424 ? 3.530 10.654 4.369 1.00 34.31 424 THR A N 1
ATOM 3340 C CA . THR A 1 424 ? 4.626 11.387 4.981 1.00 34.31 424 THR A CA 1
ATOM 3341 C C . THR A 1 424 ? 5.532 10.373 5.652 1.00 34.31 424 THR A C 1
ATOM 3343 O O . THR A 1 424 ? 5.070 9.502 6.390 1.00 34.31 424 THR A O 1
ATOM 3346 N N . PHE A 1 425 ? 6.823 10.496 5.376 1.00 34.47 425 PHE A N 1
ATOM 3347 C CA . PHE A 1 425 ? 7.892 9.727 5.989 1.00 34.47 425 PHE A CA 1
ATOM 3348 C C . PHE A 1 425 ? 8.038 10.120 7.452 1.00 34.47 425 PHE A C 1
ATOM 3350 O O . PHE A 1 425 ? 8.916 10.879 7.849 1.00 34.47 425 PHE A O 1
ATOM 3357 N N . GLU A 1 426 ? 7.108 9.640 8.252 1.00 40.41 426 GLU A N 1
ATOM 3358 C CA . GLU A 1 426 ? 7.221 9.658 9.688 1.00 40.41 426 GLU A CA 1
ATOM 3359 C C . GLU A 1 426 ? 7.385 8.205 10.157 1.00 40.41 426 GLU A C 1
ATOM 3361 O O . GLU A 1 426 ? 6.948 7.249 9.514 1.00 40.41 426 GLU A O 1
ATOM 3366 N N . SER A 1 427 ? 8.021 8.054 11.311 1.00 48.62 427 SER A N 1
ATOM 3367 C CA . SER A 1 427 ? 8.421 6.792 11.926 1.00 48.62 427 SER A CA 1
ATOM 3368 C C . SER A 1 427 ? 7.235 5.989 12.494 1.00 48.62 427 SER A C 1
ATOM 3370 O O . SER A 1 427 ? 7.012 5.992 13.706 1.00 48.62 427 SER A O 1
ATOM 3372 N N . GLY A 1 428 ? 6.493 5.291 11.630 1.00 49.72 428 GLY A N 1
ATOM 3373 C CA . GLY A 1 428 ? 5.446 4.337 12.015 1.00 49.72 428 GLY A CA 1
ATOM 3374 C C . GLY A 1 428 ? 5.890 2.873 11.892 1.00 49.72 428 GLY A C 1
ATOM 3375 O O . GLY A 1 428 ? 6.623 2.524 10.964 1.00 49.72 428 GLY A O 1
ATOM 3376 N N . MET A 1 429 ? 5.474 2.002 12.819 1.00 61.50 429 MET A N 1
ATOM 3377 C CA . MET A 1 429 ? 5.658 0.542 12.707 1.00 61.50 429 MET A CA 1
ATOM 3378 C C . MET A 1 429 ? 4.304 -0.129 12.482 1.00 61.50 429 MET A C 1
ATOM 3380 O O . MET A 1 429 ? 3.422 -0.010 13.329 1.00 61.50 429 MET A O 1
ATOM 3384 N N . ASP A 1 430 ? 4.180 -0.847 11.364 1.00 70.50 430 ASP A N 1
ATOM 3385 C CA . ASP A 1 430 ? 2.963 -1.559 10.973 1.00 70.50 430 ASP A CA 1
ATOM 3386 C C . ASP A 1 430 ? 3.113 -3.067 11.201 1.00 70.50 430 ASP A C 1
ATOM 3388 O O . ASP A 1 430 ? 4.162 -3.650 10.910 1.00 70.50 430 ASP A O 1
ATOM 3392 N N . THR A 1 431 ? 2.063 -3.709 11.703 1.00 79.31 431 THR A N 1
ATOM 3393 C CA . THR A 1 431 ? 1.986 -5.160 11.892 1.00 79.31 431 THR A CA 1
ATOM 3394 C C . THR A 1 431 ? 0.568 -5.666 11.659 1.00 79.31 431 THR A C 1
ATOM 3396 O O . THR A 1 431 ? -0.394 -4.923 11.828 1.00 79.31 431 THR A O 1
ATOM 3399 N N . GLN A 1 432 ? 0.424 -6.939 11.308 1.00 84.31 432 GLN A N 1
ATOM 3400 C CA . GLN A 1 432 ? -0.875 -7.597 11.209 1.00 84.31 432 GLN A CA 1
ATOM 3401 C C . GLN A 1 432 ? -1.033 -8.576 12.372 1.00 84.31 432 GLN A C 1
ATOM 3403 O O . GLN A 1 432 ? -0.135 -9.375 12.632 1.00 84.31 432 GLN A O 1
ATOM 3408 N N . GLN A 1 433 ? -2.171 -8.522 13.062 1.00 84.94 433 GLN A N 1
ATOM 3409 C CA . GLN A 1 433 ? -2.541 -9.495 14.093 1.00 84.94 433 GLN A CA 1
ATOM 3410 C C . GLN A 1 433 ? -3.841 -10.202 13.739 1.00 84.94 433 GLN A C 1
ATOM 3412 O O . GLN A 1 433 ? -4.700 -9.649 13.047 1.00 84.94 433 GLN A O 1
ATOM 3417 N N . VAL A 1 434 ? -3.970 -11.429 14.238 1.00 89.44 434 VAL A N 1
ATOM 3418 C CA . VAL A 1 434 ? -5.134 -12.288 14.023 1.00 89.44 434 VAL A CA 1
ATOM 3419 C C . VAL A 1 434 ? -5.704 -12.686 15.376 1.00 89.44 434 VAL A C 1
ATOM 3421 O O . VAL A 1 434 ? -4.997 -13.237 16.213 1.00 89.44 434 VAL A O 1
ATOM 3424 N N . LEU A 1 435 ? -6.990 -12.420 15.579 1.00 90.12 435 LEU A N 1
ATOM 3425 C CA . LEU A 1 435 ? -7.738 -12.797 16.771 1.00 90.12 435 LEU A CA 1
ATOM 3426 C C . LEU A 1 435 ? -8.768 -13.865 16.414 1.00 90.12 435 LEU A C 1
ATOM 3428 O O . LEU A 1 435 ? -9.663 -13.631 15.605 1.00 90.12 435 LEU A O 1
ATOM 3432 N N . GLY A 1 436 ? -8.660 -15.034 17.034 1.00 88.31 436 GLY A N 1
ATOM 3433 C CA . GLY A 1 436 ? -9.595 -16.132 16.839 1.00 88.31 436 GLY A CA 1
ATOM 3434 C C . GLY A 1 436 ? -9.006 -17.486 17.242 1.00 88.31 436 GLY A C 1
ATOM 3435 O O . GLY A 1 436 ? -7.853 -17.554 17.670 1.00 88.31 436 GLY A O 1
ATOM 3436 N N . PRO A 1 437 ? -9.786 -18.566 17.102 1.00 92.81 437 PRO A N 1
ATOM 3437 C CA . PRO A 1 437 ? -11.163 -18.563 16.613 1.00 92.81 437 PRO A CA 1
ATOM 3438 C C . PRO A 1 437 ? -12.167 -18.098 17.680 1.00 92.81 437 PRO A C 1
ATOM 3440 O O . PRO A 1 437 ? -12.012 -18.370 18.870 1.00 92.81 437 PRO A O 1
ATOM 3443 N N . PHE A 1 438 ? -13.239 -17.448 17.241 1.00 92.75 438 PHE A N 1
ATOM 3444 C CA . PHE A 1 438 ? -14.459 -17.243 18.028 1.00 92.75 438 PHE A CA 1
ATOM 3445 C C . PHE A 1 438 ? -15.684 -17.569 17.173 1.00 92.75 438 PHE A C 1
ATOM 3447 O O . PHE A 1 438 ? -15.565 -17.715 15.962 1.00 92.75 438 PHE A O 1
ATOM 3454 N N . THR A 1 439 ? -16.853 -17.739 17.781 1.00 92.81 439 THR A N 1
ATOM 3455 C CA . THR A 1 439 ? -18.068 -18.141 17.059 1.00 92.81 439 THR A CA 1
ATOM 3456 C C . THR A 1 439 ? -19.224 -17.203 17.368 1.00 92.81 439 THR A C 1
ATOM 3458 O O . THR A 1 439 ? -19.343 -16.670 18.476 1.00 92.81 439 THR A O 1
ATOM 3461 N N . MET A 1 440 ? -20.079 -16.990 16.370 1.00 94.62 440 MET A N 1
ATOM 3462 C CA . MET A 1 440 ? -21.345 -16.279 16.525 1.00 94.62 440 MET A CA 1
ATOM 3463 C C . MET A 1 440 ? -22.479 -17.284 16.366 1.00 94.62 440 MET A C 1
ATOM 3465 O O . MET A 1 440 ? -22.529 -18.009 15.375 1.00 94.62 440 MET A O 1
ATOM 3469 N N . VAL A 1 441 ? -23.379 -17.351 17.341 1.00 94.19 441 VAL A N 1
ATOM 3470 C CA . VAL A 1 441 ? -24.480 -18.324 17.355 1.00 94.19 441 VAL A CA 1
ATOM 3471 C C . VAL A 1 441 ? -25.816 -17.614 17.516 1.00 94.19 441 VAL A C 1
ATOM 3473 O O . VAL A 1 441 ? -25.926 -16.617 18.232 1.00 94.19 441 VAL A O 1
ATOM 3476 N N . ASP A 1 442 ? -26.846 -18.113 16.837 1.00 92.06 442 ASP A N 1
ATOM 3477 C CA . ASP A 1 442 ? -28.209 -17.637 17.066 1.00 92.06 442 ASP A CA 1
ATOM 3478 C C . ASP A 1 442 ? -28.690 -18.091 18.456 1.00 92.06 442 ASP A C 1
ATOM 3480 O O . ASP A 1 442 ? -28.253 -19.111 18.997 1.00 92.06 442 ASP A O 1
ATOM 3484 N N . PHE A 1 443 ? -29.610 -17.328 19.047 1.00 79.62 443 PHE A N 1
ATOM 3485 C CA . PHE A 1 443 ? -30.263 -17.730 20.287 1.00 79.62 443 PHE A CA 1
ATOM 3486 C C . PHE A 1 443 ? -31.138 -18.963 20.025 1.00 79.62 443 PHE A C 1
ATOM 3488 O O . PHE A 1 443 ? -32.215 -18.851 19.440 1.00 79.62 443 PHE A O 1
ATOM 3495 N N . GLN A 1 444 ? -30.691 -20.143 20.459 1.00 61.62 444 GLN A N 1
ATOM 3496 C CA . GLN A 1 444 ? -31.573 -21.298 20.597 1.00 61.62 444 GLN A CA 1
ATOM 3497 C C . GLN A 1 444 ? -32.217 -21.248 21.985 1.00 61.62 444 GLN A C 1
ATOM 3499 O O . GLN A 1 444 ? -31.509 -21.444 22.976 1.00 61.62 444 GLN A O 1
ATOM 3504 N N . PRO A 1 445 ? -33.539 -21.024 22.104 1.00 52.34 445 PRO A N 1
ATOM 3505 C CA . PRO A 1 445 ? -34.223 -21.360 23.339 1.00 52.34 445 PRO A CA 1
ATOM 3506 C C . PRO A 1 445 ? -34.049 -22.866 23.540 1.00 52.34 445 PRO A C 1
ATOM 3508 O O . PRO A 1 445 ? -34.451 -23.668 22.695 1.00 52.34 445 PRO A O 1
ATOM 3511 N N . SER A 1 446 ? -33.389 -23.251 24.627 1.00 40.41 446 SER A N 1
ATOM 3512 C CA . SER A 1 446 ? -33.275 -24.643 25.041 1.00 40.41 446 SER A CA 1
ATOM 3513 C C . SER A 1 446 ? -34.681 -25.205 25.244 1.00 40.41 446 SER A C 1
ATOM 3515 O O . SER A 1 446 ? -35.335 -24.937 26.249 1.00 40.41 446 SER A O 1
ATOM 3517 N N . GLY A 1 447 ? -35.169 -25.952 24.259 1.00 40.41 447 GLY A N 1
ATOM 3518 C CA . GLY A 1 447 ? -36.412 -26.693 24.357 1.00 40.41 447 GLY A CA 1
ATOM 3519 C C . GLY A 1 447 ? -36.223 -27.921 25.233 1.00 40.41 447 GLY A C 1
ATOM 3520 O O . GLY A 1 447 ? -35.903 -28.978 24.712 1.00 40.41 447 GLY A O 1
ATOM 3521 N N . THR A 1 448 ? -36.457 -27.761 26.534 1.00 40.81 448 THR A N 1
ATOM 3522 C CA . THR A 1 448 ? -37.166 -28.724 27.389 1.00 40.81 448 THR A CA 1
ATOM 3523 C C . THR A 1 448 ? -37.664 -27.977 28.623 1.00 40.81 448 THR A C 1
ATOM 3525 O O . THR A 1 448 ? -37.023 -28.014 29.666 1.00 40.81 448 THR A O 1
ATOM 3528 N N . ASP A 1 449 ? -38.815 -27.320 28.504 1.00 36.47 449 ASP A N 1
ATOM 3529 C CA . ASP A 1 449 ? -39.752 -27.249 29.622 1.00 36.47 449 ASP A CA 1
ATOM 3530 C C . ASP A 1 449 ? -41.026 -27.942 29.149 1.00 36.47 449 ASP A C 1
ATOM 3532 O O . ASP A 1 449 ? -41.705 -27.505 28.216 1.00 36.47 449 ASP A O 1
ATOM 3536 N N . GLN A 1 450 ? -41.286 -29.108 29.741 1.00 42.12 450 GLN A N 1
ATOM 3537 C CA . GLN A 1 450 ? -42.617 -29.689 29.718 1.00 42.12 450 GLN A CA 1
ATOM 3538 C C . GLN A 1 450 ? -43.564 -28.686 30.373 1.00 42.12 450 GLN A C 1
ATOM 3540 O O . GLN A 1 450 ? -43.235 -28.087 31.394 1.00 42.12 450 GLN A O 1
ATOM 3545 N N . GLY A 1 451 ? -44.713 -28.481 29.731 1.00 43.19 451 GLY A N 1
ATOM 3546 C CA . GLY A 1 451 ? -45.635 -27.401 30.039 1.00 43.19 451 GLY A CA 1
ATOM 3547 C C . GLY A 1 451 ? -46.017 -27.300 31.512 1.00 43.19 451 GLY A C 1
ATOM 3548 O O . GLY A 1 451 ? -46.342 -28.292 32.161 1.00 43.19 451 GLY A O 1
ATOM 3549 N N . ILE A 1 452 ? -46.050 -26.060 31.992 1.00 37.06 452 ILE A N 1
ATOM 3550 C CA . ILE A 1 452 ? -46.842 -25.661 33.148 1.00 37.06 452 ILE A CA 1
ATOM 3551 C C . ILE A 1 452 ? -47.715 -24.481 32.714 1.00 37.06 452 ILE A C 1
ATOM 3553 O O . ILE A 1 452 ? -47.258 -23.544 32.061 1.00 37.06 452 ILE A O 1
ATOM 3557 N N . ASP A 1 453 ? -48.995 -24.625 33.041 1.00 31.64 453 ASP A N 1
ATOM 3558 C CA . ASP A 1 453 ? -50.152 -23.830 32.652 1.00 31.64 453 ASP A CA 1
ATOM 3559 C C . ASP A 1 453 ? -49.971 -22.306 32.660 1.00 31.64 453 ASP A C 1
ATOM 3561 O O . ASP A 1 453 ? -49.620 -21.674 33.658 1.00 31.64 453 ASP A O 1
ATOM 3565 N N . THR A 1 454 ? -50.412 -21.693 31.563 1.00 41.22 454 THR A N 1
ATOM 3566 C CA . THR A 1 454 ? -50.857 -20.301 31.512 1.00 41.22 454 THR A CA 1
ATOM 3567 C C . THR A 1 454 ? -52.161 -20.148 32.300 1.00 41.22 454 THR A C 1
ATOM 3569 O O . THR A 1 454 ? -53.231 -20.273 31.712 1.00 41.22 454 THR A O 1
ATOM 3572 N N . ASN A 1 455 ? -52.091 -19.914 33.618 1.00 41.62 455 ASN A N 1
ATOM 3573 C CA . ASN A 1 455 ? -53.144 -19.248 34.413 1.00 41.62 455 ASN A CA 1
ATOM 3574 C C . ASN A 1 455 ? -52.726 -19.003 35.879 1.00 41.62 455 ASN A C 1
ATOM 3576 O O . ASN A 1 455 ? -53.324 -19.517 36.817 1.00 41.62 455 ASN A O 1
ATOM 3580 N N . GLN A 1 456 ? -51.699 -18.184 36.086 1.00 45.75 456 GLN A N 1
ATOM 3581 C CA . GLN A 1 456 ? -51.411 -17.446 37.327 1.00 45.75 456 GLN A CA 1
ATOM 3582 C C . GLN A 1 456 ? -50.209 -16.569 36.967 1.00 45.75 456 GLN A C 1
ATOM 3584 O O . GLN A 1 456 ? -49.108 -17.064 36.796 1.00 45.75 456 GLN A O 1
ATOM 3589 N N . ILE A 1 457 ? -50.369 -15.301 36.608 1.00 38.91 457 ILE A N 1
ATOM 3590 C CA . ILE A 1 457 ? -50.327 -14.171 37.535 1.00 38.91 457 ILE A CA 1
ATOM 3591 C C . ILE A 1 457 ? -50.925 -12.989 36.753 1.00 38.91 457 ILE A C 1
ATOM 3593 O O . ILE A 1 457 ? -50.240 -12.294 36.009 1.00 38.91 457 ILE A O 1
ATOM 3597 N N . LEU A 1 458 ? -52.235 -12.781 36.886 1.00 38.72 458 LEU A N 1
ATOM 3598 C CA . LEU A 1 458 ? -52.856 -11.481 36.640 1.00 38.72 458 LEU A CA 1
ATOM 3599 C C . LEU A 1 458 ? -53.401 -11.023 37.989 1.00 38.72 458 LEU A C 1
ATOM 3601 O O . LEU A 1 458 ? -54.548 -11.268 38.348 1.00 38.72 458 LEU A O 1
ATOM 3605 N N . GLY A 1 459 ? -52.517 -10.458 38.800 1.00 37.06 459 GLY A N 1
ATOM 3606 C CA . GLY A 1 459 ? -52.860 -10.024 40.139 1.00 37.06 459 GLY A CA 1
ATOM 3607 C C . GLY A 1 459 ? -51.759 -9.157 40.704 1.00 37.06 459 GLY A C 1
ATOM 3608 O O . GLY A 1 459 ? -50.717 -9.667 41.101 1.00 37.06 459 GLY A O 1
ATOM 3609 N N . SER A 1 460 ? -52.074 -7.868 40.822 1.00 36.28 460 SER A N 1
ATOM 3610 C CA . SER A 1 460 ? -51.314 -6.823 41.518 1.00 36.28 460 SER A CA 1
ATOM 3611 C C . SER A 1 460 ? -50.268 -6.121 40.653 1.00 36.28 460 SER A C 1
ATOM 3613 O O . SER A 1 460 ? -49.208 -6.666 40.396 1.00 36.28 460 SER A O 1
ATOM 3615 N N . PHE A 1 461 ? -50.589 -4.905 40.200 1.00 33.94 461 PHE A N 1
ATOM 3616 C CA . PHE A 1 461 ? -49.825 -3.669 40.447 1.00 33.94 461 PHE A CA 1
ATOM 3617 C C . PHE A 1 461 ? -50.220 -2.586 39.433 1.00 33.94 461 PHE A C 1
ATOM 3619 O O . PHE A 1 461 ? -49.507 -2.349 38.470 1.00 33.94 461 PHE A O 1
ATOM 3626 N N . THR A 1 462 ? -51.324 -1.874 39.682 1.00 32.91 462 THR A N 1
ATOM 3627 C CA . THR A 1 462 ? -51.517 -0.500 39.177 1.00 32.91 462 THR A CA 1
ATOM 3628 C C . THR A 1 462 ? -52.549 0.238 40.027 1.00 32.91 462 THR A C 1
ATOM 3630 O O . THR A 1 462 ? -53.739 0.196 39.726 1.00 32.91 462 THR A O 1
ATOM 3633 N N . THR A 1 463 ? -52.108 0.936 41.077 1.00 32.84 463 THR A N 1
ATOM 3634 C CA . THR A 1 463 ? -52.648 2.260 41.456 1.00 32.84 463 THR A CA 1
ATOM 3635 C C . THR A 1 463 ? -51.710 2.917 42.473 1.00 32.84 463 THR A C 1
ATOM 3637 O O . THR A 1 463 ? -51.705 2.559 43.646 1.00 32.84 463 THR A O 1
ATOM 3640 N N . ILE A 1 464 ? -50.901 3.883 42.029 1.00 38.19 464 ILE A N 1
ATOM 3641 C CA . ILE A 1 464 ? -50.281 4.878 42.915 1.00 38.19 464 ILE A CA 1
ATOM 3642 C C . ILE A 1 464 ? -51.004 6.194 42.647 1.00 38.19 464 ILE A C 1
ATOM 3644 O O . ILE A 1 464 ? -51.011 6.699 41.525 1.00 38.19 464 ILE A O 1
ATOM 3648 N N . ALA A 1 465 ? -51.664 6.686 43.691 1.00 35.81 465 ALA A N 1
ATOM 3649 C CA . ALA A 1 465 ? -52.417 7.924 43.730 1.00 35.81 465 ALA A CA 1
ATOM 3650 C C . ALA A 1 465 ? -51.490 9.144 43.866 1.00 35.81 465 ALA A C 1
ATOM 3652 O O . ALA A 1 465 ? -50.523 9.133 44.627 1.00 35.81 465 ALA A O 1
ATOM 3653 N N . SER A 1 466 ? -51.835 10.215 43.159 1.00 40.78 466 SER A N 1
ATOM 3654 C CA . SER A 1 466 ? -51.319 11.575 43.338 1.00 40.78 466 SER A CA 1
ATOM 3655 C C . SER A 1 466 ? -52.058 12.314 44.475 1.00 40.78 466 SER A C 1
ATOM 3657 O O . SER A 1 466 ? -53.274 12.145 44.594 1.00 40.78 466 SER A O 1
ATOM 3659 N N . PRO A 1 467 ? -51.380 13.150 45.291 1.00 48.34 467 PRO A N 1
ATOM 3660 C CA . PRO A 1 467 ? -52.003 13.906 46.385 1.00 48.34 467 PRO A CA 1
ATOM 3661 C C . PRO A 1 467 ? -52.613 15.258 45.932 1.00 48.34 467 PRO A C 1
ATOM 3663 O O . PRO A 1 467 ? -52.333 15.719 44.822 1.00 48.34 467 PRO A O 1
ATOM 3666 N N . PRO A 1 468 ? -53.470 15.893 46.764 1.00 51.06 468 PRO A N 1
ATOM 3667 C CA . PRO A 1 468 ? -54.443 16.892 46.323 1.00 51.06 468 PRO A CA 1
ATOM 3668 C C . PRO A 1 468 ? -53.916 18.336 46.315 1.00 51.06 468 PRO A C 1
ATOM 3670 O O . PRO A 1 468 ? -53.025 18.711 47.077 1.00 51.06 468 PRO A O 1
ATOM 3673 N N . ARG A 1 469 ? -54.536 19.165 45.465 1.00 37.88 469 ARG A N 1
ATOM 3674 C CA . ARG A 1 469 ? -54.355 20.621 45.384 1.00 37.88 469 ARG A CA 1
ATOM 3675 C C . ARG A 1 469 ? -55.324 21.316 46.348 1.00 37.88 469 ARG A C 1
ATOM 3677 O O . ARG A 1 469 ? -56.516 21.032 46.332 1.00 37.88 469 ARG A O 1
ATOM 3684 N N . ALA A 1 470 ? -54.794 22.234 47.151 1.00 45.41 470 ALA A N 1
ATOM 3685 C CA . ALA A 1 470 ? -55.550 23.157 47.989 1.00 45.41 470 ALA A CA 1
ATOM 3686 C C . ALA A 1 470 ? -56.102 24.330 47.159 1.00 45.41 470 ALA A C 1
ATOM 3688 O O . ALA A 1 470 ? -55.333 24.994 46.460 1.00 45.41 470 ALA A O 1
ATOM 3689 N N . SER A 1 471 ? -57.412 24.574 47.223 1.00 45.47 471 SER A N 1
ATOM 3690 C CA . SER A 1 471 ? -58.091 25.883 47.375 1.00 45.47 471 SER A CA 1
ATOM 3691 C C . SER A 1 471 ? -59.590 25.650 47.510 1.00 45.47 471 SER A C 1
ATOM 3693 O O . SER A 1 471 ? -60.130 24.894 46.673 1.00 45.47 471 SER A O 1
#

Sequence (471 aa):
MEPLPETPESKKVDIYRDTWVRFLGYSNEVGEAFRALVPVSLVWASYALATAYVSADAVDKGKKAAVAHGDQPGKTTRVAVAVVDTFVWQALASVAIPGFTINRVCAASLYLLGKTTRWPLPMRKWTTTAIGLSTIPFIIKPIDSLYLWTESLLLVMHLVIECTDNAVTIKWRPKLTWVEKLDLSKARLGSCPPSSFSVDDDALLFSVLLSDCGFRRLVSEDKVTYTNVLTYSFYPELFSITEPVECVHNISSNAAVMKNLKKDLVFNLELMNSDFNGPAPSTTFLVGTKIPIRARVEHQGPNPVWIYLQRCMLANTPDLAQATQLHRLISNGGCLAESKEGNATFLPRREPSEICLYFQAFKFVLGEQVFLYCDMSTWDRQSFNVDKKACQYLKDQNRWELLDDPAQSYICSCCDSSCIHRTTFESGMDTQQVLGPFTMVDFQPSGTDQGIDTNQILGSFTTIASPPRAS